Protein AF-0000000086877078 (afdb_homodimer)

Sequence (678 aa):
MAEIESYLRKQTSPRGRSAYQAGQPLEQWSKQLRSRVRTRLGDFPTAAAELNAVLLERTSCDGYMRERVEITTYAGLRMPIYVLIPNGINGKQEPIPAVIACHGHGYGSREITGMEPDGSPRAGEKGLHKDFAVALVQQGYVVAAPELLGFGDRRLEEDRDAPPGTSSCTKIAAHLLMAGQTLAGHRVYETIRVLDYLSSRPEVNAERIGIMGISGGGLVAAFTAALDVRCRATVISGYANTFQGSILDRNHCLDNYIPGILREAELPDILGLIVPRPLFIEAGSEDRVFPQVTAREAYVRLGEIYEQEGAMDVLGADFFAGGHEISGDEAYRWLKKFLMAEIESYLRKQTSPRGRSAYQAGQPLEQWSKQLRSRVRTRLGDFPTAAAELNAVLLERTSCDGYMRERVEITTYAGLRMPIYVLIPNGINGKQEPIPAVIACHGHGYGSREITGMEPDGSPRAGEKGLHKDFAVALVQQGYVVAAPELLGFGDRRLEEDRDAPPGTSSCTKIAAHLLMAGQTLAGHRVYETIRVLDYLSSRPEVNAERIGIMGISGGGLVAAFTAALDVRCRATVISGYANTFQGSILDRNHCLDNYIPGILREAELPDILGLIVPRPLFIEAGSEDRVFPQVTAREAYVRLGEIYEQEGAMDVLGADFFAGGHEISGDEAYRWLKKFL

Solvent-accessible surface area (backbone atoms only — not comparable to full-atom values): 34129 Å² total; per-residue (Å²): 125,58,55,66,59,50,45,52,44,65,62,57,62,56,48,28,82,54,45,82,56,91,88,56,60,60,71,60,52,41,55,52,45,42,52,52,52,41,50,39,27,34,54,75,77,92,67,82,50,73,42,74,73,42,83,74,46,78,44,87,49,98,67,26,36,39,32,33,33,31,30,35,45,49,89,68,36,75,38,51,26,40,36,33,35,34,59,88,72,47,92,87,50,81,47,35,35,31,31,39,34,32,53,34,88,39,40,22,34,42,43,26,59,45,23,33,89,88,65,46,70,58,81,72,82,53,68,47,51,53,21,46,45,47,56,43,21,74,71,61,21,35,23,39,25,45,41,51,80,18,18,42,94,46,35,46,78,90,49,66,85,46,63,58,60,56,63,33,36,54,58,54,19,50,50,30,22,25,44,43,31,30,42,48,31,51,45,23,52,40,49,52,44,47,52,55,52,48,50,68,36,77,59,33,29,57,86,26,23,29,30,32,12,29,37,60,7,9,52,35,34,46,54,31,35,32,71,34,80,61,43,44,33,39,37,28,21,34,45,69,25,33,46,69,59,22,64,64,65,47,87,64,64,58,43,74,62,42,52,25,39,36,50,40,28,40,43,30,50,51,53,43,43,34,56,78,45,35,39,33,40,35,28,13,66,60,12,81,71,36,32,32,71,35,22,51,52,21,49,53,53,33,48,56,55,26,48,73,69,73,29,54,89,37,53,50,71,44,81,41,92,41,41,70,42,60,80,54,65,69,59,54,53,51,47,61,74,72,85,125,58,57,65,59,50,44,51,45,65,61,56,63,56,49,28,83,53,44,81,55,90,86,57,61,60,70,61,52,41,54,53,44,42,53,51,51,40,52,41,26,34,54,74,77,93,66,82,51,74,42,74,74,43,83,74,46,78,44,86,50,97,67,26,37,38,32,33,34,34,30,34,44,52,90,67,38,75,37,51,26,40,36,34,36,35,58,87,71,48,89,86,50,79,46,34,34,28,32,40,34,32,54,35,88,38,40,21,35,42,42,26,58,46,24,35,90,88,65,46,69,59,82,73,81,53,68,46,52,54,21,45,44,46,55,44,21,75,71,61,22,36,24,40,28,46,41,51,80,18,20,43,92,46,34,47,77,89,48,66,83,46,62,58,61,56,62,32,37,52,58,53,18,50,52,29,22,27,45,43,32,28,43,48,28,51,43,22,52,39,50,52,43,47,51,55,50,48,50,68,36,76,58,33,30,56,86,25,24,30,30,32,12,30,39,60,7,9,52,35,34,46,54,31,33,32,69,35,80,62,42,44,34,39,36,28,22,32,44,68,23,32,45,68,59,22,64,65,66,47,85,64,64,58,43,73,62,42,54,25,38,36,49,42,27,39,43,33,49,50,53,43,41,34,56,78,45,34,38,35,39,36,29,13,66,60,12,82,72,34,32,31,71,35,23,51,52,21,48,52,55,32,48,57,55,26,48,75,69,72,28,54,88,38,54,50,70,45,82,40,92,40,43,72,40,60,81,54,66,69,58,54,54,50,46,61,74,73,83

Secondary structure (DSSP, 8-state):
--HHHHHHHHHH-S--TT---TTS-HHHHHHHHHHHHHHHHT---SSPPP---EEEEEEE-SSEEEEEEEEE-STT-EEEEEEEEETT--TTSPPEEEEEEE--SSS-GGGGTTB-TTSPBP-S--TTTTTHHHHHHHTT-EEEEE--TTSGGGS-GGGTTS-TT---HHHHHHHHHHTT--HHHHHHHHHHHHHHHHHH-TTEEEEEEEEEEETHHHHHHHHHHHH-TTEEEEEEES--S-TTTTTTTS---GGG--TTHHHH--HHHHHGGGTTS-EEEEEETT-SSS-HHHHHHHHHHHHHHHHHTT-GGGEEEEEESSSSS---HHHHHHHHHH-/--HHHHHHHHHH-S--TT---TTS-HHHHHHHHHHHHHHHHT---SSPPP---EEEEEEE-SSEEEEEEEEE-STT-EEEEEEEEETT--TTS--EEEEEEE--SSS-GGGGTTB-TTSSBP-S--TTTTTHHHHHHHTT-EEEEE--TTSGGGS-GGGTTS-TT---HHHHHHHHHHTT--HHHHHHHHHHHHHHHHHH-TTEEEEEEEEEEETHHHHHHHHHHHH-TTEEEEEEES--S-TTTTTTTS---GGG--TTHHHH--HHHHHGGGTTS-EEEEEETT-SSS-HHHHHHHHHHHHHHHHHTT-GGGEEEEEESSSSS---HHHHHHHHHH-

Organism: NCBI:txid248903

Nearest PDB structures (foldseek):
  3nuz-assembly3_F  TM=8.189E-01  e=2.093E-22  Bacteroides fragilis NCTC 9343
  3nuz-assembly3_E  TM=8.219E-01  e=4.751E-22  Bacteroides fragilis NCTC 9343
  3nuz-assembly2_D  TM=8.500E-01  e=4.944E-21  Bacteroides fragilis NCTC 9343
  3g8y-assembly1_A-2  TM=7.907E-01  e=3.281E-21  Phocaeicola vulgatus ATCC 8482
  7nn3-assembly4_D  TM=6.327E-01  e=2.514E-13  Caldicellulosiruptor acetigenus I77R1B

Structure (mmCIF, N/CA/C/O backbone):
data_AF-0000000086877078-model_v1
#
loop_
_entity.id
_entity.type
_entity.pdbx_description
1 polymer 'Dienelactone hydrolase'
#
loop_
_atom_site.group_PDB
_atom_site.id
_atom_site.type_symbol
_atom_site.label_atom_id
_atom_site.label_alt_id
_atom_site.label_comp_id
_atom_site.label_asym_id
_atom_site.label_entity_id
_atom_site.label_seq_id
_atom_site.pdbx_PDB_ins_code
_atom_site.Cartn_x
_atom_site.Cartn_y
_atom_site.Cartn_z
_atom_site.occupancy
_atom_site.B_iso_or_equiv
_atom_site.auth_seq_id
_atom_site.auth_comp_id
_atom_site.auth_asym_id
_atom_site.auth_atom_id
_atom_site.pdbx_PDB_model_num
ATOM 1 N N . MET A 1 1 ? -24.156 -5.16 -8.859 1 52.78 1 MET A N 1
ATOM 2 C CA . MET A 1 1 ? -22.734 -5.07 -8.547 1 52.78 1 MET A CA 1
ATOM 3 C C . MET A 1 1 ? -22.016 -6.371 -8.898 1 52.78 1 MET A C 1
ATOM 5 O O . MET A 1 1 ? -22.531 -7.457 -8.633 1 52.78 1 MET A O 1
ATOM 9 N N . ALA A 1 2 ? -20.906 -6.199 -9.609 1 81.12 2 ALA A N 1
ATOM 10 C CA . ALA A 1 2 ? -20.141 -7.367 -10.023 1 81.12 2 ALA A CA 1
ATOM 11 C C . ALA A 1 2 ? -19.547 -8.094 -8.812 1 81.12 2 ALA A C 1
ATOM 13 O O . ALA A 1 2 ? -19.391 -7.504 -7.746 1 81.12 2 ALA A O 1
ATOM 14 N N . GLU A 1 3 ? -19.438 -9.297 -8.773 1 88.88 3 GLU A N 1
ATOM 15 C CA . GLU A 1 3 ? -19.047 -10.219 -7.707 1 88.88 3 GLU A CA 1
ATOM 16 C C . GLU A 1 3 ? -17.844 -9.703 -6.938 1 88.88 3 GLU A C 1
ATOM 18 O O . GLU A 1 3 ? -17.828 -9.695 -5.707 1 88.88 3 GLU A O 1
ATOM 23 N N . ILE A 1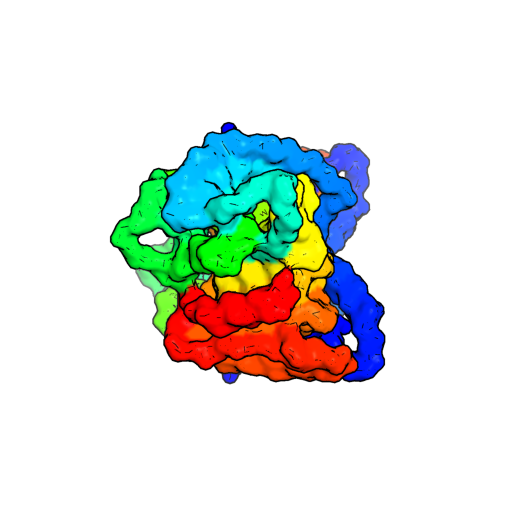 4 ? -16.922 -9.195 -7.574 1 94.5 4 ILE A N 1
ATOM 24 C CA . ILE A 1 4 ? -15.688 -8.766 -6.938 1 94.5 4 ILE A CA 1
ATOM 25 C C . ILE A 1 4 ? -15.945 -7.488 -6.133 1 94.5 4 ILE A C 1
ATOM 27 O O . ILE A 1 4 ? -15.484 -7.367 -4.992 1 94.5 4 ILE A O 1
ATOM 31 N N . GLU A 1 5 ? -16.734 -6.531 -6.711 1 94.56 5 GLU A N 1
ATOM 32 C CA . GLU A 1 5 ? -17.078 -5.301 -6.004 1 94.56 5 GLU A CA 1
ATOM 33 C C . GLU A 1 5 ? -17.859 -5.602 -4.738 1 94.56 5 GLU A C 1
ATOM 35 O O . GLU A 1 5 ? -17.641 -4.98 -3.695 1 94.56 5 GLU A O 1
ATOM 40 N N . SER A 1 6 ? -18.828 -6.523 -4.91 1 94.69 6 SER A N 1
ATOM 41 C CA . SER A 1 6 ? -19.609 -6.922 -3.75 1 94.69 6 SER A CA 1
ATOM 42 C C . SER A 1 6 ? -18.734 -7.527 -2.662 1 94.69 6 SER A C 1
ATOM 44 O O . SER A 1 6 ? -18.922 -7.238 -1.477 1 94.69 6 SER A O 1
ATOM 46 N N . TYR A 1 7 ? -17.828 -8.344 -3.016 1 95.75 7 TYR A N 1
ATOM 47 C CA . TYR A 1 7 ? -16.891 -8.953 -2.078 1 95.75 7 TYR A CA 1
ATOM 48 C C . TYR A 1 7 ? -16.062 -7.898 -1.375 1 95.75 7 TYR A C 1
ATOM 50 O O . TYR A 1 7 ? -15.914 -7.922 -0.15 1 95.75 7 TYR A O 1
ATOM 58 N N . LEU A 1 8 ? -15.5 -6.973 -2.121 1 95.25 8 LEU A N 1
ATOM 59 C CA . LEU A 1 8 ? -14.664 -5.926 -1.554 1 95.25 8 LEU A CA 1
ATOM 60 C C . LEU A 1 8 ? -15.461 -5.055 -0.588 1 95.25 8 LEU A C 1
ATOM 62 O O . LEU A 1 8 ? -14.953 -4.672 0.47 1 95.25 8 LEU A O 1
ATOM 66 N N . ARG A 1 9 ? -16.672 -4.75 -0.978 1 92.81 9 ARG A N 1
ATOM 67 C CA . ARG A 1 9 ? -17.531 -3.943 -0.115 1 92.81 9 ARG A CA 1
ATOM 68 C C . ARG A 1 9 ? -17.766 -4.641 1.22 1 92.81 9 ARG A C 1
ATOM 70 O O . ARG A 1 9 ? -17.812 -3.99 2.268 1 92.81 9 ARG A O 1
ATOM 77 N N . LYS A 1 10 ? -17.969 -5.926 1.183 1 92.75 10 LYS A N 1
ATOM 78 C CA . LYS A 1 10 ? -18.172 -6.691 2.408 1 92.75 10 LYS A CA 1
ATOM 79 C C . LYS A 1 10 ? -16.938 -6.629 3.307 1 92.75 10 LYS A C 1
ATOM 81 O O . LYS A 1 10 ? -17.047 -6.645 4.535 1 92.75 10 LYS A O 1
ATOM 86 N N . GLN A 1 11 ? -15.789 -6.547 2.676 1 91.56 11 GLN A N 1
ATOM 87 C CA . GLN A 1 11 ? -14.547 -6.473 3.434 1 91.56 11 GLN A CA 1
ATOM 88 C C . GLN A 1 11 ? -14.375 -5.102 4.082 1 91.56 11 GLN A C 1
ATOM 90 O O . GLN A 1 11 ? -13.742 -4.98 5.133 1 91.56 11 GLN A O 1
ATOM 95 N N . THR A 1 12 ? -14.992 -4.047 3.498 1 91.5 12 THR A N 1
ATOM 96 C CA . THR A 1 12 ? -14.625 -2.691 3.889 1 91.5 12 THR A CA 1
ATOM 97 C C . THR A 1 12 ? -15.805 -1.967 4.523 1 91.5 12 THR A C 1
ATOM 99 O O . THR A 1 12 ? -15.664 -0.856 5.035 1 91.5 12 THR A O 1
ATOM 102 N N . SER A 1 13 ? -16.969 -2.551 4.574 1 85.81 13 SER A N 1
ATOM 103 C CA . SER A 1 13 ? -18.172 -1.865 5 1 85.81 13 SER A CA 1
ATOM 104 C C . SER A 1 13 ? -18.281 -1.812 6.523 1 85.81 13 SER A C 1
ATOM 106 O O . SER A 1 13 ? -18.875 -0.89 7.078 1 85.81 13 SER A O 1
ATOM 108 N N . PRO A 1 14 ? -17.719 -2.803 7.242 1 83.38 14 PRO A N 1
ATOM 109 C CA . PRO A 1 14 ? -17.797 -2.68 8.703 1 83.38 14 PRO A CA 1
ATOM 110 C C . PRO A 1 14 ? -17.141 -1.409 9.227 1 83.38 14 PRO A C 1
ATOM 112 O O . PRO A 1 14 ? -16.109 -0.985 8.695 1 83.38 14 PRO A O 1
ATOM 115 N N . ARG A 1 15 ? -17.781 -0.775 10.273 1 86.62 15 ARG A N 1
ATOM 116 C CA . ARG A 1 15 ? -17.281 0.468 10.844 1 86.62 15 ARG A CA 1
ATOM 117 C C . ARG A 1 15 ? -16 0.221 11.648 1 86.62 15 ARG A C 1
ATOM 119 O O . ARG A 1 15 ? -15.281 1.161 11.977 1 86.62 15 ARG A O 1
ATOM 126 N N . GLY A 1 16 ? -15.711 -0.974 11.859 1 92.25 16 GLY A N 1
ATOM 127 C CA . GLY A 1 16 ? -14.516 -1.303 12.625 1 92.25 16 GLY A CA 1
ATOM 128 C C . GLY A 1 16 ? -14.812 -1.63 14.078 1 92.25 16 GLY A C 1
ATOM 129 O O . GLY A 1 16 ? -15.875 -1.285 14.594 1 92.25 16 GLY A O 1
ATOM 130 N N . ARG A 1 17 ? -13.938 -2.213 14.773 1 94.62 17 ARG A N 1
ATOM 131 C CA . ARG A 1 17 ? -14.148 -2.723 16.125 1 94.62 17 ARG A CA 1
ATOM 132 C C . ARG A 1 17 ? -14.141 -1.591 17.156 1 94.62 17 ARG A C 1
ATOM 134 O O . ARG A 1 17 ? -14.547 -1.779 18.297 1 94.62 17 ARG A O 1
ATOM 141 N N . SER A 1 18 ? -13.672 -0.387 16.688 1 96.31 18 SER A N 1
ATOM 142 C CA . SER A 1 18 ? -13.578 0.734 17.609 1 96.31 18 SER A CA 1
ATOM 143 C C . SER A 1 18 ? -14.531 1.858 17.219 1 96.31 18 SER A C 1
ATOM 145 O O . SER A 1 18 ? -14.32 3.014 17.609 1 96.31 18 SER A O 1
ATOM 147 N N . ALA A 1 19 ? -15.477 1.555 16.375 1 95.81 19 ALA A N 1
ATOM 148 C CA . ALA A 1 19 ? -16.5 2.559 16.109 1 95.81 19 ALA A CA 1
ATOM 149 C C . ALA A 1 19 ? -17.141 3.047 17.406 1 95.81 19 ALA A C 1
ATOM 151 O O . ALA A 1 19 ? -17.469 2.246 18.297 1 95.81 19 ALA A O 1
ATOM 152 N N . TYR A 1 20 ? -17.312 4.359 17.5 1 95.94 20 TYR A N 1
ATOM 153 C CA . TYR A 1 20 ? -17.891 4.93 18.719 1 95.94 20 TYR A CA 1
ATOM 154 C C . TYR A 1 20 ? -19.328 4.457 18.906 1 95.94 20 TYR A C 1
ATOM 156 O O . TYR A 1 20 ? -20.109 4.398 17.953 1 95.94 20 TYR A O 1
ATOM 164 N N . GLN A 1 21 ? -19.625 4.051 20.125 1 93.62 21 GLN A N 1
ATOM 165 C CA . GLN A 1 21 ? -20.969 3.66 20.516 1 93.62 21 GLN A CA 1
ATOM 166 C C . GLN A 1 21 ? -21.547 4.613 21.562 1 93.62 21 GLN A C 1
ATOM 168 O O . GLN A 1 21 ? -20.844 5.016 22.484 1 93.62 21 GLN A O 1
ATOM 173 N N . ALA A 1 22 ? -22.781 4.879 21.359 1 90.5 22 ALA A N 1
ATOM 174 C CA . ALA A 1 22 ? -23.438 5.77 22.312 1 90.5 22 ALA A CA 1
ATOM 175 C C . ALA A 1 22 ? -23.344 5.223 23.734 1 90.5 22 ALA A C 1
ATOM 177 O O . ALA A 1 22 ? -23.578 4.031 23.969 1 90.5 22 ALA A O 1
ATOM 178 N N . GLY A 1 23 ? -23.016 6.086 24.625 1 90.69 23 GLY A N 1
ATOM 179 C CA . GLY A 1 23 ? -23 5.703 26.031 1 90.69 23 GLY A CA 1
ATOM 180 C C . GLY A 1 23 ? -21.656 5.188 26.516 1 90.69 23 GLY A C 1
ATOM 181 O O . GLY A 1 23 ? -21.438 5.059 27.719 1 90.69 23 GLY A O 1
ATOM 182 N N . GLN A 1 24 ? -20.812 4.961 25.562 1 92.12 24 GLN A N 1
ATOM 183 C CA . GLN A 1 24 ? -19.5 4.488 26 1 92.12 24 GLN A CA 1
ATOM 184 C C . GLN A 1 24 ? -18.672 5.625 26.594 1 92.12 24 GLN A C 1
ATOM 186 O O . GLN A 1 24 ? -18.75 6.766 26.125 1 92.12 24 GLN A O 1
ATOM 191 N N . PRO A 1 25 ? -17.906 5.273 27.625 1 94.31 25 PRO A N 1
ATOM 192 C CA . PRO A 1 25 ? -17.047 6.332 28.188 1 94.31 25 PRO A CA 1
ATOM 193 C C . PRO A 1 25 ? -16.031 6.855 27.172 1 94.31 25 PRO A C 1
ATOM 195 O O . PRO A 1 25 ? -15.219 6.082 26.656 1 94.31 25 PRO A O 1
ATOM 198 N N . LEU A 1 26 ? -16.031 8.102 26.969 1 93.94 26 LEU A N 1
ATOM 199 C CA . LEU A 1 26 ? -15.219 8.742 25.938 1 93.94 26 LEU A CA 1
ATOM 200 C C . LEU A 1 26 ? -13.734 8.508 26.203 1 93.94 26 LEU A C 1
ATOM 202 O O . LEU A 1 26 ? -12.977 8.203 25.281 1 93.94 26 LEU A O 1
ATOM 206 N N . GLU A 1 27 ? -13.32 8.688 27.406 1 94.75 27 GLU A N 1
ATOM 207 C CA . GLU A 1 27 ? -11.906 8.586 27.75 1 94.75 27 GLU A CA 1
ATOM 208 C C . GLU A 1 27 ? -11.359 7.195 27.422 1 94.75 27 GLU A C 1
ATOM 210 O O . GLU A 1 27 ? -10.266 7.062 26.875 1 94.75 27 GLU A O 1
ATOM 215 N N . GLN A 1 28 ? -12.094 6.215 27.781 1 96.06 28 GLN A N 1
ATOM 216 C CA . GLN A 1 28 ? -11.68 4.84 27.516 1 96.06 28 GLN A CA 1
ATOM 217 C C . GLN A 1 28 ? -11.664 4.555 26.016 1 96.06 28 GLN A C 1
ATOM 219 O O . GLN A 1 28 ? -10.719 3.959 25.5 1 96.06 28 GLN A O 1
ATOM 224 N N . TRP A 1 29 ? -12.703 4.953 25.359 1 97.25 29 TRP A N 1
ATOM 225 C CA . TRP A 1 29 ? -12.828 4.766 23.922 1 97.25 29 TRP A CA 1
ATOM 226 C C . TRP A 1 29 ? -11.68 5.449 23.188 1 97.25 29 TRP A C 1
ATOM 228 O O . TRP A 1 29 ? -11.039 4.848 22.312 1 97.25 29 TRP A O 1
ATOM 238 N N . SER A 1 30 ? -11.406 6.66 23.547 1 97.5 30 SER A N 1
ATOM 239 C CA . SER A 1 30 ? -10.375 7.438 22.875 1 97.5 30 SER A CA 1
ATOM 240 C C . SER A 1 30 ? -8.992 6.832 23.094 1 97.5 30 SER A C 1
ATOM 242 O O . SER A 1 30 ? -8.172 6.773 22.172 1 97.5 30 SER A O 1
ATOM 244 N N . LYS A 1 31 ? -8.742 6.441 24.297 1 97.62 31 LYS A N 1
ATOM 245 C CA . LYS A 1 31 ? -7.453 5.828 24.609 1 97.62 31 LYS A CA 1
ATOM 246 C C . LYS A 1 31 ? -7.227 4.57 23.781 1 97.62 31 LYS A C 1
ATOM 248 O O . LYS A 1 31 ? -6.141 4.379 23.219 1 97.62 31 LYS A O 1
ATOM 253 N N . GLN A 1 32 ? -8.234 3.756 23.688 1 97.81 32 GLN A N 1
ATOM 254 C CA . GLN A 1 32 ? -8.141 2.502 22.953 1 97.81 32 GLN A CA 1
ATOM 255 C C . GLN A 1 32 ? -7.953 2.758 21.453 1 97.81 32 GLN A C 1
ATOM 257 O O . GLN A 1 32 ? -7.074 2.172 20.828 1 97.81 32 GLN A O 1
ATOM 262 N N . LEU A 1 33 ? -8.781 3.564 20.875 1 98.44 33 LEU A N 1
ATOM 263 C CA . LEU A 1 33 ? -8.711 3.826 19.438 1 98.44 33 LEU A CA 1
ATOM 264 C C . LEU A 1 33 ? -7.41 4.539 19.078 1 98.44 33 LEU A C 1
ATOM 266 O O . LEU A 1 33 ? -6.809 4.254 18.047 1 98.44 33 LEU A O 1
ATOM 270 N N . ARG A 1 34 ? -6.941 5.477 19.953 1 98.62 34 ARG A N 1
ATOM 271 C CA . ARG A 1 34 ? -5.676 6.156 19.688 1 98.62 34 ARG A CA 1
ATOM 272 C C . ARG A 1 34 ? -4.527 5.156 19.609 1 98.62 34 ARG A C 1
ATOM 274 O O . ARG A 1 34 ? -3.68 5.258 18.719 1 98.62 34 ARG A O 1
ATOM 281 N N . SER A 1 35 ? -4.555 4.262 20.5 1 98.38 35 SER A N 1
ATOM 282 C CA . SER A 1 35 ? -3.512 3.244 20.5 1 98.38 35 SER A CA 1
ATOM 283 C C . SER A 1 35 ? -3.557 2.414 19.219 1 98.38 35 SER A C 1
ATOM 285 O O . SER A 1 35 ? -2.518 2.135 18.609 1 98.38 35 SER A O 1
ATOM 287 N N . ARG A 1 36 ? -4.688 2.023 18.812 1 98.56 36 ARG A N 1
ATOM 288 C CA . ARG A 1 36 ? -4.859 1.188 17.625 1 98.56 36 ARG A CA 1
ATOM 289 C C . ARG A 1 36 ? -4.5 1.956 16.359 1 98.56 36 ARG A C 1
ATOM 291 O O . ARG A 1 36 ? -3.889 1.402 15.445 1 98.56 36 ARG A O 1
ATOM 298 N N . VAL A 1 37 ? -4.914 3.238 16.297 1 98.75 37 VAL A N 1
ATOM 299 C CA . VAL A 1 37 ? -4.59 4.082 15.148 1 98.75 37 VAL A CA 1
ATOM 300 C C . VAL A 1 37 ? -3.078 4.266 15.047 1 98.75 37 VAL A C 1
ATOM 302 O O . VAL A 1 37 ? -2.502 4.176 13.961 1 98.75 37 VAL A O 1
ATOM 305 N N . ARG A 1 38 ? -2.441 4.508 16.203 1 98.56 38 ARG A N 1
ATOM 306 C CA . ARG A 1 38 ? -0.989 4.648 16.234 1 98.56 38 ARG A CA 1
ATOM 307 C C . ARG A 1 38 ? -0.306 3.396 15.688 1 98.56 38 ARG A C 1
ATOM 309 O O . ARG A 1 38 ? 0.637 3.492 14.898 1 98.56 38 ARG A O 1
ATOM 316 N N . THR A 1 39 ? -0.799 2.285 16.078 1 98.19 39 THR A N 1
ATOM 317 C CA . THR A 1 39 ? -0.242 1.016 15.617 1 98.19 39 THR A CA 1
ATOM 318 C C . THR A 1 39 ? -0.425 0.854 14.109 1 98.19 39 THR A C 1
ATOM 320 O O . THR A 1 39 ? 0.497 0.429 13.414 1 98.19 39 THR A O 1
ATOM 323 N N . ARG A 1 40 ? -1.608 1.18 13.602 1 98.5 40 ARG A N 1
ATOM 324 C CA . ARG A 1 40 ? -1.896 1.044 12.172 1 98.5 40 ARG A CA 1
ATOM 325 C C . ARG A 1 40 ? -1.036 1.995 11.352 1 98.5 40 ARG A C 1
ATOM 327 O O . ARG A 1 40 ? -0.693 1.694 10.203 1 98.5 40 ARG A O 1
ATOM 334 N N . LEU A 1 41 ? -0.63 3.092 11.961 1 98.62 41 LEU A N 1
ATOM 335 C CA . LEU A 1 41 ? 0.214 4.07 11.281 1 98.62 41 LEU A CA 1
ATOM 336 C C . LEU A 1 41 ? 1.663 3.596 11.234 1 98.62 41 LEU A C 1
ATOM 338 O O . LEU A 1 41 ? 2.479 4.148 10.492 1 98.62 41 LEU A O 1
ATOM 342 N N . GLY A 1 42 ? 2.016 2.57 11.945 1 97.12 42 GLY A N 1
ATOM 343 C CA . GLY A 1 42 ? 3.361 2.021 11.953 1 97.12 42 GLY A CA 1
ATOM 344 C C . GLY A 1 42 ? 4.121 2.305 13.234 1 97.12 42 GLY A C 1
ATOM 345 O O . GLY A 1 42 ? 5.348 2.199 13.273 1 97.12 42 GLY A O 1
ATOM 346 N N . ASP A 1 43 ? 3.412 2.752 14.273 1 94.94 43 ASP A N 1
ATOM 347 C CA . ASP A 1 43 ? 3.984 3.113 15.562 1 94.94 43 ASP A CA 1
ATOM 348 C C . ASP A 1 43 ? 4.996 4.246 15.422 1 94.94 43 ASP A C 1
ATOM 350 O O . ASP A 1 43 ? 5.32 4.656 14.305 1 94.94 43 ASP A O 1
ATOM 354 N N . PHE A 1 44 ? 5.355 4.805 16.484 1 96.81 44 PHE A N 1
ATOM 355 C CA . PHE A 1 44 ? 6.297 5.914 16.578 1 96.81 44 PHE A CA 1
ATOM 356 C C . PHE A 1 44 ? 7.469 5.551 17.5 1 96.81 44 PHE A C 1
ATOM 358 O O . PHE A 1 44 ? 7.379 4.613 18.281 1 96.81 44 PHE A O 1
ATOM 365 N N . PRO A 1 45 ? 8.57 6.285 17.359 1 95.81 45 PRO A N 1
ATOM 366 C CA . PRO A 1 45 ? 9.695 6.039 18.281 1 95.81 45 PRO A CA 1
ATOM 367 C C . PRO A 1 45 ? 9.305 6.203 19.734 1 95.81 45 PRO A C 1
ATOM 369 O O . PRO A 1 45 ? 8.516 7.094 20.078 1 95.81 45 PRO A O 1
ATOM 372 N N . THR A 1 46 ? 9.844 5.387 20.578 1 93.62 46 THR A N 1
ATOM 373 C CA . THR A 1 46 ? 9.57 5.445 22 1 93.62 46 THR A CA 1
ATOM 374 C C . THR A 1 46 ? 10.234 6.668 22.625 1 93.62 46 THR A C 1
ATOM 376 O O . THR A 1 46 ? 9.703 7.246 23.578 1 93.62 46 THR A O 1
ATOM 379 N N . ALA A 1 47 ? 11.414 6.992 22.078 1 94 47 ALA A N 1
ATOM 380 C CA . ALA A 1 47 ? 12.125 8.188 22.531 1 94 47 ALA A CA 1
ATOM 381 C C . ALA A 1 47 ? 12.336 9.164 21.375 1 94 47 ALA A C 1
ATOM 383 O O . ALA A 1 47 ? 12.828 8.773 20.312 1 94 47 ALA A O 1
ATOM 384 N N . ALA A 1 48 ? 11.977 10.367 21.656 1 94.94 48 ALA A N 1
ATOM 385 C CA . ALA A 1 48 ? 12.125 11.383 20.609 1 94.94 48 ALA A CA 1
ATOM 386 C C . ALA A 1 48 ? 13.586 11.789 20.453 1 94.94 48 ALA A C 1
ATOM 388 O O . ALA A 1 48 ? 14.305 11.945 21.438 1 94.94 48 ALA A O 1
ATOM 389 N N . ALA A 1 49 ? 14.039 11.93 19.234 1 95.19 49 ALA A N 1
ATOM 390 C CA . ALA A 1 49 ? 15.352 12.5 18.969 1 95.19 49 ALA A CA 1
ATOM 391 C C . ALA A 1 49 ? 15.398 13.984 19.344 1 95.19 49 ALA A C 1
ATOM 393 O O . ALA A 1 49 ? 14.367 14.664 19.328 1 95.19 49 ALA A O 1
ATOM 394 N N . GLU A 1 50 ? 16.609 14.438 19.734 1 97.62 50 GLU A N 1
ATOM 395 C CA . GLU A 1 50 ? 16.75 15.875 19.906 1 97.62 50 GLU A CA 1
ATOM 396 C C . GLU A 1 50 ? 16.438 16.625 18.625 1 97.62 50 GLU A C 1
ATOM 398 O O . GLU A 1 50 ? 16.859 16.219 17.531 1 97.62 50 GLU A O 1
ATOM 403 N N . LEU A 1 51 ? 15.742 17.734 18.734 1 98.25 51 LEU A N 1
ATOM 404 C CA . LEU A 1 51 ? 15.273 18.453 17.562 1 98.25 51 LEU A CA 1
ATOM 405 C C . LEU A 1 51 ? 16.453 19 16.75 1 98.25 51 LEU A C 1
ATOM 407 O O . LEU A 1 51 ? 16.391 19.047 15.523 1 98.25 51 LEU A O 1
ATOM 411 N N . ASN A 1 52 ? 17.531 19.516 17.453 1 98.19 52 ASN A N 1
ATOM 412 C CA . ASN A 1 52 ? 18.688 20.109 16.797 1 98.19 52 ASN A CA 1
ATOM 413 C C . ASN A 1 52 ? 18.281 21.141 15.75 1 98.19 52 ASN A C 1
ATOM 415 O O . ASN A 1 52 ? 18.688 21.062 14.586 1 98.19 52 ASN A O 1
ATOM 419 N N . ALA A 1 53 ? 17.516 22.156 16.141 1 98.56 53 ALA A N 1
ATOM 420 C CA . ALA A 1 53 ? 16.984 23.156 15.227 1 98.56 53 ALA A CA 1
ATOM 421 C C . ALA A 1 53 ? 18.078 24.047 14.68 1 98.56 53 ALA A C 1
ATOM 423 O O . ALA A 1 53 ? 18.984 24.453 15.414 1 98.56 53 ALA A O 1
ATOM 424 N N . VAL A 1 54 ? 18.062 24.266 13.344 1 98.38 54 VAL A N 1
ATOM 425 C CA . VAL A 1 54 ? 19.016 25.141 12.672 1 98.38 54 VAL A CA 1
ATOM 426 C C . VAL A 1 54 ? 18.266 26.172 11.828 1 98.38 54 VAL A C 1
ATOM 428 O O . VAL A 1 54 ? 17.406 25.812 11.008 1 98.38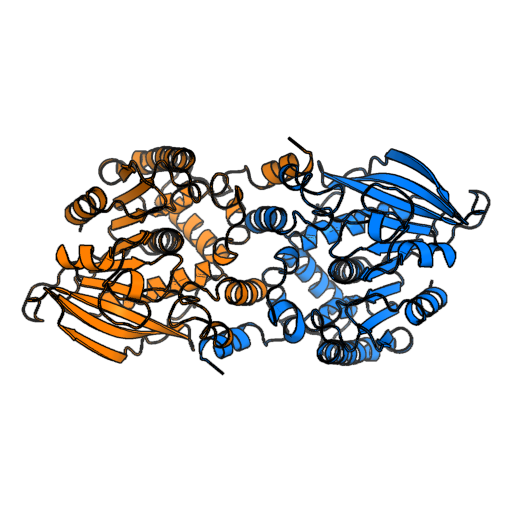 54 VAL A O 1
ATOM 431 N N . LEU A 1 55 ? 18.516 27.469 12.016 1 98.31 55 LEU A N 1
ATOM 432 C CA . LEU A 1 55 ? 17.953 28.516 11.18 1 98.31 55 LEU A CA 1
ATOM 433 C C . LEU A 1 55 ? 18.672 28.594 9.836 1 98.31 55 LEU A C 1
ATOM 435 O O . LEU A 1 55 ? 19.891 28.781 9.789 1 98.31 55 LEU A O 1
ATOM 439 N N . LEU A 1 56 ? 17.953 28.438 8.797 1 97.38 56 LEU A N 1
ATOM 440 C CA . LEU A 1 56 ? 18.547 28.406 7.473 1 97.38 56 LEU A CA 1
ATOM 441 C C . LEU A 1 56 ? 18.469 29.766 6.797 1 97.38 56 LEU A C 1
ATOM 443 O O . LEU A 1 56 ? 19.375 30.172 6.078 1 97.38 56 LEU A O 1
ATOM 447 N N . GLU A 1 57 ? 17.344 30.375 6.949 1 96.62 57 GLU A N 1
ATOM 448 C CA . GLU A 1 57 ? 17.125 31.672 6.309 1 96.62 57 GLU A CA 1
ATOM 449 C C . GLU A 1 57 ? 16.094 32.5 7.078 1 96.62 57 GLU A C 1
ATOM 451 O O . GLU A 1 57 ? 15.281 31.953 7.82 1 96.62 57 GLU A O 1
ATOM 456 N N . ARG A 1 58 ? 16.203 33.812 7.016 1 97.31 58 ARG A N 1
ATOM 457 C CA . ARG A 1 58 ? 15.242 34.781 7.523 1 97.31 58 ARG A CA 1
ATOM 458 C C . ARG A 1 58 ? 14.977 35.875 6.496 1 97.31 58 ARG A C 1
ATOM 460 O O . ARG A 1 58 ? 15.906 36.5 6.004 1 97.31 58 ARG A O 1
ATOM 467 N N . THR A 1 59 ? 13.742 36 6.133 1 97.38 59 THR A N 1
ATOM 468 C CA . THR A 1 59 ? 13.352 36.969 5.094 1 97.38 59 THR A CA 1
ATOM 469 C C . THR A 1 59 ? 12.234 37.875 5.59 1 97.38 59 THR A C 1
ATOM 471 O O . THR A 1 59 ? 11.219 37.375 6.113 1 97.38 59 THR A O 1
ATOM 474 N N . SER A 1 60 ? 12.375 39.219 5.398 1 96.94 60 SER A N 1
ATOM 475 C CA . SER A 1 60 ? 11.297 40.156 5.711 1 96.94 60 SER A CA 1
ATOM 476 C C . SER A 1 60 ? 10.234 40.156 4.621 1 96.94 60 SER A C 1
ATOM 478 O O . SER A 1 60 ? 10.539 40.344 3.441 1 96.94 60 SER A O 1
ATOM 480 N N . CYS A 1 61 ? 9.062 39.875 5.078 1 96.75 61 CYS A N 1
ATOM 481 C CA . CYS A 1 61 ? 7.922 39.906 4.172 1 96.75 61 CYS A CA 1
ATOM 482 C C . CYS A 1 61 ? 6.953 41.031 4.551 1 96.75 61 CYS A C 1
ATOM 484 O O . CYS A 1 61 ? 7.234 41.812 5.453 1 96.75 61 CYS A O 1
ATOM 486 N N . ASP A 1 62 ? 5.926 41.125 3.725 1 94.44 62 ASP A N 1
ATOM 487 C CA . ASP A 1 62 ? 4.93 42.156 3.994 1 94.44 62 ASP A CA 1
ATOM 488 C C . ASP A 1 62 ? 4.09 41.812 5.219 1 94.44 62 ASP A C 1
ATOM 490 O O . ASP A 1 62 ? 3.109 41.062 5.113 1 94.44 62 ASP A O 1
ATOM 494 N N . GLY A 1 63 ? 4.43 42.375 6.406 1 96 63 GLY A N 1
ATOM 495 C CA . GLY A 1 63 ? 3.645 42.219 7.617 1 96 63 GLY A CA 1
ATOM 496 C C . GLY A 1 63 ? 4.129 41.062 8.492 1 96 63 GLY A C 1
ATOM 497 O O . GLY A 1 63 ? 3.598 40.844 9.586 1 96 63 GLY A O 1
ATOM 498 N N . TYR A 1 64 ? 5.105 40.375 8.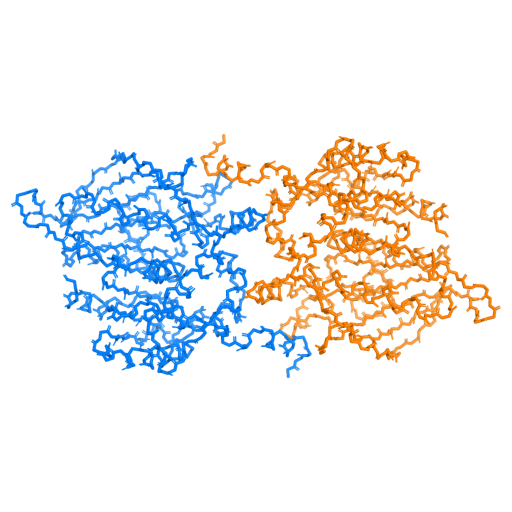008 1 97.25 64 TYR A N 1
ATOM 499 C CA . TYR A 1 64 ? 5.621 39.25 8.797 1 97.25 64 TYR A CA 1
ATOM 500 C C . TYR A 1 64 ? 7.055 38.938 8.406 1 97.25 64 TYR A C 1
ATOM 502 O O . TYR A 1 64 ? 7.531 39.375 7.352 1 97.25 64 TYR A O 1
ATOM 510 N N . MET A 1 65 ? 7.73 38.219 9.312 1 97.19 65 MET A N 1
ATOM 511 C CA . MET A 1 65 ? 9.039 37.625 9.07 1 97.19 65 MET A CA 1
ATOM 512 C C . MET A 1 65 ? 8.906 36.156 8.742 1 97.19 65 MET A C 1
ATOM 514 O O . MET A 1 65 ? 8.133 35.438 9.383 1 97.19 65 MET A O 1
ATOM 518 N N . ARG A 1 66 ? 9.539 35.688 7.68 1 98.38 66 ARG A N 1
ATOM 519 C CA . ARG A 1 66 ? 9.562 34.281 7.324 1 98.38 66 ARG A CA 1
ATOM 520 C C . ARG A 1 66 ? 10.922 33.656 7.613 1 98.38 66 ARG A C 1
ATOM 522 O O . ARG A 1 66 ? 11.938 34.094 7.043 1 98.38 66 ARG A O 1
ATOM 529 N N . GLU A 1 67 ? 10.922 32.75 8.5 1 98.38 67 GLU A N 1
ATOM 530 C CA . GLU A 1 67 ? 12.117 31.953 8.781 1 98.38 67 GLU A CA 1
ATOM 531 C C . GLU A 1 67 ? 12.039 30.578 8.133 1 98.38 67 GLU A C 1
ATOM 533 O O . GLU A 1 67 ? 10.945 30.031 7.953 1 98.38 67 GLU A O 1
ATOM 538 N N . ARG A 1 68 ? 13.172 30.047 7.684 1 98.31 68 ARG A N 1
ATOM 539 C CA . ARG A 1 68 ? 13.305 28.625 7.348 1 98.31 68 ARG A CA 1
ATOM 540 C C . ARG A 1 68 ? 14.18 27.906 8.359 1 98.31 68 ARG A C 1
ATOM 542 O O . ARG A 1 68 ? 15.344 28.25 8.547 1 98.31 68 ARG A O 1
ATOM 549 N N . VAL A 1 69 ? 13.578 27 9.016 1 98.62 69 VAL A N 1
ATOM 550 C CA . VAL A 1 69 ? 14.266 26.234 10.055 1 98.62 69 VAL A CA 1
ATOM 551 C C . VAL A 1 69 ? 14.258 24.75 9.703 1 98.62 69 VAL A C 1
ATOM 553 O O . VAL A 1 69 ? 13.367 24.281 9 1 98.62 69 VAL A O 1
ATOM 556 N N . GLU A 1 70 ? 15.258 24.062 10.062 1 98.5 70 GLU A N 1
ATOM 557 C CA . GLU A 1 70 ? 15.312 22.609 9.898 1 98.5 70 GLU A CA 1
ATOM 558 C C . GLU A 1 70 ? 15.406 21.906 11.25 1 98.5 70 GLU A C 1
ATOM 560 O O . GLU A 1 70 ? 16.172 22.328 12.125 1 98.5 70 GLU A O 1
ATOM 565 N N . ILE A 1 71 ? 14.656 20.875 11.453 1 98.69 71 ILE A N 1
ATOM 566 C CA . ILE A 1 71 ? 14.703 20.125 12.703 1 98.69 71 ILE A CA 1
ATOM 567 C C . ILE A 1 71 ? 14.898 18.641 12.414 1 98.69 71 ILE A C 1
ATOM 569 O O . ILE A 1 71 ? 14.625 18.172 11.305 1 98.69 71 ILE A O 1
ATOM 573 N N . THR A 1 72 ? 15.359 17.906 13.414 1 98.06 72 THR A N 1
ATOM 574 C CA . THR A 1 72 ? 15.352 16.453 13.367 1 98.06 72 THR A CA 1
ATOM 575 C C . THR A 1 72 ? 13.984 15.906 13.766 1 98.06 72 THR A C 1
ATOM 577 O O . THR A 1 72 ? 13.398 16.344 14.758 1 98.06 72 THR A O 1
ATOM 580 N N . THR A 1 73 ? 13.461 15.07 12.969 1 97.69 73 THR A N 1
ATOM 581 C CA . THR A 1 73 ? 12.188 14.438 13.289 1 97.69 73 THR A CA 1
ATOM 582 C C . THR A 1 73 ? 12.398 12.992 13.734 1 97.69 73 THR A C 1
ATOM 584 O O . THR A 1 73 ? 12.32 12.68 14.922 1 97.69 73 THR A O 1
ATOM 587 N N . TYR A 1 74 ? 12.797 12.078 12.828 1 96.31 74 TYR A N 1
ATOM 588 C CA . TYR A 1 74 ? 13.352 10.766 13.133 1 96.31 74 TYR A CA 1
ATOM 589 C C . TYR A 1 74 ? 14.875 10.812 13.195 1 96.31 74 TYR A C 1
ATOM 591 O O . TYR A 1 74 ? 15.5 11.688 12.586 1 96.31 74 TYR A O 1
ATOM 599 N N . ALA A 1 75 ? 15.453 9.859 13.938 1 92.31 75 ALA A N 1
ATOM 600 C CA . ALA A 1 75 ? 16.906 9.742 13.859 1 92.31 75 ALA A CA 1
ATOM 601 C C . ALA A 1 75 ? 17.359 9.547 12.414 1 92.31 75 ALA A C 1
ATOM 603 O O . ALA A 1 75 ? 16.969 8.57 11.758 1 92.31 75 ALA A O 1
ATOM 604 N N . GLY A 1 76 ? 18.031 10.586 11.891 1 91.19 76 GLY A N 1
ATOM 605 C CA . GLY A 1 76 ? 18.562 10.484 10.547 1 91.19 76 GLY A CA 1
ATOM 606 C C . GLY A 1 76 ? 17.703 11.18 9.508 1 91.19 76 GLY A C 1
ATOM 607 O O . GLY A 1 76 ? 18.031 11.203 8.32 1 91.19 76 GLY A O 1
ATOM 608 N N . LEU A 1 77 ? 16.641 11.781 9.945 1 95.94 77 LEU A N 1
ATOM 609 C CA . LEU A 1 77 ? 15.758 12.492 9.031 1 95.94 77 LEU A CA 1
ATOM 610 C C . LEU A 1 77 ? 15.57 13.938 9.477 1 95.94 77 LEU A C 1
ATOM 612 O O . LEU A 1 77 ? 15.242 14.195 10.641 1 95.94 77 LEU A O 1
ATOM 616 N N . ARG A 1 78 ? 15.734 14.852 8.562 1 97 78 ARG A N 1
ATOM 617 C CA . ARG A 1 78 ? 15.562 16.281 8.82 1 97 78 ARG A CA 1
ATOM 618 C C . ARG A 1 78 ? 14.352 16.828 8.07 1 97 78 ARG A C 1
ATOM 620 O O . ARG A 1 78 ? 14.008 16.344 6.992 1 97 78 ARG A O 1
ATOM 627 N N . MET A 1 79 ? 13.75 17.828 8.609 1 98.38 79 MET A N 1
ATOM 628 C CA . MET A 1 79 ? 12.586 18.453 7.996 1 98.38 79 MET A CA 1
ATOM 629 C C . MET A 1 79 ? 12.711 19.969 7.996 1 98.38 79 MET A C 1
ATOM 631 O O . MET A 1 79 ? 12.844 20.578 9.055 1 98.38 79 MET A O 1
ATOM 635 N N . PRO A 1 80 ? 12.758 20.547 6.844 1 98.5 80 PRO A N 1
ATOM 636 C CA . PRO A 1 80 ? 12.633 22 6.785 1 98.5 80 PRO A CA 1
ATOM 637 C C . PRO A 1 80 ? 11.219 22.484 7.09 1 98.5 80 PRO A C 1
ATOM 639 O O . PRO A 1 80 ? 10.242 21.844 6.699 1 98.5 80 PRO A O 1
ATOM 642 N N . ILE A 1 81 ? 11.141 23.594 7.77 1 98.81 81 ILE A N 1
ATOM 643 C CA . ILE A 1 81 ? 9.883 24.234 8.148 1 98.81 81 ILE A CA 1
ATOM 644 C C . ILE A 1 81 ? 9.961 25.734 7.867 1 98.81 81 ILE A C 1
ATOM 646 O O . ILE A 1 81 ? 10.906 26.391 8.289 1 98.81 81 ILE A O 1
ATOM 650 N N . TYR A 1 82 ? 9.039 26.281 7.133 1 98.88 82 TYR A N 1
ATOM 651 C CA . TYR A 1 82 ? 8.883 27.734 7.145 1 98.88 82 TYR A CA 1
ATOM 652 C C . TYR A 1 82 ? 8.086 28.188 8.367 1 98.88 82 TYR A C 1
ATOM 654 O O . TYR A 1 82 ? 7.023 27.641 8.656 1 98.88 82 TYR A O 1
ATOM 662 N N . VAL A 1 83 ? 8.633 29.078 9.07 1 98.81 83 VAL A N 1
ATOM 663 C CA . VAL A 1 83 ? 7.973 29.703 10.211 1 98.81 83 VAL A CA 1
ATOM 664 C C . VAL A 1 83 ? 7.68 31.172 9.914 1 98.81 83 VAL A C 1
ATOM 666 O O . VAL A 1 83 ? 8.602 31.953 9.688 1 98.81 83 VAL A O 1
ATOM 669 N N . LEU A 1 84 ? 6.418 31.484 9.875 1 98.75 84 LEU A N 1
ATOM 670 C CA . LEU A 1 84 ? 5.988 32.844 9.648 1 98.75 84 LEU A CA 1
ATOM 671 C C . LEU A 1 84 ? 5.621 33.531 10.969 1 98.75 84 LEU A C 1
ATOM 673 O O . LEU A 1 84 ? 4.801 33.031 11.727 1 98.75 84 LEU A O 1
ATOM 677 N N . ILE A 1 85 ? 6.188 34.688 11.227 1 97.69 85 ILE A N 1
ATOM 678 C CA . ILE A 1 85 ? 6.008 35.375 12.484 1 97.69 85 ILE A CA 1
ATOM 679 C C . ILE A 1 85 ? 5.496 36.812 12.211 1 97.69 85 ILE A C 1
ATOM 681 O O . ILE A 1 85 ? 6.16 37.594 11.531 1 97.69 85 ILE A O 1
ATOM 685 N N . PRO A 1 86 ? 4.297 37.094 12.766 1 97.06 86 PRO A N 1
ATOM 686 C CA . PRO A 1 86 ? 3.82 38.469 12.547 1 97.06 86 PRO A CA 1
ATOM 687 C C . PRO A 1 86 ? 4.828 39.531 13 1 97.06 86 PRO A C 1
ATOM 689 O O . PRO A 1 86 ? 5.496 39.344 14.016 1 97.06 86 PRO A O 1
ATOM 692 N N . ASN A 1 87 ? 4.863 40.562 12.227 1 93.19 87 ASN A N 1
ATOM 693 C CA . ASN A 1 87 ? 5.723 41.656 12.656 1 93.19 87 ASN A CA 1
ATOM 694 C C . ASN A 1 87 ? 5.27 42.25 14 1 93.19 87 ASN A C 1
ATOM 696 O O . ASN A 1 87 ? 4.09 42.156 14.344 1 93.19 87 ASN A O 1
ATOM 700 N N . GLY A 1 88 ? 6.129 42.781 14.758 1 85.31 88 GLY A N 1
ATOM 701 C CA . GLY A 1 88 ? 5.816 43.406 16.016 1 85.31 88 GLY A CA 1
ATOM 702 C C . GLY A 1 88 ? 5.844 42.469 17.203 1 85.31 88 GLY A C 1
ATOM 703 O O . GLY A 1 88 ? 5.664 42.906 18.344 1 85.31 88 GLY A O 1
ATOM 704 N N . ILE A 1 89 ? 5.84 41.281 16.875 1 75.31 89 ILE A N 1
ATOM 705 C CA . ILE A 1 89 ? 5.984 40.312 17.938 1 75.31 89 ILE A CA 1
ATOM 706 C C . ILE A 1 89 ? 7.449 40.219 18.359 1 75.31 89 ILE A C 1
ATOM 708 O O . ILE A 1 89 ? 8.328 40 17.531 1 75.31 89 ILE A O 1
ATOM 712 N N . ASN A 1 90 ? 7.723 40.812 19.484 1 63.91 90 ASN A N 1
ATOM 713 C CA . ASN A 1 90 ? 9.062 40.75 20.062 1 63.91 90 ASN A CA 1
ATOM 714 C C . ASN A 1 90 ? 9.055 40.094 21.438 1 63.91 90 ASN A C 1
ATOM 716 O O . ASN A 1 90 ? 7.992 39.812 21.984 1 63.91 90 ASN A O 1
ATOM 720 N N . GLY A 1 91 ? 10.102 39.219 21.781 1 59.34 91 GLY A N 1
ATOM 721 C CA . GLY A 1 91 ? 10.273 38.5 23.016 1 59.34 91 GLY A CA 1
ATOM 722 C C . GLY A 1 91 ? 9.727 39.219 24.219 1 59.34 91 GLY A C 1
ATOM 723 O O . GLY A 1 91 ? 9.68 38.688 25.328 1 59.34 91 GLY A O 1
ATOM 724 N N . LYS A 1 92 ? 9.336 40.469 24.188 1 62.16 92 LYS A N 1
ATOM 725 C CA . LYS A 1 92 ? 8.875 41.219 25.344 1 62.16 92 LYS A CA 1
ATOM 726 C C . LYS A 1 92 ? 7.352 41.188 25.453 1 62.16 92 LYS A C 1
ATOM 728 O O . LYS A 1 92 ? 6.785 41.594 26.469 1 62.16 92 LYS A O 1
ATOM 733 N N . GLN A 1 93 ? 6.719 40.625 24.438 1 75.12 93 GLN A N 1
ATOM 734 C CA . GLN A 1 93 ? 5.262 40.562 24.406 1 75.12 93 GLN A CA 1
ATOM 735 C C . GLN A 1 93 ? 4.781 39.156 24.828 1 75.12 93 GLN A C 1
ATOM 737 O O . GLN A 1 93 ? 5.57 38.219 24.891 1 75.12 93 GLN A O 1
ATOM 742 N N . GLU A 1 94 ? 3.582 39.156 25.266 1 87.88 94 GLU A N 1
ATOM 743 C CA . GLU A 1 94 ? 2.904 37.906 25.609 1 87.88 94 GLU A CA 1
ATOM 744 C C . GLU A 1 94 ? 2.91 36.938 24.438 1 87.88 94 GLU A C 1
ATOM 746 O O . GLU A 1 94 ? 2.723 37.312 23.281 1 87.88 94 GLU A O 1
ATOM 751 N N . PRO A 1 95 ? 3.383 35.75 24.688 1 95.06 95 PRO A N 1
ATOM 752 C CA . PRO A 1 95 ? 3.328 34.75 23.625 1 95.06 95 PRO A CA 1
ATOM 753 C C . PRO A 1 95 ? 1.974 34.688 22.922 1 95.06 95 PRO A C 1
ATOM 755 O O . PRO A 1 95 ? 0.946 35 23.531 1 95.06 95 PRO A O 1
ATOM 758 N N . ILE A 1 96 ? 1.991 34.406 21.656 1 96.94 96 ILE A N 1
ATOM 759 C CA . ILE A 1 96 ? 0.768 34.438 20.859 1 96.94 96 ILE A CA 1
ATOM 760 C C . ILE A 1 96 ? 0.457 33.031 20.344 1 96.94 96 ILE A C 1
ATOM 762 O O . ILE A 1 96 ? 1.311 32.156 20.391 1 96.94 96 ILE A O 1
ATOM 766 N N . PRO A 1 97 ? -0.789 32.781 19.891 1 98 97 PRO A N 1
ATOM 767 C CA . PRO A 1 97 ? -1.162 31.469 19.344 1 98 97 PRO A CA 1
ATOM 768 C C . PRO A 1 97 ? -0.41 31.125 18.062 1 98 97 PRO A C 1
ATOM 770 O O . PRO A 1 97 ? 0.089 32.031 17.375 1 98 97 PRO A O 1
ATOM 773 N N . ALA A 1 98 ? -0.34 29.875 17.781 1 98.75 98 ALA A N 1
ATOM 774 C CA . ALA A 1 98 ? 0.319 29.375 16.578 1 98.75 98 ALA A CA 1
ATOM 775 C C . ALA A 1 98 ? -0.571 28.375 15.828 1 98.75 98 ALA A C 1
ATOM 777 O O . ALA A 1 98 ? -1.502 27.812 16.406 1 98.75 98 ALA A O 1
ATOM 778 N N . VAL A 1 99 ? -0.323 28.219 14.555 1 98.94 99 VAL A N 1
ATOM 779 C CA . VAL A 1 99 ? -1.03 27.234 13.734 1 98.94 99 VAL A CA 1
ATOM 780 C C . VAL A 1 99 ? -0.035 26.469 12.867 1 98.94 99 VAL A C 1
ATOM 782 O O . VAL A 1 99 ? 0.831 27.078 12.227 1 98.94 99 VAL A O 1
ATOM 785 N N . ILE A 1 100 ? -0.067 25.172 12.93 1 99 100 ILE A N 1
ATOM 786 C CA . ILE A 1 100 ? 0.661 24.344 11.969 1 99 100 ILE A CA 1
ATOM 787 C C . ILE A 1 100 ? -0.135 24.234 10.672 1 99 100 ILE A C 1
ATOM 789 O O . ILE A 1 100 ? -1.326 23.922 10.688 1 99 100 ILE A O 1
ATOM 793 N N . ALA A 1 101 ? 0.495 24.578 9.562 1 98.94 101 ALA A N 1
ATOM 794 C CA . ALA A 1 101 ? -0.122 24.516 8.242 1 98.94 101 ALA A CA 1
ATOM 795 C C . ALA A 1 101 ? 0.443 23.344 7.43 1 98.94 101 ALA A C 1
ATOM 797 O O . ALA A 1 101 ? 1.622 23.359 7.07 1 98.94 101 ALA A O 1
ATOM 798 N N . CYS A 1 102 ? -0.403 22.391 7.09 1 98.94 102 CYS A N 1
ATOM 799 C CA . CYS A 1 102 ? 0.033 21.203 6.359 1 98.94 102 CYS A CA 1
ATOM 800 C C . CYS A 1 102 ? -0.438 21.25 4.91 1 98.94 102 CYS A C 1
ATOM 802 O O . CYS A 1 102 ? -1.639 21.188 4.641 1 98.94 102 CYS A O 1
ATOM 804 N N . HIS A 1 103 ? 0.514 21.281 4.012 1 98.75 103 HIS A N 1
ATOM 805 C CA . HIS A 1 103 ? 0.207 21.375 2.588 1 98.75 103 HIS A CA 1
ATOM 806 C C . HIS A 1 103 ? -0.247 20.031 2.029 1 98.75 103 HIS A C 1
ATOM 808 O O . HIS A 1 103 ? 0.087 18.984 2.58 1 98.75 103 HIS A O 1
ATOM 814 N N . GLY A 1 104 ? -1.03 20.062 0.934 1 97.75 104 GLY A N 1
ATOM 815 C CA . GLY A 1 104 ? -1.38 18.875 0.169 1 97.75 104 GLY A CA 1
ATOM 816 C C . GLY A 1 104 ? -0.397 18.562 -0.946 1 97.75 104 GLY A C 1
ATOM 817 O O . GLY A 1 104 ? 0.749 19.016 -0.91 1 97.75 104 GLY A O 1
ATOM 818 N N . HIS A 1 105 ? -0.828 17.75 -1.9 1 96.31 105 HIS A N 1
ATOM 819 C CA . HIS A 1 105 ? -0.003 17.484 -3.076 1 96.31 105 HIS A CA 1
ATOM 820 C C . HIS A 1 105 ? 0.258 18.766 -3.857 1 96.31 105 HIS A C 1
ATOM 822 O O . HIS A 1 105 ? -0.639 19.609 -4.012 1 96.31 105 HIS A O 1
ATOM 828 N N . GLY A 1 106 ? 1.328 18.938 -4.336 1 95.94 106 GLY A N 1
ATOM 829 C CA . GLY A 1 106 ? 1.865 20.125 -4.98 1 95.94 106 GLY A CA 1
ATOM 830 C C . GLY A 1 106 ? 3.373 20.234 -4.867 1 95.94 106 GLY A C 1
ATOM 831 O O . GLY A 1 106 ? 4.078 19.219 -4.883 1 95.94 106 GLY A O 1
ATOM 832 N N . TYR A 1 107 ? 3.779 21.5 -4.801 1 96.38 107 TYR A N 1
ATOM 833 C CA . TYR A 1 107 ? 5.234 21.625 -4.789 1 96.38 107 TYR A CA 1
ATOM 834 C C . TYR A 1 107 ? 5.742 21.953 -3.395 1 96.38 107 TYR A C 1
ATOM 836 O O . TYR A 1 107 ? 6.816 22.547 -3.244 1 96.38 107 TYR A O 1
ATOM 844 N N . GLY A 1 108 ? 4.906 21.625 -2.301 1 97 108 GLY A N 1
ATOM 845 C CA . GLY A 1 108 ? 5.414 21.625 -0.938 1 97 108 GLY A CA 1
ATOM 846 C C . GLY A 1 108 ? 5.086 22.891 -0.174 1 97 108 GLY A C 1
ATOM 847 O O . GLY A 1 108 ? 4.125 23.594 -0.504 1 97 108 GLY A O 1
ATOM 848 N N . SER A 1 109 ? 5.883 23.172 0.893 1 98.19 109 SER A N 1
ATOM 849 C CA . SER A 1 109 ? 5.598 24.25 1.839 1 98.19 109 SER A CA 1
ATOM 850 C C . SER A 1 109 ? 5.719 25.609 1.174 1 98.19 109 SER A C 1
ATOM 852 O O . SER A 1 109 ? 5.023 26.562 1.552 1 98.19 109 SER A O 1
ATOM 854 N N . ARG A 1 110 ? 6.52 25.75 0.159 1 97.81 110 ARG A N 1
ATOM 855 C CA . ARG A 1 110 ? 6.621 27.016 -0.569 1 97.81 110 ARG A CA 1
ATOM 856 C C . ARG A 1 110 ? 5.273 27.422 -1.153 1 97.81 110 ARG A C 1
ATOM 858 O O . ARG A 1 110 ? 4.941 28.609 -1.19 1 97.81 110 ARG A O 1
ATOM 865 N N . GLU A 1 111 ? 4.543 26.406 -1.522 1 97.56 111 GLU A N 1
ATOM 866 C CA . GLU A 1 111 ? 3.277 26.656 -2.211 1 97.56 111 GLU A CA 1
ATOM 867 C C . GLU A 1 111 ? 2.264 27.328 -1.279 1 97.56 111 GLU A C 1
ATOM 869 O O . GLU A 1 111 ? 1.377 28.047 -1.733 1 97.56 111 GLU A O 1
ATOM 874 N N . ILE A 1 112 ? 2.406 27.125 0.009 1 98.5 112 ILE A N 1
ATOM 875 C CA . ILE A 1 112 ? 1.406 27.656 0.931 1 98.5 112 ILE A CA 1
ATOM 876 C C . ILE A 1 112 ? 1.951 28.891 1.63 1 98.5 112 ILE A C 1
ATOM 878 O O . ILE A 1 112 ? 1.241 29.547 2.406 1 98.5 112 ILE A O 1
ATOM 882 N N . THR A 1 113 ? 3.211 29.25 1.417 1 98.31 113 THR A N 1
ATOM 883 C CA . THR A 1 113 ? 3.855 30.359 2.096 1 98.31 113 THR A CA 1
ATOM 884 C C . THR A 1 113 ? 4.102 31.516 1.125 1 98.31 113 THR A C 1
ATOM 886 O O . THR A 1 113 ? 5.02 32.312 1.322 1 98.31 113 THR A O 1
ATOM 889 N N . GLY A 1 114 ? 3.412 31.531 0.031 1 96.5 114 GLY A N 1
ATOM 890 C CA . GLY A 1 114 ? 3.412 32.656 -0.869 1 96.5 114 GLY A CA 1
ATOM 891 C C . GLY A 1 114 ? 4.602 32.688 -1.812 1 96.5 114 GLY A C 1
ATOM 892 O O . GLY A 1 114 ? 5.062 33.75 -2.217 1 96.5 114 GLY A O 1
ATOM 893 N N . MET A 1 115 ? 5.105 31.531 -2.125 1 97.56 115 MET A N 1
ATOM 894 C CA . MET A 1 115 ? 6.301 31.5 -2.961 1 97.56 115 MET A CA 1
ATOM 895 C C . MET A 1 115 ? 6.078 30.625 -4.191 1 97.56 115 MET A C 1
ATOM 897 O O . MET A 1 115 ? 5.219 29.734 -4.184 1 97.56 115 MET A O 1
ATOM 901 N N . GLU A 1 116 ? 6.84 30.906 -5.234 1 96.56 116 GLU A N 1
ATOM 902 C CA . GLU A 1 116 ? 6.953 30.031 -6.395 1 96.56 116 GLU A CA 1
ATOM 903 C C . GLU A 1 116 ? 7.863 28.828 -6.098 1 96.56 116 GLU A C 1
ATOM 905 O O . GLU A 1 116 ? 8.57 28.828 -5.09 1 96.56 116 GLU A O 1
ATOM 910 N N . PRO A 1 117 ? 7.84 27.828 -6.953 1 94.56 117 PRO A N 1
ATOM 911 C CA . PRO A 1 117 ? 8.672 26.656 -6.695 1 94.56 117 PRO A CA 1
ATOM 912 C C . PRO A 1 117 ? 10.141 27 -6.5 1 94.56 117 PRO A C 1
ATOM 914 O O . PRO A 1 117 ? 10.852 26.312 -5.75 1 94.56 117 PRO A O 1
ATOM 917 N N . ASP A 1 118 ? 10.641 28.125 -7.094 1 94.19 118 ASP A N 1
ATOM 918 C CA . ASP A 1 118 ? 12.055 28.469 -7.02 1 94.19 118 ASP A CA 1
ATOM 919 C C . ASP A 1 118 ? 12.352 29.328 -5.793 1 94.19 118 ASP A C 1
ATOM 921 O O . ASP A 1 118 ? 13.492 29.734 -5.57 1 94.19 118 ASP A O 1
ATOM 925 N N . GLY A 1 119 ? 11.336 29.656 -5.035 1 95.12 119 GLY A N 1
ATOM 926 C CA . GLY A 1 119 ? 11.531 30.422 -3.811 1 95.12 119 GLY A CA 1
ATOM 927 C C . GLY A 1 119 ? 11.242 31.906 -3.979 1 95.12 119 GLY A C 1
ATOM 928 O O . GLY A 1 119 ? 11.211 32.656 -2.998 1 95.12 119 GLY A O 1
ATOM 929 N N . SER A 1 120 ? 11.023 32.312 -5.219 1 96.06 120 SER A N 1
ATOM 930 C CA . SER A 1 120 ? 10.656 33.688 -5.441 1 96.06 120 SER A CA 1
ATOM 931 C C . SER A 1 120 ? 9.219 33.969 -4.992 1 96.06 120 SER A C 1
ATOM 933 O O . SER A 1 120 ? 8.43 33.031 -4.836 1 96.06 120 SER A O 1
ATOM 935 N N . PRO A 1 121 ? 8.914 35.188 -4.688 1 94.94 121 PRO A N 1
ATOM 936 C CA . PRO A 1 121 ? 7.551 35.531 -4.262 1 94.94 121 PRO A CA 1
ATOM 937 C C . PRO A 1 121 ? 6.496 35.125 -5.289 1 94.94 121 PRO A C 1
ATOM 939 O O . PRO A 1 121 ? 6.75 35.188 -6.496 1 94.94 121 PRO A O 1
ATOM 942 N N . ARG A 1 122 ? 5.344 34.844 -4.875 1 93.88 122 ARG A N 1
ATOM 943 C CA . ARG A 1 122 ? 4.215 34.438 -5.703 1 93.88 122 ARG A CA 1
ATOM 944 C C . ARG A 1 122 ? 3.898 35.5 -6.758 1 93.88 122 ARG A C 1
ATOM 946 O O . ARG A 1 122 ? 3.67 36.656 -6.43 1 93.88 122 ARG A O 1
ATOM 953 N N . ALA A 1 123 ? 3.896 35.062 -7.988 1 90.81 123 ALA A N 1
ATOM 954 C CA . ALA A 1 123 ? 3.525 35.938 -9.109 1 90.81 123 ALA A CA 1
ATOM 955 C C . ALA A 1 123 ? 2.305 35.375 -9.844 1 90.81 123 ALA A C 1
ATOM 957 O O . ALA A 1 123 ? 1.519 36.156 -10.406 1 90.81 123 ALA A O 1
ATOM 958 N N . GLY A 1 124 ? 2.154 34.094 -9.75 1 89 124 GLY A N 1
ATOM 959 C CA . GLY A 1 124 ? 1.092 33.438 -10.484 1 89 124 GLY A CA 1
ATOM 960 C C . GLY A 1 124 ? -0.113 33.094 -9.625 1 89 124 GLY A C 1
ATOM 961 O O . GLY A 1 124 ? -0.378 33.781 -8.633 1 89 124 GLY A O 1
ATOM 962 N N . GLU A 1 125 ? -0.9 32.188 -9.992 1 91.56 125 GLU A N 1
ATOM 963 C CA . GLU A 1 125 ? -2.113 31.766 -9.305 1 91.56 125 GLU A CA 1
ATOM 964 C C . GLU A 1 125 ? -1.779 31.062 -7.988 1 91.56 125 GLU A C 1
ATOM 966 O O . GLU A 1 125 ? -0.776 30.359 -7.891 1 91.56 125 GLU A O 1
ATOM 971 N N . LYS A 1 126 ? -2.6 31.203 -6.992 1 92.62 126 LYS A N 1
ATOM 972 C CA . LYS A 1 126 ? -2.381 30.641 -5.66 1 92.62 126 LYS A CA 1
ATOM 973 C C . LYS A 1 126 ? -2.68 29.156 -5.637 1 92.62 126 LYS A C 1
ATOM 975 O O . LYS A 1 126 ? -2.262 28.438 -4.719 1 92.62 126 LYS A O 1
ATOM 980 N N . GLY A 1 127 ? -3.451 28.656 -6.668 1 92.69 127 GLY A N 1
ATOM 981 C CA . GLY A 1 127 ? -3.771 27.234 -6.73 1 92.69 127 GLY A CA 1
ATOM 982 C C . GLY A 1 127 ? -4.789 26.812 -5.691 1 92.69 127 GLY A C 1
ATOM 983 O O . GLY A 1 127 ? -5.543 27.641 -5.172 1 92.69 127 GLY A O 1
ATOM 984 N N . LEU A 1 128 ? -4.793 25.516 -5.367 1 94.94 128 LEU A N 1
ATOM 985 C CA . LEU A 1 128 ? -5.793 24.953 -4.461 1 94.94 128 LEU A CA 1
ATOM 986 C C . LEU A 1 128 ? -5.488 25.328 -3.016 1 94.94 128 LEU A C 1
ATOM 988 O O . LEU A 1 128 ? -6.391 25.359 -2.174 1 94.94 128 LEU A O 1
ATOM 992 N N . HIS A 1 129 ? -4.242 25.734 -2.721 1 97.38 129 HIS A N 1
ATOM 993 C CA . HIS A 1 129 ? -3.807 25.969 -1.351 1 97.38 129 HIS A CA 1
ATOM 994 C C . HIS A 1 129 ? -4.133 27.406 -0.919 1 97.38 129 HIS A C 1
ATOM 996 O O . HIS A 1 129 ? -4.227 27.688 0.277 1 97.38 129 HIS A O 1
ATOM 1002 N N . LYS A 1 130 ? -4.203 28.344 -1.844 1 97.19 130 LYS A N 1
ATOM 1003 C CA . LYS A 1 130 ? -4.605 29.719 -1.633 1 97.19 130 LYS A CA 1
ATOM 1004 C C . LYS A 1 130 ? -3.695 30.406 -0.619 1 97.19 130 LYS A C 1
ATOM 1006 O O . LYS A 1 130 ? -4.164 31.188 0.216 1 97.19 130 LYS A O 1
ATOM 1011 N N . ASP A 1 131 ? -2.434 30.062 -0.574 1 97.94 131 ASP A N 1
ATOM 1012 C CA . ASP A 1 131 ? -1.456 30.656 0.332 1 97.94 131 ASP A CA 1
ATOM 1013 C C . ASP A 1 131 ? -1.991 30.703 1.761 1 97.94 131 ASP A C 1
ATOM 1015 O O . ASP A 1 131 ? -1.896 31.734 2.428 1 97.94 131 ASP A O 1
ATOM 1019 N N . PHE A 1 132 ? -2.547 29.609 2.221 1 98.69 132 PHE A N 1
ATOM 1020 C CA . PHE A 1 132 ? -3.299 29.688 3.467 1 98.69 132 PHE A CA 1
ATOM 1021 C C . PHE A 1 132 ? -2.365 29.891 4.652 1 98.69 132 PHE A C 1
ATOM 1023 O O . PHE A 1 132 ? -2.785 30.375 5.707 1 98.69 132 PHE A O 1
ATOM 1030 N N . ALA A 1 133 ? -1.057 29.562 4.574 1 98.81 133 ALA A N 1
ATOM 1031 C CA . ALA A 1 133 ? -0.12 29.891 5.645 1 98.81 133 ALA A CA 1
ATOM 1032 C C . ALA A 1 133 ? 0.055 31.406 5.77 1 98.81 133 ALA A C 1
ATOM 1034 O O . ALA A 1 133 ? 0.151 31.922 6.879 1 98.81 133 ALA A O 1
ATOM 1035 N N . VAL A 1 134 ? 0.108 32.062 4.656 1 98.62 134 VAL A N 1
ATOM 1036 C CA . VAL A 1 134 ? 0.217 33.531 4.645 1 98.62 134 VAL A CA 1
ATOM 1037 C C . VAL A 1 134 ? -1.057 34.156 5.215 1 98.62 134 VAL A C 1
ATOM 1039 O O . VAL A 1 134 ? -0.994 35.094 6.008 1 98.62 134 VAL A O 1
ATOM 1042 N N . ALA A 1 135 ? -2.197 33.625 4.812 1 98.44 135 ALA A N 1
ATOM 1043 C CA . ALA A 1 135 ? -3.465 34.125 5.344 1 98.44 135 ALA A CA 1
ATOM 1044 C C . ALA A 1 135 ? -3.508 34 6.867 1 98.44 135 ALA A C 1
ATOM 1046 O O . ALA A 1 135 ? -3.99 34.906 7.555 1 98.44 135 ALA A O 1
ATOM 1047 N N . LEU A 1 136 ? -2.98 32.938 7.387 1 98.75 136 LEU A N 1
ATOM 1048 C CA . LEU A 1 136 ? -3 32.656 8.82 1 98.75 136 LEU A CA 1
ATOM 1049 C C . LEU A 1 136 ? -2.084 33.625 9.562 1 98.75 136 LEU A C 1
ATOM 1051 O O . LEU A 1 136 ? -2.449 34.156 10.617 1 98.75 136 LEU A O 1
ATOM 1055 N N . VAL A 1 137 ? -0.899 33.844 9.031 1 98.5 137 VAL A N 1
ATOM 1056 C CA . VAL A 1 137 ? 0.002 34.781 9.727 1 98.5 137 VAL A CA 1
ATOM 1057 C C . VAL A 1 137 ? -0.57 36.188 9.695 1 98.5 137 VAL A C 1
ATOM 1059 O O . VAL A 1 137 ? -0.404 36.938 10.648 1 98.5 137 VAL A O 1
ATOM 1062 N N . GLN A 1 138 ? -1.257 36.531 8.688 1 97.19 138 GLN A N 1
ATOM 1063 C CA . GLN A 1 138 ? -1.882 37.844 8.562 1 97.19 138 GLN A CA 1
ATOM 1064 C C . GLN A 1 138 ? -3.027 38 9.562 1 97.19 138 GLN A C 1
ATOM 1066 O O . GLN A 1 138 ? -3.432 39.094 9.883 1 97.19 138 GLN A O 1
ATOM 1071 N N . GLN A 1 139 ? -3.51 36.875 10.047 1 96.62 139 GLN A N 1
ATOM 1072 C CA . GLN A 1 139 ? -4.531 36.906 11.086 1 96.62 139 GLN A CA 1
ATOM 1073 C C . GLN A 1 139 ? -3.904 37.031 12.469 1 96.62 139 GLN A C 1
ATOM 1075 O O . GLN A 1 139 ? -4.613 37.125 13.469 1 96.62 139 GLN A O 1
ATOM 1080 N N . GLY A 1 140 ? -2.557 36.969 12.594 1 95.88 140 GLY A N 1
ATOM 1081 C CA . GLY A 1 140 ? -1.886 37.25 13.852 1 95.88 140 GLY A CA 1
ATOM 1082 C C . GLY A 1 140 ? -1.321 36 14.516 1 95.88 140 GLY A C 1
ATOM 1083 O O . GLY A 1 140 ? -0.945 36.031 15.688 1 95.88 140 GLY A O 1
ATOM 1084 N N . TYR A 1 141 ? -1.222 34.906 13.797 1 98.12 141 TYR A N 1
ATOM 1085 C CA . TYR A 1 141 ? -0.661 33.688 14.344 1 98.12 141 TYR A CA 1
ATOM 1086 C C . TYR A 1 141 ? 0.805 33.531 13.953 1 98.12 141 TYR A C 1
ATOM 1088 O O . TYR A 1 141 ? 1.216 33.969 12.883 1 98.12 141 TYR A O 1
ATOM 1096 N N . VAL A 1 142 ? 1.598 32.906 14.828 1 98.31 142 VAL A N 1
ATOM 1097 C CA . VAL A 1 142 ? 2.791 32.25 14.312 1 98.31 142 VAL A CA 1
ATOM 1098 C C . VAL A 1 142 ? 2.389 31 13.508 1 98.31 142 VAL A C 1
ATOM 1100 O O . VAL A 1 142 ? 1.53 30.234 13.93 1 98.31 142 VAL A O 1
ATOM 1103 N N . VAL A 1 143 ? 2.957 30.859 12.305 1 98.88 143 VAL A N 1
ATOM 1104 C CA . VAL A 1 143 ? 2.561 29.734 11.461 1 98.88 143 VAL A CA 1
ATOM 1105 C C . VAL A 1 143 ? 3.779 28.875 11.133 1 98.88 143 VAL A C 1
ATOM 1107 O O . VAL A 1 143 ? 4.82 29.391 10.719 1 98.88 143 VAL A O 1
ATOM 1110 N N . ALA A 1 144 ? 3.707 27.609 11.438 1 98.94 144 ALA A N 1
ATOM 1111 C CA . ALA A 1 144 ? 4.711 26.641 10.992 1 98.94 144 ALA A CA 1
ATOM 1112 C C . ALA A 1 144 ? 4.207 25.844 9.797 1 98.94 144 ALA A C 1
ATOM 1114 O O . ALA A 1 144 ? 3.148 25.219 9.867 1 98.94 144 ALA A O 1
ATOM 1115 N N . ALA A 1 145 ? 4.941 25.891 8.703 1 98.94 145 ALA A N 1
ATOM 1116 C CA . ALA A 1 145 ? 4.637 25.156 7.48 1 98.94 145 ALA A CA 1
ATOM 1117 C C . ALA A 1 145 ? 5.727 24.125 7.172 1 98.94 145 ALA A C 1
ATOM 1119 O O . ALA A 1 145 ? 6.652 24.422 6.406 1 98.94 145 ALA A O 1
ATOM 1120 N N . PRO A 1 146 ? 5.559 22.922 7.668 1 98.88 146 PRO A N 1
ATOM 1121 C CA . PRO A 1 146 ? 6.586 21.906 7.43 1 98.88 146 PRO A CA 1
ATOM 1122 C C . PRO A 1 146 ? 6.551 21.359 6.004 1 98.88 146 PRO A C 1
ATOM 1124 O O . PRO A 1 146 ? 5.488 21.297 5.383 1 98.88 146 PRO A O 1
ATOM 1127 N N . GLU A 1 147 ? 7.68 21.031 5.496 1 98.5 147 GLU A N 1
ATOM 1128 C CA . GLU A 1 147 ? 7.758 20.281 4.242 1 98.5 147 GLU A CA 1
ATOM 1129 C C . GLU A 1 147 ? 7.465 18.812 4.461 1 98.5 147 GLU A C 1
ATOM 1131 O O . GLU A 1 147 ? 8.328 18.062 4.906 1 98.5 147 GLU A O 1
ATOM 1136 N N . LEU A 1 148 ? 6.348 18.391 4 1 98.69 148 LEU A N 1
ATOM 1137 C CA . LEU A 1 148 ? 5.965 17 4.215 1 98.69 148 LEU A CA 1
ATOM 1138 C C . LEU A 1 148 ? 6.859 16.062 3.41 1 98.69 148 LEU A C 1
ATOM 1140 O O . LEU A 1 148 ? 7.25 16.375 2.287 1 98.69 148 LEU A O 1
ATOM 1144 N N . LEU A 1 149 ? 7.16 14.914 3.992 1 98.5 149 LEU A N 1
ATOM 1145 C CA . LEU A 1 149 ? 8.047 13.922 3.391 1 98.5 149 LEU A CA 1
ATOM 1146 C C . LEU A 1 149 ? 7.551 13.516 2.008 1 98.5 149 LEU A C 1
ATOM 1148 O O . LEU A 1 149 ? 6.383 13.156 1.847 1 98.5 149 LEU A O 1
ATOM 1152 N N . GLY A 1 150 ? 8.445 13.633 1.002 1 97.94 150 GLY A N 1
ATOM 1153 C CA . GLY A 1 150 ? 8.109 13.219 -0.352 1 97.94 150 GLY A CA 1
ATOM 1154 C C . GLY A 1 150 ? 7.777 14.383 -1.265 1 97.94 150 GLY A C 1
ATOM 1155 O O . GLY A 1 150 ? 7.562 14.195 -2.465 1 97.94 150 GLY A O 1
ATOM 1156 N N . PHE A 1 151 ? 7.766 15.641 -0.743 1 97.62 151 PHE A N 1
ATOM 1157 C CA . PHE A 1 151 ? 7.406 16.812 -1.523 1 97.62 151 PHE A CA 1
ATOM 1158 C C . PHE A 1 151 ? 8.523 17.859 -1.487 1 97.62 151 PHE A C 1
ATOM 1160 O O . PHE A 1 151 ? 9.383 17.812 -0.605 1 97.62 151 PHE A O 1
ATOM 1167 N N . GLY A 1 152 ? 8.469 18.719 -2.488 1 95.81 152 GLY A N 1
ATOM 1168 C CA . GLY A 1 152 ? 9.359 19.859 -2.484 1 95.81 152 GLY A CA 1
ATOM 1169 C C . GLY A 1 152 ? 10.812 19.484 -2.289 1 95.81 152 GLY A C 1
ATOM 1170 O O . GLY A 1 152 ? 11.344 18.641 -3.012 1 95.81 152 GLY A O 1
ATOM 1171 N N . ASP A 1 153 ? 11.375 19.984 -1.214 1 94.94 153 ASP A N 1
ATOM 1172 C CA . ASP A 1 153 ? 12.797 19.781 -0.958 1 94.94 153 ASP A CA 1
ATOM 1173 C C . ASP A 1 153 ? 13.047 18.406 -0.341 1 94.94 153 ASP A C 1
ATOM 1175 O O . ASP A 1 153 ? 14.195 17.984 -0.183 1 94.94 153 ASP A O 1
ATOM 1179 N N . ARG A 1 154 ? 12.023 17.703 -0.098 1 97 154 ARG A N 1
ATOM 1180 C CA . ARG A 1 154 ? 12.164 16.391 0.516 1 97 154 ARG A CA 1
ATOM 1181 C C . ARG A 1 154 ? 11.766 15.281 -0.459 1 97 154 ARG A C 1
ATOM 1183 O O . ARG A 1 154 ? 11.305 14.219 -0.046 1 97 154 ARG A O 1
ATOM 1190 N N . ARG A 1 155 ? 11.898 15.555 -1.703 1 96.69 155 ARG A N 1
ATOM 1191 C CA . ARG A 1 155 ? 11.812 14.531 -2.744 1 96.69 155 ARG A CA 1
ATOM 1192 C C . ARG A 1 155 ? 13.102 13.719 -2.818 1 96.69 155 ARG A C 1
ATOM 1194 O O . ARG A 1 155 ? 14.148 14.164 -2.344 1 96.69 155 ARG A O 1
ATOM 1201 N N . LEU A 1 156 ? 12.969 12.586 -3.373 1 96.69 156 LEU A N 1
ATOM 1202 C CA . LEU A 1 156 ? 14.156 11.773 -3.617 1 96.69 156 LEU A CA 1
ATOM 1203 C C . LEU A 1 156 ? 15.031 12.398 -4.695 1 96.69 156 LEU A C 1
ATOM 1205 O O . LEU A 1 156 ? 14.555 13.195 -5.508 1 96.69 156 LEU A O 1
ATOM 1209 N N . GLU A 1 157 ? 16.281 12.031 -4.695 1 95.19 157 GLU A N 1
ATOM 1210 C CA . GLU A 1 157 ? 17.25 12.57 -5.648 1 95.19 157 GLU A CA 1
ATOM 1211 C C . GLU A 1 157 ? 16.781 12.367 -7.086 1 95.19 157 GLU A C 1
ATOM 1213 O O . GLU A 1 157 ? 16.922 13.266 -7.922 1 95.19 157 GLU A O 1
ATOM 1218 N N . GLU A 1 158 ? 16.188 11.258 -7.383 1 93.81 158 GLU A N 1
ATOM 1219 C CA . GLU A 1 158 ? 15.797 10.906 -8.742 1 93.81 158 GLU A CA 1
ATOM 1220 C C . GLU A 1 158 ? 14.664 11.805 -9.234 1 93.81 158 GLU A C 1
ATOM 1222 O O . GLU A 1 158 ? 14.422 11.914 -10.438 1 93.81 158 GLU A O 1
ATOM 1227 N N . ASP A 1 159 ? 13.992 12.477 -8.266 1 94.69 159 ASP A N 1
ATOM 1228 C CA . ASP A 1 159 ? 12.844 13.297 -8.641 1 94.69 159 ASP A CA 1
ATOM 1229 C C . ASP A 1 159 ? 13.195 14.781 -8.602 1 94.69 159 ASP A C 1
ATOM 1231 O O . ASP A 1 159 ? 12.344 15.641 -8.859 1 94.69 159 ASP A O 1
ATOM 1235 N N . ARG A 1 160 ? 14.383 15.164 -8.312 1 90.75 160 ARG A N 1
ATOM 1236 C CA . ARG A 1 160 ? 14.773 16.547 -8.086 1 90.75 160 ARG A CA 1
ATOM 1237 C C . ARG A 1 160 ? 14.695 17.359 -9.375 1 90.75 160 ARG A C 1
ATOM 1239 O O . ARG A 1 160 ? 14.406 18.562 -9.344 1 90.75 160 ARG A O 1
ATOM 1246 N N . ASP A 1 161 ? 14.906 16.672 -10.508 1 92.81 161 ASP A N 1
ATOM 1247 C CA . ASP A 1 161 ? 14.914 17.406 -11.781 1 92.81 161 ASP A CA 1
ATOM 1248 C C . ASP A 1 161 ? 13.539 17.328 -12.445 1 92.81 161 ASP A C 1
ATOM 1250 O O . ASP A 1 161 ? 13.328 17.938 -13.508 1 92.81 161 ASP A O 1
ATOM 1254 N N . ALA A 1 162 ? 12.625 16.609 -11.828 1 94.44 162 ALA A N 1
ATOM 1255 C CA . ALA A 1 162 ? 11.258 16.562 -12.352 1 94.44 162 ALA A CA 1
ATOM 1256 C C . ALA A 1 162 ? 10.516 17.859 -12.078 1 94.44 162 ALA A C 1
ATOM 1258 O O . ALA A 1 162 ? 10.961 18.688 -11.273 1 94.44 162 ALA A O 1
ATOM 1259 N N . PRO A 1 163 ? 9.461 18.078 -12.789 1 94.5 163 PRO A N 1
ATOM 1260 C CA . PRO A 1 163 ? 8.672 19.281 -12.516 1 94.5 163 PRO A CA 1
ATOM 1261 C C . PRO A 1 163 ? 8.281 19.422 -11.047 1 94.5 163 PRO A C 1
ATOM 1263 O O . PRO A 1 163 ? 8.109 18.406 -10.359 1 94.5 163 PRO A O 1
ATOM 1266 N N . PRO A 1 164 ? 8.117 20.578 -10.508 1 89.06 164 PRO A N 1
ATOM 1267 C CA . PRO A 1 164 ? 7.941 20.844 -9.078 1 89.06 164 PRO A CA 1
ATOM 1268 C C . PRO A 1 164 ? 6.73 20.125 -8.492 1 89.06 164 PRO A C 1
ATOM 1270 O O . PRO A 1 164 ? 6.719 19.812 -7.297 1 89.06 164 PRO A O 1
ATOM 1273 N N . GLY A 1 165 ? 5.789 19.859 -9.211 1 90.75 165 GLY A N 1
ATOM 1274 C CA . GLY A 1 165 ? 4.598 19.188 -8.703 1 90.75 165 GLY A CA 1
ATOM 1275 C C . GLY A 1 165 ? 4.746 17.688 -8.609 1 90.75 165 GLY A C 1
ATOM 1276 O O . GLY A 1 165 ? 3.908 17.016 -8.008 1 90.75 165 GLY A O 1
ATOM 1277 N N . THR A 1 166 ? 5.875 17.156 -9.062 1 94.75 166 THR A N 1
ATOM 1278 C CA . THR A 1 166 ? 6.145 15.727 -8.969 1 94.75 166 THR A CA 1
ATOM 1279 C C . THR A 1 166 ? 6.527 15.344 -7.543 1 94.75 166 THR A C 1
ATOM 1281 O O . THR A 1 166 ? 7.363 16 -6.918 1 94.75 166 THR A O 1
ATOM 1284 N N . SER A 1 167 ? 5.906 14.312 -6.992 1 96.5 167 SER A N 1
ATOM 1285 C CA . SER A 1 167 ? 6.199 13.859 -5.641 1 96.5 167 SER A CA 1
ATOM 1286 C C . SER A 1 167 ? 6.961 12.539 -5.652 1 96.5 167 SER A C 1
ATOM 1288 O O . SER A 1 167 ? 6.961 11.828 -6.66 1 96.5 167 SER A O 1
ATOM 1290 N N . SER A 1 168 ? 7.668 12.211 -4.57 1 97.25 168 SER A N 1
ATOM 1291 C CA . SER A 1 168 ? 8.328 10.93 -4.359 1 97.25 168 SER A CA 1
ATOM 1292 C C . SER A 1 168 ? 7.508 10.023 -3.447 1 97.25 168 SER A C 1
ATOM 1294 O O . SER A 1 168 ? 8.039 9.078 -2.861 1 97.25 168 SER A O 1
ATOM 1296 N N . CYS A 1 169 ? 6.258 10.258 -3.307 1 97.12 169 CYS A N 1
ATOM 1297 C CA . CYS A 1 169 ? 5.398 9.641 -2.305 1 97.12 169 CYS A CA 1
ATOM 1298 C C . CYS A 1 169 ? 5.312 8.133 -2.514 1 97.12 169 CYS A C 1
ATOM 1300 O O . CYS A 1 169 ? 5.422 7.363 -1.557 1 97.12 169 CYS A O 1
ATOM 1302 N N . THR A 1 170 ? 5.156 7.754 -3.754 1 95.88 170 THR A N 1
ATOM 1303 C CA . THR A 1 170 ? 4.906 6.344 -4.027 1 95.88 170 THR A CA 1
ATOM 1304 C C . THR A 1 170 ? 6.09 5.488 -3.59 1 95.88 170 THR A C 1
ATOM 1306 O O . THR A 1 170 ? 5.926 4.527 -2.836 1 95.88 170 THR A O 1
ATOM 1309 N N . LYS A 1 171 ? 7.254 5.855 -4.023 1 96.31 171 LYS A N 1
ATOM 1310 C CA . LYS A 1 171 ? 8.445 5.07 -3.701 1 96.31 171 LYS A CA 1
ATOM 1311 C C . LYS A 1 171 ? 8.727 5.086 -2.201 1 96.31 171 LYS A C 1
ATOM 1313 O O . LYS A 1 171 ? 9.031 4.047 -1.612 1 96.31 171 LYS A O 1
ATOM 1318 N N . ILE A 1 172 ? 8.602 6.223 -1.584 1 97.81 172 ILE A N 1
ATOM 1319 C CA . ILE A 1 172 ? 8.836 6.328 -0.148 1 97.81 172 ILE A CA 1
ATOM 1320 C C . ILE A 1 172 ? 7.809 5.484 0.606 1 97.81 172 ILE A C 1
ATOM 1322 O O . ILE A 1 172 ? 8.164 4.734 1.518 1 97.81 172 ILE A O 1
ATOM 1326 N N . ALA A 1 173 ? 6.543 5.609 0.19 1 98 173 ALA A N 1
ATOM 1327 C CA . ALA A 1 173 ? 5.477 4.848 0.834 1 98 173 ALA A CA 1
ATOM 1328 C C . ALA A 1 173 ? 5.707 3.348 0.688 1 98 173 ALA A C 1
ATOM 1330 O O . ALA A 1 173 ? 5.465 2.58 1.624 1 98 173 ALA A O 1
ATOM 1331 N N . ALA A 1 174 ? 6.145 2.943 -0.486 1 97.19 174 ALA A N 1
ATOM 1332 C CA . ALA A 1 174 ? 6.414 1.526 -0.721 1 97.19 174 ALA A CA 1
ATOM 1333 C C . ALA A 1 174 ? 7.492 1.01 0.224 1 97.19 174 ALA A C 1
ATOM 1335 O O . ALA A 1 174 ? 7.336 -0.049 0.837 1 97.19 174 ALA A O 1
ATOM 1336 N N . HIS A 1 175 ? 8.602 1.746 0.365 1 97.5 175 HIS A N 1
ATOM 1337 C CA . HIS A 1 175 ? 9.68 1.365 1.264 1 97.5 175 HIS A CA 1
ATOM 1338 C C . HIS A 1 175 ? 9.188 1.23 2.699 1 97.5 175 HIS A C 1
ATOM 1340 O O . HIS A 1 175 ? 9.453 0.225 3.361 1 97.5 175 HIS A O 1
ATOM 1346 N N . LEU A 1 176 ? 8.469 2.225 3.092 1 97.88 176 LEU A N 1
ATOM 1347 C CA . LEU A 1 176 ? 7.988 2.234 4.469 1 97.88 176 LEU A CA 1
ATOM 1348 C C . LEU A 1 176 ? 6.977 1.119 4.699 1 97.88 176 LEU A C 1
ATOM 1350 O O . LEU A 1 176 ? 7.004 0.454 5.738 1 97.88 176 LEU A O 1
ATOM 1354 N N . LEU A 1 177 ? 6.117 0.888 3.734 1 98 177 LEU A N 1
ATOM 1355 C CA . LEU A 1 177 ? 5.105 -0.16 3.834 1 98 177 LEU A CA 1
ATOM 1356 C C . LEU A 1 177 ? 5.758 -1.529 3.998 1 98 177 LEU A C 1
ATOM 1358 O O . LEU A 1 177 ? 5.363 -2.307 4.871 1 98 177 LEU A O 1
ATOM 1362 N N . MET A 1 178 ? 6.766 -1.769 3.201 1 97.69 178 MET A N 1
ATOM 1363 C CA . MET A 1 178 ? 7.445 -3.059 3.242 1 97.69 178 MET A CA 1
ATOM 1364 C C . MET A 1 178 ? 8.195 -3.234 4.559 1 97.69 178 MET A C 1
ATOM 1366 O O . MET A 1 178 ? 8.453 -4.363 4.988 1 97.69 178 MET A O 1
ATOM 1370 N N . ALA A 1 179 ? 8.531 -2.115 5.227 1 97.25 179 ALA A N 1
ATOM 1371 C CA . ALA A 1 179 ? 9.227 -2.141 6.512 1 97.25 179 ALA A CA 1
ATOM 1372 C C . ALA A 1 179 ? 8.242 -2.146 7.672 1 97.25 179 ALA A C 1
ATOM 1374 O O . ALA A 1 179 ? 8.641 -2.105 8.836 1 97.25 179 ALA A O 1
ATOM 1375 N N . GLY A 1 180 ? 6.922 -2.166 7.406 1 96.88 180 GLY A N 1
ATOM 1376 C CA . GLY A 1 180 ? 5.906 -2.221 8.445 1 96.88 180 GLY A CA 1
ATOM 1377 C C . GLY A 1 180 ? 5.523 -0.852 8.977 1 96.88 180 GLY A C 1
ATOM 1378 O O . GLY A 1 180 ? 5 -0.735 10.086 1 96.88 180 GLY A O 1
ATOM 1379 N N . GLN A 1 181 ? 5.848 0.129 8.234 1 97.69 181 GLN A N 1
ATOM 1380 C CA . GLN A 1 181 ? 5.512 1.513 8.547 1 97.69 181 GLN A CA 1
ATOM 1381 C C . GLN A 1 181 ? 4.641 2.131 7.457 1 97.69 181 GLN A C 1
ATOM 1383 O O . GLN A 1 181 ? 4.156 1.427 6.57 1 97.69 181 GLN A O 1
ATOM 1388 N N . THR A 1 182 ? 4.227 3.379 7.562 1 98.56 182 THR A N 1
ATOM 1389 C CA . THR A 1 182 ? 3.453 4.078 6.543 1 98.56 182 THR A CA 1
ATOM 1390 C C . THR A 1 182 ? 3.967 5.504 6.363 1 98.56 182 THR A C 1
ATOM 1392 O O . THR A 1 182 ? 4.508 6.098 7.293 1 98.56 182 THR A O 1
ATOM 1395 N N . LEU A 1 183 ? 3.84 5.996 5.168 1 98.62 183 LEU A N 1
ATOM 1396 C CA . LEU A 1 183 ? 4.184 7.391 4.93 1 98.62 183 LEU A CA 1
ATOM 1397 C C . LEU A 1 183 ? 3.27 8.32 5.719 1 98.62 183 LEU A C 1
ATOM 1399 O O . LEU A 1 183 ? 3.719 9.344 6.246 1 98.62 183 LEU A O 1
ATOM 1403 N N . ALA A 1 184 ? 1.985 7.957 5.84 1 98.69 184 ALA A N 1
ATOM 1404 C CA . ALA A 1 184 ? 1.053 8.711 6.676 1 98.69 184 ALA A CA 1
ATOM 1405 C C . ALA A 1 184 ? 1.555 8.797 8.109 1 98.69 184 ALA A C 1
ATOM 1407 O O . ALA A 1 184 ? 1.583 9.883 8.703 1 98.69 184 ALA A O 1
ATOM 1408 N N . GLY A 1 185 ? 1.981 7.688 8.625 1 98.81 185 GLY A N 1
ATOM 1409 C CA . GLY A 1 185 ? 2.508 7.664 9.977 1 98.81 185 GLY A CA 1
ATOM 1410 C C . GLY A 1 185 ? 3.738 8.539 10.148 1 98.81 185 GLY A C 1
ATOM 1411 O O . GLY A 1 185 ? 3.871 9.234 11.156 1 98.81 185 GLY A O 1
ATOM 1412 N N . HIS A 1 186 ? 4.617 8.477 9.227 1 98.75 186 HIS A N 1
ATOM 1413 C CA . HIS A 1 186 ? 5.82 9.297 9.273 1 98.75 186 HIS A CA 1
ATOM 1414 C C . HIS A 1 186 ? 5.473 10.781 9.281 1 98.75 186 HIS A C 1
ATOM 1416 O O . HIS A 1 186 ? 6.012 11.547 10.086 1 98.75 186 HIS A O 1
ATOM 1422 N N . ARG A 1 187 ? 4.562 11.164 8.445 1 98.88 187 ARG A N 1
ATOM 1423 C CA . ARG A 1 187 ? 4.18 12.57 8.352 1 98.88 187 ARG A CA 1
ATOM 1424 C C . ARG A 1 187 ? 3.48 13.031 9.625 1 98.88 187 ARG A C 1
ATOM 1426 O O . ARG A 1 187 ? 3.691 14.156 10.086 1 98.88 187 ARG A O 1
ATOM 1433 N N . VAL A 1 188 ? 2.672 12.18 10.203 1 98.88 188 VAL A N 1
ATOM 1434 C CA . VAL A 1 188 ? 1.964 12.492 11.438 1 98.88 188 VAL A CA 1
ATOM 1435 C C . VAL A 1 188 ? 2.967 12.672 12.578 1 98.88 188 VAL A C 1
ATOM 1437 O O . VAL A 1 188 ? 2.934 13.672 13.297 1 98.88 188 VAL A O 1
ATOM 1440 N N . TYR A 1 189 ? 3.875 11.758 12.688 1 98.88 189 TYR A N 1
ATOM 1441 C CA . TYR A 1 189 ? 4.871 11.859 13.75 1 98.88 189 TYR A CA 1
ATOM 1442 C C . TYR A 1 189 ? 5.742 13.094 13.562 1 98.88 189 TYR A C 1
ATOM 1444 O O . TYR A 1 189 ? 6.047 13.797 14.531 1 98.88 189 TYR A O 1
ATOM 1452 N N . GLU A 1 190 ? 6.145 13.289 12.367 1 98.81 190 GLU A N 1
ATOM 1453 C CA . GLU A 1 190 ? 6.953 14.469 12.094 1 98.81 190 GLU A CA 1
ATOM 1454 C C . GLU A 1 190 ? 6.211 15.75 12.477 1 98.81 190 GLU A C 1
ATOM 1456 O O . GLU A 1 190 ? 6.82 16.703 12.945 1 98.81 190 GLU A O 1
ATOM 1461 N N . THR A 1 191 ? 4.938 15.766 12.25 1 98.88 191 THR A N 1
ATOM 1462 C CA . THR A 1 191 ? 4.141 16.938 12.602 1 98.88 191 THR A CA 1
ATOM 1463 C C . THR A 1 191 ? 4.02 17.062 14.117 1 98.88 191 THR A C 1
ATOM 1465 O O . THR A 1 191 ? 3.992 18.172 14.648 1 98.88 191 THR A O 1
ATOM 1468 N N . ILE A 1 192 ? 3.988 15.961 14.852 1 98.88 192 ILE A N 1
ATOM 1469 C CA . ILE A 1 192 ? 4.051 15.984 16.312 1 98.88 192 ILE A CA 1
ATOM 1470 C C . ILE A 1 192 ? 5.359 16.625 16.766 1 98.88 192 ILE A C 1
ATOM 1472 O O . ILE A 1 192 ? 5.379 17.391 17.719 1 98.88 192 ILE A O 1
ATOM 1476 N N . ARG A 1 193 ? 6.441 16.359 16.016 1 98.88 193 ARG A N 1
ATOM 1477 C CA . ARG A 1 193 ? 7.727 16.984 16.312 1 98.88 193 ARG A CA 1
ATOM 1478 C C . ARG A 1 193 ? 7.688 18.484 16.047 1 98.88 193 ARG A C 1
ATOM 1480 O O . ARG A 1 193 ? 8.367 19.25 16.734 1 98.88 193 ARG A O 1
ATOM 1487 N N . VAL A 1 194 ? 6.906 18.891 15.086 1 98.94 194 VAL A N 1
ATOM 1488 C CA . VAL A 1 194 ? 6.711 20.312 14.844 1 98.94 194 VAL A CA 1
ATOM 1489 C C . VAL A 1 194 ? 6.027 20.953 16.047 1 98.94 194 VAL A C 1
ATOM 1491 O O . VAL A 1 194 ? 6.359 22.078 16.438 1 98.94 194 VAL A O 1
ATOM 1494 N N . LEU A 1 195 ? 5.031 20.281 16.641 1 98.81 195 LEU A N 1
ATOM 1495 C CA . LEU A 1 195 ? 4.402 20.75 17.875 1 98.81 195 LEU A CA 1
ATOM 1496 C C . LEU A 1 195 ? 5.445 20.938 18.969 1 98.81 195 LEU A C 1
ATOM 1498 O O . LEU A 1 195 ? 5.414 21.938 19.688 1 98.81 195 LEU A O 1
ATOM 1502 N N . ASP A 1 196 ? 6.379 19.969 19.094 1 98.75 196 ASP A N 1
ATOM 1503 C CA . ASP A 1 196 ? 7.465 20.078 20.062 1 98.75 196 ASP A CA 1
ATOM 1504 C C . ASP A 1 196 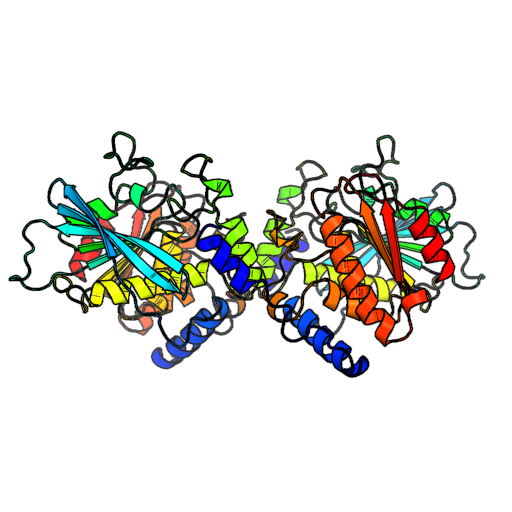? 8.273 21.359 19.828 1 98.75 196 ASP A C 1
ATOM 1506 O O . ASP A 1 196 ? 8.555 22.109 20.766 1 98.75 196 ASP A O 1
ATOM 1510 N N . TYR A 1 197 ? 8.57 21.594 18.625 1 98.81 197 TYR A N 1
ATOM 1511 C CA . TYR A 1 197 ? 9.398 22.734 18.266 1 98.81 197 TYR A CA 1
ATOM 1512 C C . TYR A 1 197 ? 8.68 24.047 18.562 1 98.81 197 TYR A C 1
ATOM 1514 O O . TYR A 1 197 ? 9.242 24.938 19.188 1 98.81 197 TYR A O 1
ATOM 1522 N N . LEU A 1 198 ? 7.426 24.141 18.094 1 98.69 198 LEU A N 1
ATOM 1523 C CA . LEU A 1 198 ? 6.648 25.344 18.328 1 98.69 198 LEU A CA 1
ATOM 1524 C C . LEU A 1 198 ? 6.516 25.625 19.828 1 98.69 198 LEU A C 1
ATOM 1526 O O . LEU A 1 198 ? 6.574 26.781 20.266 1 98.69 198 LEU A O 1
ATOM 1530 N N . SER A 1 199 ? 6.336 24.594 20.594 1 98 199 SER A N 1
ATOM 1531 C CA . SER A 1 199 ? 6.152 24.719 22.031 1 98 199 SER A CA 1
ATOM 1532 C C . SER A 1 199 ? 7.422 25.234 22.703 1 98 199 SER A C 1
ATOM 1534 O O . SER A 1 199 ? 7.371 25.734 23.828 1 98 199 SER A O 1
ATOM 1536 N N . SER A 1 200 ? 8.562 25.109 22 1 96.94 200 SER A N 1
ATOM 1537 C CA . SER A 1 200 ? 9.836 25.547 22.562 1 96.94 200 SER A CA 1
ATOM 1538 C C . SER A 1 200 ? 10.125 27.016 22.203 1 96.94 200 SER A C 1
ATOM 1540 O O . SER A 1 200 ? 11.023 27.625 22.781 1 96.94 200 SER A O 1
ATOM 1542 N N . ARG A 1 201 ? 9.367 27.578 21.297 1 96.06 201 ARG A N 1
ATOM 1543 C CA . ARG A 1 201 ? 9.594 28.953 20.859 1 96.06 201 ARG A CA 1
ATOM 1544 C C . ARG A 1 201 ? 9.008 29.938 21.859 1 96.06 201 ARG A C 1
ATOM 1546 O O . ARG A 1 201 ? 7.855 29.812 22.281 1 96.06 201 ARG A O 1
ATOM 1553 N N . PRO A 1 202 ? 9.766 30.938 22.188 1 94.5 202 PRO A N 1
ATOM 1554 C CA . PRO A 1 202 ? 9.305 31.859 23.234 1 94.5 202 PRO A CA 1
ATOM 1555 C C . PRO A 1 202 ? 8.117 32.719 22.781 1 94.5 202 PRO A C 1
ATOM 1557 O O . PRO A 1 202 ? 7.316 33.125 23.609 1 94.5 202 PRO A O 1
ATOM 1560 N N . GLU A 1 203 ? 7.965 32.938 21.5 1 95.62 203 GLU A N 1
ATOM 1561 C CA . GLU A 1 203 ? 6.887 33.812 21.031 1 95.62 203 GLU A CA 1
ATOM 1562 C C . GLU A 1 203 ? 5.582 33.031 20.891 1 95.62 203 GLU A C 1
ATOM 1564 O O . GLU A 1 203 ? 4.527 33.625 20.625 1 95.62 203 GLU A O 1
ATOM 1569 N N . VAL A 1 204 ? 5.617 31.703 21.094 1 97.56 204 VAL A N 1
ATOM 1570 C CA . VAL A 1 204 ? 4.438 30.875 20.891 1 97.56 204 VAL A CA 1
ATOM 1571 C C . VAL A 1 204 ? 3.812 30.516 22.25 1 97.56 204 VAL A C 1
ATOM 1573 O O . VAL A 1 204 ? 4.516 30.109 23.172 1 97.56 204 VAL A O 1
ATOM 1576 N N . ASN A 1 205 ? 2.541 30.766 22.422 1 97.69 205 ASN A N 1
ATOM 1577 C CA . ASN A 1 205 ? 1.781 30.203 23.547 1 97.69 205 ASN A CA 1
ATOM 1578 C C . ASN A 1 205 ? 1.486 28.734 23.344 1 97.69 205 ASN A C 1
ATOM 1580 O O . ASN A 1 205 ? 0.599 28.375 22.562 1 97.69 205 ASN A O 1
ATOM 1584 N N . ALA A 1 206 ? 2.143 27.859 24.016 1 97.62 206 ALA A N 1
ATOM 1585 C CA . ALA A 1 206 ? 2.094 26.422 23.812 1 97.62 206 ALA A CA 1
ATOM 1586 C C . ALA A 1 206 ? 0.706 25.859 24.125 1 97.62 206 ALA A C 1
ATOM 1588 O O . ALA A 1 206 ? 0.371 24.75 23.734 1 97.62 206 ALA A O 1
ATOM 1589 N N . GLU A 1 207 ? -0.108 26.578 24.812 1 97.75 207 GLU A N 1
ATOM 1590 C CA . GLU A 1 207 ? -1.452 26.141 25.156 1 97.75 207 GLU A CA 1
ATOM 1591 C C . GLU A 1 207 ? -2.469 26.562 24.109 1 97.75 207 GLU A C 1
ATOM 1593 O O . GLU A 1 207 ? -3.65 26.219 24.203 1 97.75 207 GLU A O 1
ATOM 1598 N N . ARG A 1 208 ? -2.006 27.281 23.062 1 98.38 208 ARG A N 1
ATOM 1599 C CA . ARG A 1 208 ? -2.883 27.797 22.016 1 98.38 208 ARG A CA 1
ATOM 1600 C C . ARG A 1 208 ? -2.311 27.5 20.641 1 98.38 208 ARG A C 1
ATOM 1602 O O . ARG A 1 208 ? -2.178 28.406 19.812 1 98.38 208 ARG A O 1
ATOM 1609 N N . ILE A 1 209 ? -2.07 26.234 20.344 1 98.88 209 ILE A N 1
ATOM 1610 C CA . ILE A 1 209 ? -1.581 25.812 19.047 1 98.88 209 ILE A CA 1
ATOM 1611 C C . ILE A 1 209 ? -2.695 25.094 18.281 1 98.88 209 ILE A C 1
ATOM 1613 O O . ILE A 1 209 ? -3.34 24.188 18.812 1 98.88 209 ILE A O 1
ATOM 1617 N N . GLY A 1 210 ? -3.029 25.562 17.094 1 98.88 210 GLY A N 1
ATOM 1618 C CA . GLY A 1 210 ? -3.951 24.906 16.188 1 98.88 210 GLY A CA 1
ATOM 1619 C C . GLY A 1 210 ? -3.258 24.219 15.031 1 98.88 210 GLY A C 1
ATOM 1620 O O . GLY A 1 210 ? -2.029 24.234 14.93 1 98.88 210 GLY A O 1
ATOM 1621 N N . ILE A 1 211 ? -4.016 23.562 14.219 1 98.94 211 ILE A N 1
ATOM 1622 C CA . ILE A 1 211 ? -3.498 22.906 13.023 1 98.94 211 ILE A CA 1
ATOM 1623 C C . ILE A 1 211 ? -4.523 23 11.898 1 98.94 211 ILE A C 1
ATOM 1625 O O . ILE A 1 211 ? -5.73 22.922 12.141 1 98.94 211 ILE A O 1
ATOM 1629 N N . MET A 1 212 ? -4.059 23.266 10.719 1 98.94 212 MET A N 1
ATOM 1630 C CA . MET A 1 212 ? -4.875 23.312 9.508 1 98.94 212 MET A CA 1
ATOM 1631 C C . MET A 1 212 ? -4.18 22.594 8.352 1 98.94 212 MET A C 1
ATOM 1633 O O . MET A 1 212 ? -2.965 22.719 8.188 1 98.94 212 MET A O 1
ATOM 1637 N N . GLY A 1 213 ? -4.902 21.812 7.633 1 98.88 213 GLY A N 1
ATOM 1638 C CA . GLY A 1 213 ? -4.344 21.125 6.477 1 98.88 213 GLY A CA 1
ATOM 1639 C C . GLY A 1 213 ? -5.344 20.938 5.352 1 98.88 213 GLY A C 1
ATOM 1640 O O . GLY A 1 213 ? -6.555 21 5.578 1 98.88 213 GLY A O 1
ATOM 1641 N N . ILE A 1 214 ? -4.84 20.75 4.172 1 98.69 214 ILE A N 1
ATOM 1642 C CA . ILE A 1 214 ? -5.684 20.547 2.998 1 98.69 214 ILE A CA 1
ATOM 1643 C C . ILE A 1 214 ? -5.262 19.266 2.279 1 98.69 214 ILE A C 1
ATOM 1645 O O . ILE A 1 214 ? -4.07 18.938 2.215 1 98.69 214 ILE A O 1
ATOM 1649 N N . SER A 1 215 ? -6.25 18.484 1.684 1 97.94 215 SER A N 1
ATOM 1650 C CA . SER A 1 215 ? -5.969 17.297 0.904 1 97.94 215 SER A CA 1
ATOM 1651 C C . SER A 1 215 ? -5.098 16.312 1.688 1 97.94 215 SER A C 1
ATOM 1653 O O . SER A 1 215 ? -5.422 15.961 2.824 1 97.94 215 SER A O 1
ATOM 1655 N N . GLY A 1 216 ? -3.949 15.977 1.206 1 97.62 216 GLY A N 1
ATOM 1656 C CA . GLY A 1 216 ? -3.023 15.156 1.962 1 97.62 216 GLY A CA 1
ATOM 1657 C C . GLY A 1 216 ? -2.58 15.797 3.264 1 97.62 216 GLY A C 1
ATOM 1658 O O . GLY A 1 216 ? -2.324 15.094 4.25 1 97.62 216 GLY A O 1
ATOM 1659 N N . GLY A 1 217 ? -2.471 17.062 3.271 1 98.62 217 GLY A N 1
ATOM 1660 C CA . GLY A 1 217 ? -2.211 17.781 4.508 1 98.62 217 GLY A CA 1
ATOM 1661 C C . GLY A 1 217 ? -3.365 17.703 5.492 1 98.62 217 GLY A C 1
ATOM 1662 O O . GLY A 1 217 ? -3.168 17.859 6.699 1 98.62 217 GLY A O 1
ATOM 1663 N N . GLY A 1 218 ? -4.559 17.531 4.914 1 98.69 218 GLY A N 1
ATOM 1664 C CA . GLY A 1 218 ? -5.711 17.281 5.762 1 98.69 218 GLY A CA 1
ATOM 1665 C C . GLY A 1 218 ? -5.617 15.977 6.523 1 98.69 218 GLY A C 1
ATOM 1666 O O . GLY A 1 218 ? -6 15.898 7.691 1 98.69 218 GLY A O 1
ATOM 1667 N N . LEU A 1 219 ? -5.121 14.945 5.844 1 98.69 219 LEU A N 1
ATOM 1668 C CA . LEU A 1 219 ? -4.836 13.688 6.527 1 98.69 219 LEU A CA 1
ATOM 1669 C C . LEU A 1 219 ? -3.867 13.906 7.688 1 98.69 219 LEU A C 1
ATOM 1671 O O . LEU A 1 219 ? -4.133 13.477 8.812 1 98.69 219 LEU A O 1
ATOM 1675 N N . VAL A 1 220 ? -2.824 14.625 7.445 1 98.88 220 VAL A N 1
ATOM 1676 C CA . VAL A 1 220 ? -1.771 14.836 8.43 1 98.88 220 VAL A CA 1
ATOM 1677 C C . VAL A 1 220 ? -2.322 15.641 9.609 1 98.88 220 VAL A C 1
ATOM 1679 O O . VAL A 1 220 ? -2.125 15.266 10.766 1 98.88 220 VAL A O 1
ATOM 1682 N N . ALA A 1 221 ? -3.047 16.672 9.297 1 98.94 221 ALA A N 1
ATOM 1683 C CA . ALA A 1 221 ? -3.639 17.5 10.344 1 98.94 221 ALA A CA 1
ATOM 1684 C C . ALA A 1 221 ? -4.633 16.703 11.18 1 98.94 221 ALA A C 1
ATOM 1686 O O . ALA A 1 221 ? -4.598 16.766 12.414 1 98.94 221 ALA A O 1
ATOM 1687 N N . ALA A 1 222 ? -5.48 15.945 10.523 1 98.81 222 ALA A N 1
ATOM 1688 C CA . ALA A 1 222 ? -6.531 15.172 11.18 1 98.81 222 ALA A CA 1
ATOM 1689 C C . ALA A 1 222 ? -5.93 14.141 12.133 1 98.81 222 ALA A C 1
ATOM 1691 O O . ALA A 1 222 ? -6.305 14.078 13.312 1 98.81 222 ALA A O 1
ATOM 1692 N N . PHE A 1 223 ? -5.004 13.398 11.609 1 98.94 223 PHE A N 1
ATOM 1693 C CA . PHE A 1 223 ? -4.445 12.312 12.398 1 98.94 223 PHE A CA 1
ATOM 1694 C C . PHE A 1 223 ? -3.533 12.852 13.492 1 98.94 223 PHE A C 1
ATOM 1696 O O . PHE A 1 223 ? -3.471 12.281 14.594 1 98.94 223 PHE A O 1
ATOM 1703 N N . THR A 1 224 ? -2.834 13.938 13.25 1 98.94 224 THR A N 1
ATOM 1704 C CA . THR A 1 224 ? -2.033 14.57 14.297 1 98.94 224 THR A CA 1
ATOM 1705 C C . THR A 1 224 ? -2.92 15.055 15.438 1 98.94 224 THR A C 1
ATOM 1707 O O . THR A 1 224 ? -2.646 14.773 16.609 1 98.94 224 THR A O 1
ATOM 1710 N N . ALA A 1 225 ? -3.994 15.734 15.078 1 98.94 225 ALA A N 1
ATOM 1711 C CA . ALA A 1 225 ? -4.91 16.25 16.094 1 98.94 225 ALA A CA 1
ATOM 1712 C C . ALA A 1 225 ? -5.59 15.117 16.844 1 98.94 225 ALA A C 1
ATOM 1714 O O . ALA A 1 225 ? -5.867 15.25 18.047 1 98.94 225 ALA A O 1
ATOM 1715 N N . ALA A 1 226 ? -5.891 14.031 16.156 1 98.75 226 ALA A N 1
ATOM 1716 C CA . ALA A 1 226 ? -6.5 12.867 16.797 1 98.75 226 ALA A CA 1
ATOM 1717 C C . ALA A 1 226 ? -5.562 12.25 17.828 1 98.75 226 ALA A C 1
ATOM 1719 O O . ALA A 1 226 ? -6.008 11.766 18.859 1 98.75 226 ALA A O 1
ATOM 1720 N N . LEU A 1 227 ? -4.246 12.352 17.594 1 98.62 227 LEU A N 1
ATOM 1721 C CA . LEU A 1 227 ? -3.303 11.586 18.406 1 98.62 227 LEU A CA 1
ATOM 1722 C C . LEU A 1 227 ? -2.631 12.484 19.438 1 98.62 227 LEU A C 1
ATOM 1724 O O . LEU A 1 227 ? -2.053 11.992 20.422 1 98.62 227 LEU A O 1
ATOM 1728 N N . ASP A 1 228 ? -2.648 13.797 19.234 1 98.5 228 ASP A N 1
ATOM 1729 C CA . ASP A 1 228 ? -1.943 14.711 20.125 1 98.5 228 ASP A CA 1
ATOM 1730 C C . ASP A 1 228 ? -2.863 15.836 20.594 1 98.5 228 ASP A C 1
ATOM 1732 O O . ASP A 1 228 ? -3.221 16.719 19.812 1 98.5 228 ASP A O 1
ATOM 1736 N N . VAL A 1 229 ? -3.145 15.93 21.828 1 97.25 229 VAL A N 1
ATOM 1737 C CA . VAL A 1 229 ? -4.168 16.797 22.406 1 97.25 229 VAL A CA 1
ATOM 1738 C C . VAL A 1 229 ? -3.643 18.234 22.484 1 97.25 229 VAL A C 1
ATOM 1740 O O . VAL A 1 229 ? -4.406 19.172 22.75 1 97.25 229 VAL A O 1
ATOM 1743 N N . ARG A 1 230 ? -2.406 18.484 22.156 1 98.06 230 ARG A N 1
ATOM 1744 C CA . ARG A 1 230 ? -1.862 19.844 22.141 1 98.06 230 ARG A CA 1
ATOM 1745 C C . ARG A 1 230 ? -2.467 20.656 21 1 98.06 230 ARG A C 1
ATOM 1747 O O . ARG A 1 230 ? -2.398 21.891 21.016 1 98.06 230 ARG A O 1
ATOM 1754 N N . CYS A 1 231 ? -3.012 19.922 20 1 98.62 231 CYS A N 1
ATOM 1755 C CA . CYS A 1 231 ? -3.75 20.625 18.953 1 98.62 231 CYS A CA 1
ATOM 1756 C C . CYS A 1 231 ? -5.086 21.125 19.484 1 98.62 231 CYS A C 1
ATOM 1758 O O . CYS A 1 231 ? -6.062 20.375 19.547 1 98.62 231 CYS A O 1
ATOM 1760 N N . ARG A 1 232 ? -5.184 22.391 19.719 1 98.5 232 ARG A N 1
ATOM 1761 C CA . ARG A 1 232 ? -6.312 22.953 20.453 1 98.5 232 ARG A CA 1
ATOM 1762 C C . ARG A 1 232 ? -7.496 23.219 19.516 1 98.5 232 ARG A C 1
ATOM 1764 O O . ARG A 1 232 ? -8.648 23.172 19.953 1 98.5 232 ARG A O 1
ATOM 1771 N N . ALA A 1 233 ? -7.234 23.5 18.297 1 98.81 233 ALA A N 1
ATOM 1772 C CA . ALA A 1 233 ? -8.234 23.719 17.266 1 98.81 233 ALA A CA 1
ATOM 1773 C C . ALA A 1 233 ? -7.762 23.188 15.922 1 98.81 233 ALA A C 1
ATOM 1775 O O . ALA A 1 233 ? -6.598 23.359 15.555 1 98.81 233 ALA A O 1
ATOM 1776 N N . THR A 1 234 ? -8.664 22.484 15.219 1 98.94 234 THR A N 1
ATOM 1777 C CA . THR A 1 234 ? -8.273 21.781 14 1 98.94 234 THR A CA 1
ATOM 1778 C C . THR A 1 234 ? -9.172 22.188 12.836 1 98.94 234 THR A C 1
ATOM 1780 O O . THR A 1 234 ? -10.398 22.234 12.969 1 98.94 234 THR A O 1
ATOM 1783 N N . VAL A 1 235 ? -8.555 22.531 11.703 1 98.94 235 VAL A N 1
ATOM 1784 C CA . VAL A 1 235 ? -9.273 22.75 10.453 1 98.94 235 VAL A CA 1
ATOM 1785 C C . VAL A 1 235 ? -8.812 21.734 9.414 1 98.94 235 VAL A C 1
ATOM 1787 O O . VAL A 1 235 ? -7.617 21.594 9.148 1 98.94 235 VAL A O 1
ATOM 1790 N N . ILE A 1 236 ? -9.742 21.016 8.859 1 98.88 236 ILE A N 1
ATOM 1791 C CA . ILE A 1 236 ? -9.469 20.031 7.816 1 98.88 236 ILE A CA 1
ATOM 1792 C C . ILE A 1 236 ? -10.18 20.438 6.527 1 98.88 236 ILE A C 1
ATOM 1794 O O . ILE A 1 236 ? -11.406 20.422 6.461 1 98.88 236 ILE A O 1
ATOM 1798 N N . SER A 1 237 ? -9.383 20.75 5.52 1 98.75 237 SER A N 1
ATOM 1799 C CA . SER A 1 237 ? -9.953 21.141 4.23 1 98.75 237 SER A CA 1
ATOM 1800 C C . SER A 1 237 ? -9.742 20.062 3.18 1 98.75 237 SER A C 1
ATOM 1802 O O . SER A 1 237 ? -8.617 19.594 2.975 1 98.75 237 SER A O 1
ATOM 1804 N N . GLY A 1 238 ? -10.828 19.672 2.537 1 98.12 238 GLY A N 1
ATOM 1805 C CA . GLY A 1 238 ? -10.75 18.766 1.398 1 98.12 238 GLY A CA 1
ATOM 1806 C C . GLY A 1 238 ? -10.25 17.375 1.77 1 98.12 238 GLY A C 1
ATOM 1807 O O . GLY A 1 238 ? -9.484 16.766 1.019 1 98.12 238 GLY A O 1
ATOM 1808 N N . TYR A 1 239 ? -10.578 16.891 2.934 1 98.44 239 TYR A N 1
ATOM 1809 C CA . TYR A 1 239 ? -10.133 15.547 3.303 1 98.44 239 TYR A CA 1
ATOM 1810 C C . TYR A 1 239 ? -11.18 14.836 4.152 1 98.44 239 TYR A C 1
ATOM 1812 O O . TYR A 1 239 ? -11.445 13.648 3.951 1 98.44 239 TYR A O 1
ATOM 1820 N N . ALA A 1 240 ? -11.766 15.484 5.152 1 98.44 240 ALA A N 1
ATOM 1821 C CA . ALA A 1 240 ? -12.742 14.836 6.023 1 98.44 240 ALA A CA 1
ATOM 1822 C C . ALA A 1 240 ? -13.867 14.203 5.207 1 98.44 240 ALA A C 1
ATOM 1824 O O . ALA A 1 240 ? -14.539 14.883 4.426 1 98.44 240 ALA A O 1
ATOM 1825 N N . ASN A 1 241 ? -14.047 12.961 5.426 1 98.12 241 ASN A N 1
ATOM 1826 C CA . ASN A 1 241 ? -14.938 12.125 4.625 1 98.12 241 ASN A CA 1
ATOM 1827 C C . ASN A 1 241 ? -15.125 10.75 5.254 1 98.12 241 ASN A C 1
ATOM 1829 O O . ASN A 1 241 ? -14.773 10.539 6.414 1 98.12 241 ASN A O 1
ATOM 1833 N N . THR A 1 242 ? -15.75 9.836 4.59 1 96.81 242 THR A N 1
ATOM 1834 C CA . THR A 1 242 ? -15.562 8.414 4.836 1 96.81 242 THR A CA 1
ATOM 1835 C C . THR A 1 242 ? -14.453 7.852 3.947 1 96.81 242 THR A C 1
ATOM 1837 O O . THR A 1 242 ? -14.234 8.336 2.836 1 96.81 242 THR A O 1
ATOM 1840 N N . PHE A 1 243 ? -13.758 6.824 4.469 1 97.44 243 PHE A N 1
ATOM 1841 C CA . PHE A 1 243 ? -12.812 6.148 3.59 1 97.44 243 PHE A CA 1
ATOM 1842 C C . PHE A 1 243 ? -13.523 5.578 2.365 1 97.44 243 PHE A C 1
ATOM 1844 O O . PHE A 1 243 ? -13.047 5.73 1.239 1 97.44 243 PHE A O 1
ATOM 1851 N N . GLN A 1 244 ? -14.68 5 2.547 1 94.25 244 GLN A N 1
ATOM 1852 C CA . GLN A 1 244 ? -15.438 4.336 1.494 1 94.25 244 GLN A CA 1
ATOM 1853 C C . GLN A 1 244 ? -15.805 5.312 0.381 1 94.25 244 GLN A C 1
ATOM 1855 O O . GLN A 1 244 ? -15.719 4.977 -0.802 1 94.25 244 GLN A O 1
ATOM 1860 N N . GLY A 1 245 ? -16.156 6.441 0.786 1 94.38 245 GLY A N 1
ATOM 1861 C CA . GLY A 1 245 ? -16.688 7.398 -0.178 1 94.38 245 GLY A CA 1
ATOM 1862 C C . GLY A 1 245 ? -15.609 8.305 -0.753 1 94.38 245 GLY A C 1
ATOM 1863 O O . GLY A 1 245 ? -15.906 9.18 -1.568 1 94.38 245 GLY A O 1
ATOM 1864 N N . SER A 1 246 ? -14.352 8.133 -0.358 1 94.94 246 SER A N 1
ATOM 1865 C CA . SER A 1 246 ? -13.281 9.008 -0.819 1 94.94 246 SER A CA 1
ATOM 1866 C C . SER A 1 246 ? -12.047 8.203 -1.218 1 94.94 246 SER A C 1
ATOM 1868 O O . SER A 1 246 ? -11.906 7.809 -2.377 1 94.94 246 SER A O 1
ATOM 1870 N N . ILE A 1 247 ? -11.305 7.707 -0.227 1 93.06 247 ILE A N 1
ATOM 1871 C CA . ILE A 1 247 ? -10.023 7.043 -0.413 1 93.06 247 ILE A CA 1
ATOM 1872 C C . ILE A 1 247 ? -10.211 5.777 -1.246 1 93.06 247 ILE A C 1
ATOM 1874 O O . ILE A 1 247 ? -9.352 5.426 -2.059 1 93.06 247 ILE A O 1
ATOM 1878 N N . LEU A 1 248 ? -11.352 5.141 -1.099 1 94.06 248 LEU A N 1
ATOM 1879 C CA . LEU A 1 248 ? -11.555 3.844 -1.737 1 94.06 248 LEU A CA 1
ATOM 1880 C C . LEU A 1 248 ? -12.383 3.984 -3.008 1 94.06 248 LEU A C 1
ATOM 1882 O O . LEU A 1 248 ? -12.555 3.018 -3.754 1 94.06 248 LEU A O 1
ATOM 1886 N N . ASP A 1 249 ? -12.852 5.148 -3.273 1 91.44 249 ASP A N 1
ATOM 1887 C CA . ASP A 1 249 ? -13.758 5.328 -4.402 1 91.44 249 ASP A CA 1
ATOM 1888 C C . ASP A 1 249 ? -12.977 5.527 -5.703 1 91.44 249 ASP A C 1
ATOM 1890 O O . ASP A 1 249 ? -13.539 5.41 -6.793 1 91.44 249 ASP A O 1
ATOM 1894 N N . ARG A 1 250 ? -11.703 5.785 -5.543 1 89.44 250 ARG A N 1
ATOM 1895 C CA . ARG A 1 250 ? -10.82 5.996 -6.691 1 89.44 250 ARG A CA 1
ATOM 1896 C C . ARG A 1 250 ? -9.367 5.695 -6.328 1 89.44 250 ARG A C 1
ATOM 1898 O O . ARG A 1 250 ? -9.047 5.477 -5.156 1 89.44 250 ARG A O 1
ATOM 1905 N N . ASN A 1 251 ? -8.633 5.652 -7.371 1 89 251 ASN A N 1
ATOM 1906 C CA . ASN A 1 251 ? -7.211 5.438 -7.113 1 89 251 ASN A CA 1
ATOM 1907 C C . ASN A 1 251 ? -6.551 6.68 -6.52 1 89 251 ASN A C 1
ATOM 1909 O O . ASN A 1 251 ? -6.629 7.762 -7.098 1 89 251 ASN A O 1
ATOM 1913 N N . HIS A 1 252 ? -5.98 6.52 -5.344 1 92.56 252 HIS A N 1
ATOM 1914 C CA . HIS A 1 252 ? -5.207 7.578 -4.699 1 92.56 252 HIS A CA 1
ATOM 1915 C C . HIS A 1 252 ? -3.732 7.199 -4.598 1 92.56 252 HIS A C 1
ATOM 1917 O O . HIS A 1 252 ? -3.354 6.07 -4.91 1 92.56 252 HIS A O 1
ATOM 1923 N N . CYS A 1 253 ? -2.986 8.188 -4.285 1 93.19 253 CYS A N 1
ATOM 1924 C CA . CYS A 1 253 ? -1.575 7.949 -4.004 1 93.19 253 CYS A CA 1
ATOM 1925 C C . CYS A 1 253 ? -1.407 6.98 -2.84 1 93.19 253 CYS A C 1
ATOM 1927 O O . CYS A 1 253 ? -2.186 7.008 -1.885 1 93.19 253 CYS A O 1
ATOM 1929 N N . LEU A 1 254 ? -0.374 6.199 -2.889 1 94.5 254 LEU A N 1
ATOM 1930 C CA . LEU A 1 254 ? -0.095 5.156 -1.91 1 94.5 254 LEU A CA 1
ATOM 1931 C C . LEU A 1 254 ? 0.029 5.742 -0.508 1 94.5 254 LEU A C 1
ATOM 1933 O O . LEU A 1 254 ? -0.224 5.051 0.483 1 94.5 254 LEU A O 1
ATOM 1937 N N . ASP A 1 255 ? 0.282 6.988 -0.386 1 94.12 255 ASP A N 1
ATOM 1938 C CA . ASP A 1 255 ? 0.508 7.641 0.898 1 94.12 255 ASP A CA 1
ATOM 1939 C C . ASP A 1 255 ? -0.793 7.77 1.687 1 94.12 255 ASP A C 1
ATOM 1941 O O . ASP A 1 255 ? -0.774 8.062 2.885 1 94.12 255 ASP A O 1
ATOM 1945 N N . ASN A 1 256 ? -1.909 7.426 1.058 1 94.12 256 ASN A N 1
ATOM 1946 C CA . ASN A 1 256 ? -3.205 7.559 1.718 1 94.12 256 ASN A CA 1
ATOM 1947 C C . ASN A 1 256 ? -3.654 6.234 2.336 1 94.12 256 ASN A C 1
ATOM 1949 O O . ASN A 1 256 ? -4.633 6.195 3.084 1 94.12 256 ASN A O 1
ATOM 1953 N N . TYR A 1 257 ? -3.023 5.227 1.962 1 96.94 257 TYR A N 1
ATOM 1954 C CA . TYR A 1 257 ? -3.494 3.916 2.393 1 96.94 257 TYR A CA 1
ATOM 1955 C C . TYR A 1 257 ? -2.807 3.484 3.682 1 96.94 257 TYR A C 1
ATOM 1957 O O . TYR A 1 257 ? -1.577 3.42 3.746 1 96.94 257 TYR A O 1
ATOM 1965 N N . ILE A 1 258 ? -3.586 3.225 4.699 1 98.44 258 ILE A N 1
ATOM 1966 C CA . ILE A 1 258 ? -3.129 2.773 6.008 1 98.44 258 ILE A CA 1
ATOM 1967 C C . ILE A 1 258 ? -3.58 1.335 6.246 1 98.44 258 ILE A C 1
ATOM 1969 O O . ILE A 1 258 ? -4.762 1.08 6.488 1 98.44 258 ILE A O 1
ATOM 1973 N N . PRO A 1 259 ? -2.676 0.427 6.242 1 98.25 259 PRO A N 1
ATOM 1974 C CA . PRO A 1 259 ? -3.039 -0.99 6.305 1 98.25 259 PRO A CA 1
ATOM 1975 C C . PRO A 1 259 ? -3.883 -1.329 7.535 1 98.25 259 PRO A C 1
ATOM 1977 O O . PRO A 1 259 ? -3.453 -1.093 8.664 1 98.25 259 PRO A O 1
ATOM 1980 N N . GLY A 1 260 ? -5.082 -1.851 7.293 1 97.94 260 GLY A N 1
ATOM 1981 C CA . GLY A 1 260 ? -5.914 -2.408 8.344 1 97.94 260 GLY A CA 1
ATOM 1982 C C . GLY A 1 260 ? -6.684 -1.354 9.117 1 97.94 260 GLY A C 1
ATOM 1983 O O . GLY A 1 260 ? -7.332 -1.66 10.117 1 97.94 260 GLY A O 1
ATOM 1984 N N . ILE A 1 261 ? -6.637 -0.164 8.672 1 98.5 261 ILE A N 1
ATOM 1985 C CA . ILE A 1 261 ? -7.234 0.923 9.445 1 98.5 261 ILE A CA 1
ATOM 1986 C C . ILE A 1 261 ? -8.742 0.715 9.547 1 98.5 261 ILE A C 1
ATOM 1988 O O . ILE A 1 261 ? -9.359 1.062 10.555 1 98.5 261 ILE A O 1
ATOM 1992 N N . LEU A 1 262 ? -9.352 0.08 8.539 1 98 262 LEU A N 1
ATOM 1993 C CA . LEU A 1 262 ? -10.805 -0.095 8.516 1 98 262 LEU A CA 1
ATOM 1994 C C . LEU A 1 262 ? -11.234 -1.183 9.492 1 98 262 LEU A C 1
ATOM 1996 O O . LEU A 1 262 ? -12.414 -1.289 9.828 1 98 262 LEU A O 1
ATOM 2000 N N . ARG A 1 263 ? -10.297 -2.004 9.953 1 96.88 263 ARG A N 1
ATOM 2001 C CA . ARG A 1 263 ? -10.602 -2.939 11.031 1 96.88 263 ARG A CA 1
ATOM 2002 C C . ARG A 1 263 ? -10.836 -2.201 12.344 1 96.88 263 ARG A C 1
ATOM 2004 O O . ARG A 1 263 ? -11.547 -2.697 13.219 1 96.88 263 ARG A O 1
ATOM 2011 N N . GLU A 1 264 ? -10.242 -1.025 12.438 1 98.19 264 GLU A N 1
ATOM 2012 C CA . GLU A 1 264 ? -10.344 -0.252 13.672 1 98.19 264 GLU A CA 1
ATOM 2013 C C . GLU A 1 264 ? -11.539 0.697 13.633 1 98.19 264 GLU A C 1
ATOM 2015 O O . GLU A 1 264 ? -12.383 0.683 14.531 1 98.19 264 GLU A O 1
ATOM 2020 N N . ALA A 1 265 ? -11.602 1.489 12.57 1 98.06 265 ALA A N 1
ATOM 2021 C CA . ALA A 1 265 ? -12.68 2.471 12.492 1 98.06 265 ALA A CA 1
ATOM 2022 C C . ALA A 1 265 ? -12.719 3.137 11.125 1 98.06 265 ALA A C 1
ATOM 2024 O O . ALA A 1 265 ? -11.703 3.17 10.414 1 98.06 265 ALA A O 1
ATOM 2025 N N . GLU A 1 266 ? -13.914 3.611 10.766 1 97.75 266 GLU A N 1
ATOM 2026 C CA . GLU A 1 266 ? -14.047 4.539 9.648 1 97.75 266 GLU A CA 1
ATOM 2027 C C . GLU A 1 266 ? -13.539 5.93 10.016 1 97.75 266 GLU A C 1
ATOM 2029 O O . GLU A 1 266 ? -13.375 6.238 11.203 1 97.75 266 GLU A O 1
ATOM 2034 N N . LEU A 1 267 ? -13.297 6.762 9.031 1 98.25 267 LEU A N 1
ATOM 2035 C CA . LEU A 1 267 ? -12.586 8.023 9.188 1 98.25 267 LEU A CA 1
ATOM 2036 C C . LEU A 1 267 ? -13.32 8.945 10.156 1 98.25 267 LEU A C 1
ATOM 2038 O O . LEU A 1 267 ? -12.703 9.562 11.023 1 98.25 267 LEU A O 1
ATOM 2042 N N . PRO A 1 268 ? -14.648 9.055 10.117 1 98.12 268 PRO A N 1
ATOM 2043 C CA . PRO A 1 268 ? -15.305 9.977 11.047 1 98.12 268 PRO A CA 1
ATOM 2044 C C . PRO A 1 268 ? -15.094 9.586 12.516 1 98.12 268 PRO A C 1
ATOM 2046 O O . PRO A 1 268 ? -15.023 10.461 13.383 1 98.12 268 PRO A O 1
ATOM 2049 N N . ASP A 1 269 ? -15.008 8.32 12.789 1 98.25 269 ASP A N 1
ATOM 2050 C CA . ASP A 1 269 ? -14.734 7.891 14.156 1 98.25 269 ASP A CA 1
ATOM 2051 C C . ASP A 1 269 ? -13.297 8.227 14.555 1 98.25 269 ASP A C 1
ATOM 2053 O O . ASP A 1 269 ? -13.039 8.586 15.703 1 98.25 269 ASP A O 1
ATOM 2057 N N . ILE A 1 270 ? -12.391 8.133 13.648 1 98.62 270 ILE A N 1
ATOM 2058 C CA . ILE A 1 270 ? -11.008 8.508 13.922 1 98.62 270 ILE A CA 1
ATOM 2059 C C . ILE A 1 270 ? -10.93 10.008 14.18 1 98.62 270 ILE A C 1
ATOM 2061 O O . ILE A 1 270 ? -10.289 10.445 15.141 1 98.62 270 ILE A O 1
ATOM 2065 N N . LEU A 1 271 ? -11.602 10.797 13.344 1 98.62 271 LEU A N 1
ATOM 2066 C CA . LEU A 1 271 ? -11.664 12.234 13.562 1 98.62 271 LEU A CA 1
ATOM 2067 C C . LEU A 1 271 ? -12.336 12.555 14.898 1 98.62 271 LEU A C 1
ATOM 2069 O O . LEU A 1 271 ? -12.016 13.555 15.539 1 98.62 271 LEU A O 1
ATOM 2073 N N . GLY A 1 272 ? -13.242 11.672 15.25 1 98.25 272 GLY A N 1
ATOM 2074 C CA . GLY A 1 272 ? -13.953 11.82 16.516 1 98.25 272 GLY A CA 1
ATOM 2075 C C . GLY A 1 272 ? -13.039 11.82 17.719 1 98.25 272 GLY A C 1
ATOM 2076 O O . GLY A 1 272 ? -13.422 12.273 18.797 1 98.25 272 GLY A O 1
ATOM 2077 N N . LEU A 1 273 ? -11.828 11.375 17.594 1 98.5 273 LEU A N 1
ATOM 2078 C CA . LEU A 1 273 ? -10.844 11.383 18.656 1 98.5 273 LEU A CA 1
ATOM 2079 C C . LEU A 1 273 ? -10.5 12.805 19.078 1 98.5 273 LEU A C 1
ATOM 2081 O O . LEU A 1 273 ? -9.914 13.031 20.141 1 98.5 273 LEU A O 1
ATOM 2085 N N . ILE A 1 274 ? -10.867 13.758 18.281 1 98.69 274 ILE A N 1
ATOM 2086 C CA . ILE A 1 274 ? -10.562 15.164 18.547 1 98.69 274 ILE A CA 1
ATOM 2087 C C . ILE A 1 274 ? -11.539 15.719 19.578 1 98.69 274 ILE A C 1
ATOM 2089 O O . ILE A 1 274 ? -11.211 16.641 20.312 1 98.69 274 ILE A O 1
ATOM 2093 N N . VAL A 1 275 ? -12.688 15.117 19.734 1 97.12 275 VAL A N 1
ATOM 2094 C CA . VAL A 1 275 ? -13.688 15.57 20.703 1 97.12 275 VAL A CA 1
ATOM 2095 C C . VAL A 1 275 ? -13.094 15.562 22.109 1 97.12 275 VAL A C 1
ATOM 2097 O O . VAL A 1 275 ? -12.344 14.664 22.469 1 97.12 275 VAL A O 1
ATOM 2100 N N . PRO A 1 276 ? -13.328 16.578 22.984 1 97.31 276 PRO A N 1
ATOM 2101 C CA . PRO A 1 276 ? -14.266 17.688 22.812 1 97.31 276 PRO A CA 1
ATOM 2102 C C . PRO A 1 276 ? -13.602 18.953 22.281 1 97.31 276 PRO A C 1
ATOM 2104 O O . PRO A 1 276 ? -14.141 20.062 22.438 1 97.31 276 PRO A O 1
ATOM 2107 N N . ARG A 1 277 ? -12.422 18.859 21.656 1 98.44 277 ARG A N 1
ATOM 2108 C CA . ARG A 1 277 ? -11.711 20.016 21.125 1 98.44 277 ARG A CA 1
ATOM 2109 C C . ARG A 1 277 ? -12.344 20.5 19.812 1 98.44 277 ARG A C 1
ATOM 2111 O O . ARG A 1 277 ? -13.023 19.734 19.125 1 98.44 277 ARG A O 1
ATOM 2118 N N . PRO A 1 278 ? -12.156 21.766 19.453 1 98.81 278 PRO A N 1
ATOM 2119 C CA . PRO A 1 278 ? -12.766 22.359 18.25 1 98.81 278 PRO A CA 1
ATOM 2120 C C . PRO A 1 278 ? -12.273 21.703 16.969 1 98.81 278 PRO A C 1
ATOM 2122 O O . PRO A 1 278 ? -11.07 21.484 16.797 1 98.81 278 PRO A O 1
ATOM 2125 N N . LEU A 1 279 ? -13.211 21.391 16.047 1 98.88 279 LEU A N 1
ATOM 2126 C CA . LEU A 1 279 ? -12.961 20.812 14.727 1 98.88 279 LEU A CA 1
ATOM 2127 C C . LEU A 1 279 ? -13.812 21.5 13.664 1 98.88 279 LEU A C 1
ATOM 2129 O O . LEU A 1 279 ? -15.031 21.641 13.828 1 98.88 279 LEU A O 1
ATOM 2133 N N . PHE A 1 280 ? -13.172 22 12.625 1 98.94 280 PHE A N 1
ATOM 2134 C CA . PHE A 1 280 ? -13.852 22.656 11.516 1 98.94 280 PHE A CA 1
ATOM 2135 C C . PHE A 1 280 ? -13.523 21.969 10.195 1 98.94 280 PHE A C 1
ATOM 2137 O O . PHE A 1 280 ? -12.359 21.703 9.898 1 98.94 280 PHE A O 1
ATOM 2144 N N . ILE A 1 281 ? -14.57 21.703 9.359 1 98.81 281 ILE A N 1
ATOM 2145 C CA . ILE A 1 281 ? -14.406 20.969 8.102 1 98.81 281 ILE A CA 1
ATOM 2146 C C . ILE A 1 281 ? -14.766 21.875 6.93 1 98.81 281 ILE A C 1
ATOM 2148 O O . ILE A 1 281 ? -15.773 22.594 6.969 1 98.81 281 ILE A O 1
ATOM 2152 N N . GLU A 1 282 ? -13.867 21.922 5.926 1 98.81 282 GLU A N 1
ATOM 2153 C CA . GLU A 1 282 ? -14.172 22.562 4.652 1 98.81 282 GLU A CA 1
ATOM 2154 C C . GLU A 1 282 ? -14.289 21.531 3.529 1 98.81 282 GLU A C 1
ATOM 2156 O O . GLU A 1 282 ? -13.422 20.656 3.387 1 98.81 282 GLU A O 1
ATOM 2161 N N . ALA A 1 283 ? -15.344 21.625 2.725 1 98.69 283 ALA A N 1
ATOM 2162 C CA . ALA A 1 283 ? -15.531 20.719 1.589 1 98.69 283 ALA A CA 1
ATOM 2163 C C . ALA A 1 283 ? -16.25 21.438 0.444 1 98.69 283 ALA A C 1
ATOM 2165 O O . ALA A 1 283 ? -17.344 21.984 0.632 1 98.69 283 ALA A O 1
ATOM 2166 N N . GLY A 1 284 ? -15.641 21.391 -0.721 1 98.69 284 GLY A N 1
ATOM 2167 C CA . GLY A 1 284 ? -16.203 22.047 -1.89 1 98.69 284 GLY A CA 1
ATOM 2168 C C . GLY A 1 284 ? -17.203 21.188 -2.633 1 98.69 284 GLY A C 1
ATOM 2169 O O . GLY A 1 284 ? -17.031 19.969 -2.734 1 98.69 284 GLY A O 1
ATOM 2170 N N . SER A 1 285 ? -18.172 21.797 -3.217 1 98.44 285 SER A N 1
ATOM 2171 C CA . SER A 1 285 ? -19.266 21.094 -3.885 1 98.44 285 SER A CA 1
ATOM 2172 C C . SER A 1 285 ? -18.781 20.422 -5.16 1 98.44 285 SER A C 1
ATOM 2174 O O . SER A 1 285 ? -19.375 19.422 -5.602 1 98.44 285 SER A O 1
ATOM 2176 N N . GLU A 1 286 ? -17.703 20.891 -5.691 1 98 286 GLU A N 1
ATOM 2177 C CA . GLU A 1 286 ? -17.203 20.359 -6.957 1 98 286 GLU A CA 1
ATOM 2178 C C . GLU A 1 286 ? -15.938 19.547 -6.754 1 98 286 GLU A C 1
ATOM 2180 O O . GLU A 1 286 ? -15.234 19.219 -7.715 1 98 286 GLU A O 1
ATOM 2185 N N . ASP A 1 287 ? -15.68 19.297 -5.52 1 97.62 287 ASP A N 1
ATOM 2186 C CA . ASP A 1 287 ? -14.523 18.453 -5.215 1 97.62 287 ASP A CA 1
ATOM 2187 C C . ASP A 1 287 ? -14.766 17.016 -5.633 1 97.62 287 ASP A C 1
ATOM 2189 O O . ASP A 1 287 ? -15.617 16.328 -5.051 1 97.62 287 ASP A O 1
ATOM 2193 N N . ARG A 1 288 ? -13.984 16.469 -6.559 1 92.75 288 ARG A N 1
ATOM 2194 C CA . ARG A 1 288 ? -14.156 15.102 -7.051 1 92.75 288 ARG A CA 1
ATOM 2195 C C . ARG A 1 288 ? -13.203 14.141 -6.34 1 92.75 288 ARG A C 1
ATOM 2197 O O . ARG A 1 288 ? -13.375 12.922 -6.414 1 92.75 288 ARG A O 1
ATOM 2204 N N . VAL A 1 289 ? -12.227 14.688 -5.648 1 94.5 289 VAL A N 1
ATOM 2205 C CA . VAL A 1 289 ? -11.25 13.867 -4.938 1 94.5 289 VAL A CA 1
ATOM 2206 C C . VAL A 1 289 ? -11.812 13.445 -3.582 1 94.5 289 VAL A C 1
ATOM 2208 O O . VAL A 1 289 ? -11.711 12.281 -3.193 1 94.5 289 VAL A O 1
ATOM 2211 N N . PHE A 1 290 ? -12.391 14.375 -2.906 1 97.38 290 PHE A N 1
ATOM 2212 C CA . PHE A 1 290 ? -13.109 14.18 -1.656 1 97.38 290 PHE A CA 1
ATOM 2213 C C . PHE A 1 290 ? -14.516 14.773 -1.742 1 97.38 290 PHE A C 1
ATOM 2215 O O . PHE A 1 290 ? -14.734 15.922 -1.35 1 97.38 290 PHE A O 1
ATOM 2222 N N . PRO A 1 291 ? -15.414 13.984 -2.104 1 97.62 291 PRO A N 1
ATOM 2223 C CA . PRO A 1 291 ? -16.75 14.484 -2.455 1 97.62 291 PRO A CA 1
ATOM 2224 C C . PRO A 1 291 ? -17.5 15.062 -1.255 1 97.62 291 PRO A C 1
ATOM 2226 O O . PRO A 1 291 ? -17.422 14.508 -0.154 1 97.62 291 PRO A O 1
ATOM 2229 N N . GLN A 1 292 ? -18.203 16.125 -1.532 1 98.19 292 GLN A N 1
ATOM 2230 C CA . GLN A 1 292 ? -18.906 16.828 -0.462 1 98.19 292 GLN A CA 1
ATOM 2231 C C . GLN A 1 292 ? -20 15.953 0.141 1 98.19 292 GLN A C 1
ATOM 2233 O O . GLN A 1 292 ? -20.266 16.031 1.342 1 98.19 292 GLN A O 1
ATOM 2238 N N . VAL A 1 293 ? -20.625 15.102 -0.66 1 98 293 VAL A N 1
ATOM 2239 C CA . VAL A 1 293 ? -21.734 14.266 -0.198 1 98 293 VAL A CA 1
ATOM 2240 C C . VAL A 1 293 ? -21.266 13.375 0.948 1 98 293 VAL A C 1
ATOM 2242 O O . VAL A 1 293 ? -21.922 13.289 1.989 1 98 293 VAL A O 1
ATOM 2245 N N . THR A 1 294 ? -20.125 12.758 0.762 1 97.69 294 THR A N 1
ATOM 2246 C CA . THR A 1 294 ? -19.625 11.852 1.795 1 97.69 294 THR A CA 1
ATOM 2247 C C . THR A 1 294 ? -18.922 12.641 2.904 1 97.69 294 THR A C 1
ATOM 2249 O O . THR A 1 294 ? -18.781 12.148 4.027 1 97.69 294 THR A O 1
ATOM 2252 N N . ALA A 1 295 ? -18.469 13.852 2.648 1 98.62 295 ALA A N 1
ATOM 2253 C CA . ALA A 1 295 ? -18.031 14.742 3.721 1 98.62 295 ALA A CA 1
ATOM 2254 C C . ALA A 1 295 ? -19.172 15.086 4.664 1 98.62 295 ALA A C 1
ATOM 2256 O O . ALA A 1 295 ? -19 15.125 5.883 1 98.62 295 ALA A O 1
ATOM 2257 N N . ARG A 1 296 ? -20.328 15.344 4.117 1 98.69 296 ARG A N 1
ATOM 2258 C CA . ARG A 1 296 ? -21.516 15.625 4.922 1 98.69 296 ARG A CA 1
ATOM 2259 C C . ARG A 1 296 ? -21.922 14.414 5.758 1 98.69 296 ARG A C 1
ATOM 2261 O O . ARG A 1 296 ? -22.328 14.555 6.91 1 98.69 296 ARG A O 1
ATOM 2268 N N . GLU A 1 297 ? -21.766 13.234 5.152 1 98 297 GLU A N 1
ATOM 2269 C CA . GLU A 1 297 ? -22 12.016 5.918 1 98 297 GLU A CA 1
ATOM 2270 C C . GLU A 1 297 ? -21.062 11.93 7.121 1 98 297 GLU A C 1
ATOM 2272 O O . GLU A 1 297 ? -21.5 11.57 8.219 1 98 297 GLU A O 1
ATOM 2277 N N . ALA A 1 298 ? -19.844 12.203 6.883 1 98.25 298 ALA A N 1
ATOM 2278 C CA . ALA A 1 298 ? -18.859 12.195 7.957 1 98.25 298 ALA A CA 1
ATOM 2279 C C . ALA A 1 298 ? -19.203 13.227 9.031 1 98.25 298 ALA A C 1
ATOM 2281 O O . ALA A 1 298 ? -19.062 12.953 10.227 1 98.25 298 ALA A O 1
ATOM 2282 N N . TYR A 1 299 ? -19.641 14.398 8.609 1 98.75 299 TYR A N 1
ATOM 2283 C CA . TYR A 1 299 ? -20 15.461 9.539 1 98.75 299 TYR A CA 1
ATOM 2284 C C . TYR A 1 299 ? -21.172 15.047 10.422 1 98.75 299 TYR A C 1
ATOM 2286 O O . TYR A 1 299 ? -21.203 15.359 11.617 1 98.75 299 TYR A O 1
ATOM 2294 N N . VAL A 1 300 ? -22.125 14.398 9.852 1 98.38 300 VAL A N 1
ATOM 2295 C CA . VAL A 1 300 ? -23.266 13.906 10.609 1 98.38 300 VAL A CA 1
ATOM 2296 C C . VAL A 1 300 ? -22.797 12.93 11.68 1 98.38 300 VAL A C 1
ATOM 2298 O O . VAL A 1 300 ? -23.188 13.031 12.844 1 98.38 300 VAL A O 1
ATOM 2301 N N . ARG A 1 301 ? -21.938 12.039 11.32 1 97.38 301 ARG A N 1
ATOM 2302 C CA . ARG A 1 301 ? -21.391 11.07 12.266 1 97.38 301 ARG A CA 1
ATOM 2303 C C . ARG A 1 301 ? -20.594 11.773 13.359 1 97.38 301 ARG A C 1
ATOM 2305 O O . ARG A 1 301 ? -20.719 11.43 14.539 1 97.38 301 ARG A O 1
ATOM 2312 N N . LEU A 1 302 ? -19.812 12.719 13.016 1 98.25 302 LEU A N 1
ATOM 2313 C CA . LEU A 1 302 ? -19.062 13.508 13.984 1 98.25 302 LEU A CA 1
ATOM 2314 C C . LEU A 1 302 ? -20 14.227 14.945 1 98.25 302 LEU A C 1
ATOM 2316 O O . LEU A 1 302 ? -19.734 14.289 16.156 1 98.25 302 LEU A O 1
ATOM 2320 N N . GLY A 1 303 ? -21.078 14.75 14.383 1 98.12 303 GLY A N 1
ATOM 2321 C CA . GLY A 1 303 ? -22.078 15.391 15.219 1 98.12 303 GLY A CA 1
ATOM 2322 C C . GLY A 1 303 ? -22.625 14.484 16.312 1 98.12 303 GLY A C 1
ATOM 2323 O O . GLY A 1 303 ? -22.812 14.922 17.453 1 98.12 303 GLY A O 1
ATOM 2324 N N . GLU A 1 304 ? -22.812 13.25 15.984 1 96.81 304 GLU A N 1
ATOM 2325 C CA . GLU A 1 304 ? -23.281 12.281 16.969 1 96.81 304 GLU A CA 1
ATOM 2326 C C . GLU A 1 304 ? -22.266 12.109 18.094 1 96.81 304 GLU A C 1
ATOM 2328 O O . GLU A 1 304 ? -22.641 12.023 19.266 1 96.81 304 GLU A O 1
ATOM 2333 N N . ILE A 1 305 ? -21.016 12.102 17.766 1 96.88 305 ILE A N 1
ATOM 2334 C CA . ILE A 1 305 ? -19.969 11.906 18.75 1 96.88 305 ILE A CA 1
ATOM 2335 C C . ILE A 1 305 ? -19.812 13.156 19.609 1 96.88 305 ILE A C 1
ATOM 2337 O O . ILE A 1 305 ? -19.766 13.07 20.844 1 96.88 305 ILE A O 1
ATOM 2341 N N . TYR A 1 306 ? -19.797 14.297 19 1 97.69 306 TYR A N 1
ATOM 2342 C CA . TYR A 1 306 ? -19.656 15.562 19.734 1 97.69 306 TYR A CA 1
ATOM 2343 C C . TYR A 1 306 ? -20.859 15.812 20.625 1 97.69 306 TYR A C 1
ATOM 2345 O O . TYR A 1 306 ? -20.719 16.344 21.734 1 97.69 306 TYR A O 1
ATOM 2353 N N . GLU A 1 307 ? -22 15.422 20.141 1 96.69 307 GLU A N 1
ATOM 2354 C CA . GLU A 1 307 ? -23.219 15.594 20.922 1 96.69 307 GLU A CA 1
ATOM 2355 C C . GLU A 1 307 ? -23.156 14.789 22.234 1 96.69 307 GLU A C 1
ATOM 2357 O O . GLU A 1 307 ? -23.609 15.266 23.281 1 96.69 307 GLU A O 1
ATOM 2362 N N . GLN A 1 308 ? -22.656 13.695 22.141 1 93.44 308 GLN A N 1
ATOM 2363 C CA . GLN A 1 308 ? -22.562 12.836 23.312 1 93.44 308 GLN A CA 1
ATOM 2364 C C . GLN A 1 308 ? -21.719 13.484 24.406 1 93.44 308 GLN A C 1
ATOM 2366 O O . GLN A 1 308 ? -21.953 13.242 25.594 1 93.44 308 GLN A O 1
ATOM 2371 N N . GLU A 1 309 ? -20.828 14.32 24.031 1 92.56 309 GLU A N 1
ATOM 2372 C CA . GLU A 1 309 ? -19.938 14.977 25 1 92.56 309 GLU A CA 1
ATOM 2373 C C . GLU A 1 309 ? -20.391 16.406 25.281 1 92.56 309 GLU A C 1
ATOM 2375 O O . GLU A 1 309 ? -19.672 17.188 25.906 1 92.56 309 GLU A O 1
ATOM 2380 N N . GLY A 1 310 ? -21.5 16.797 24.719 1 95.44 310 GLY A N 1
ATOM 2381 C CA . GLY A 1 310 ? -22.016 18.141 24.906 1 95.44 310 GLY A CA 1
ATOM 2382 C C . GLY A 1 310 ? -21.125 19.203 24.281 1 95.44 310 GLY A C 1
ATOM 2383 O O . GLY A 1 310 ? -21 20.297 24.828 1 95.44 310 GLY A O 1
ATOM 2384 N N . ALA A 1 311 ? -20.469 18.891 23.203 1 96.88 311 ALA A N 1
ATOM 2385 C CA . ALA A 1 311 ? -19.469 19.766 22.625 1 96.88 311 ALA A CA 1
ATOM 2386 C C . ALA A 1 311 ? -19.859 20.172 21.203 1 96.88 311 ALA A C 1
ATOM 2388 O O . ALA A 1 311 ? -19 20.359 20.344 1 96.88 311 ALA A O 1
ATOM 2389 N N . MET A 1 312 ? -21.109 20.266 20.875 1 97.06 312 MET A N 1
ATOM 2390 C CA . MET A 1 312 ? -21.578 20.594 19.531 1 97.06 312 MET A CA 1
ATOM 2391 C C . MET A 1 312 ? -21.188 22.016 19.141 1 97.06 312 MET A C 1
ATOM 2393 O O . MET A 1 312 ? -21.016 22.328 17.969 1 97.06 312 MET A O 1
ATOM 2397 N N . ASP A 1 313 ? -20.969 22.828 20.125 1 97.44 313 ASP A N 1
ATOM 2398 C CA . ASP A 1 313 ? -20.688 24.25 19.891 1 97.44 313 ASP A CA 1
ATOM 2399 C C . ASP A 1 313 ? -19.297 24.438 19.281 1 97.44 313 ASP A C 1
ATOM 2401 O O . ASP A 1 313 ? -18.984 25.5 18.75 1 97.44 313 ASP A O 1
ATOM 2405 N N . VAL A 1 314 ? -18.469 23.391 19.344 1 98.25 314 VAL A N 1
ATOM 2406 C CA . VAL A 1 314 ? -17.109 23.562 18.875 1 98.25 314 VAL A CA 1
ATOM 2407 C C . VAL A 1 314 ? -16.891 22.766 17.594 1 98.25 314 VAL A C 1
ATOM 2409 O O . VAL A 1 314 ? -15.789 22.703 17.062 1 98.25 314 VAL A O 1
ATOM 2412 N N . LEU A 1 315 ? -17.938 22.141 17.031 1 98.62 315 LEU A N 1
ATOM 2413 C CA . LEU A 1 315 ? -17.922 21.484 15.734 1 98.62 315 LEU A CA 1
ATOM 2414 C C . LEU A 1 315 ? -18.547 22.391 14.664 1 98.62 315 LEU A C 1
ATOM 2416 O O . LEU A 1 315 ? -19.656 22.891 14.844 1 98.62 315 LEU A O 1
ATOM 2420 N N . GLY A 1 316 ? -17.781 22.641 13.617 1 98.56 316 GLY A N 1
ATOM 2421 C CA . GLY A 1 316 ? -18.281 23.484 12.547 1 98.56 316 GLY A CA 1
ATOM 2422 C C . GLY A 1 316 ? -17.891 23 11.164 1 98.56 316 GLY A C 1
ATOM 2423 O O . GLY A 1 316 ? -17.094 22.062 11.039 1 98.56 316 GLY A O 1
ATOM 2424 N N . ALA A 1 317 ? -18.5 23.578 10.125 1 98.75 317 ALA A N 1
ATOM 2425 C CA . ALA A 1 317 ? -18.172 23.203 8.75 1 98.75 317 ALA A CA 1
ATOM 2426 C C . ALA A 1 317 ? -18.516 24.344 7.789 1 98.75 317 ALA A C 1
ATOM 2428 O O . ALA A 1 317 ? -19.328 25.203 8.102 1 98.75 317 ALA A O 1
ATOM 2429 N N . ASP A 1 318 ? -17.812 24.359 6.746 1 98.81 318 ASP A N 1
ATOM 2430 C CA . ASP A 1 318 ? -18.109 25.156 5.559 1 98.81 318 ASP A CA 1
ATOM 2431 C C . ASP A 1 318 ? -18.219 24.266 4.32 1 98.81 318 ASP A C 1
ATOM 2433 O O . ASP A 1 318 ? -17.219 23.938 3.695 1 98.81 318 ASP A O 1
ATOM 2437 N N . PHE A 1 319 ? -19.422 23.875 3.982 1 98.69 319 PHE A N 1
ATOM 2438 C CA . PHE A 1 319 ? -19.688 23.219 2.703 1 98.69 319 PHE A CA 1
ATOM 2439 C C . PHE A 1 319 ? -19.922 24.25 1.607 1 98.69 319 PHE A C 1
ATOM 2441 O O . PHE A 1 319 ? -21.047 24.641 1.333 1 98.69 319 PHE A O 1
ATOM 2448 N N . PHE A 1 320 ? -18.891 24.625 0.923 1 98.62 320 PHE A N 1
ATOM 2449 C CA . PHE A 1 320 ? -18.875 25.812 0.084 1 98.62 320 PHE A CA 1
ATOM 2450 C C . PHE A 1 320 ? -18.984 25.453 -1.39 1 98.62 320 PHE A C 1
ATOM 2452 O O . PHE A 1 320 ? -18.812 24.281 -1.755 1 98.62 320 PHE A O 1
ATOM 2459 N N . ALA A 1 321 ? -19.344 26.453 -2.205 1 98.12 321 ALA A N 1
ATOM 2460 C CA . ALA A 1 321 ? -19.328 26.297 -3.656 1 98.12 321 ALA A CA 1
ATOM 2461 C C . ALA A 1 321 ? -17.922 26.438 -4.223 1 98.12 321 ALA A C 1
ATOM 2463 O O . ALA A 1 321 ? -17.359 27.531 -4.219 1 98.12 321 ALA A O 1
ATOM 2464 N N . GLY A 1 322 ? -17.375 25.375 -4.633 1 97.81 322 GLY A N 1
ATOM 2465 C CA . GLY A 1 322 ? -16 25.359 -5.145 1 97.81 322 GLY A CA 1
ATOM 2466 C C . GLY A 1 322 ? -15.445 23.969 -5.328 1 97.81 322 GLY A C 1
ATOM 2467 O O . GLY A 1 322 ? -16.156 22.984 -5.16 1 97.81 322 GLY A O 1
ATOM 2468 N N . GLY A 1 323 ? -14.188 23.891 -5.766 1 97.69 323 GLY A N 1
ATOM 2469 C CA . GLY A 1 323 ? -13.539 22.625 -6.043 1 97.69 323 GLY A CA 1
ATOM 2470 C C . GLY A 1 323 ? -12.703 22.109 -4.883 1 97.69 323 GLY A C 1
ATOM 2471 O O . GLY A 1 323 ? -13.055 22.312 -3.721 1 97.69 323 GLY A O 1
ATOM 2472 N N . HIS A 1 324 ? -11.727 21.266 -5.168 1 97.69 324 HIS A N 1
ATOM 2473 C CA . HIS A 1 324 ? -10.734 20.781 -4.211 1 97.69 324 HIS A CA 1
ATOM 2474 C C . HIS A 1 324 ? -9.742 21.875 -3.852 1 97.69 324 HIS A C 1
ATOM 2476 O O . HIS A 1 324 ? -8.633 21.922 -4.398 1 97.69 324 HIS A O 1
ATOM 2482 N N . GLU A 1 325 ? -10.148 22.75 -2.871 1 98.25 325 GLU A N 1
ATOM 2483 C CA . GLU A 1 325 ? -9.375 23.953 -2.557 1 98.25 325 GLU A CA 1
ATOM 2484 C C . GLU A 1 325 ? -9.742 24.5 -1.184 1 98.25 325 GLU A C 1
ATOM 2486 O O . GLU A 1 325 ? -10.789 24.156 -0.625 1 98.25 325 GLU A O 1
ATOM 2491 N N . ILE A 1 326 ? -8.914 25.391 -0.695 1 98.25 326 ILE A N 1
ATOM 2492 C CA . ILE A 1 326 ? -9.18 26.109 0.548 1 98.25 326 ILE A CA 1
ATOM 2493 C C . ILE A 1 326 ? -10.266 27.156 0.323 1 98.25 326 ILE A C 1
ATOM 2495 O O . ILE A 1 326 ? -10.195 27.953 -0.618 1 98.25 326 ILE A O 1
ATOM 2499 N N . SER A 1 327 ? -11.289 27.109 1.168 1 97.81 327 SER A N 1
ATOM 2500 C CA . SER A 1 327 ? -12.25 28.203 1.219 1 97.81 327 SER A CA 1
ATOM 2501 C C . SER A 1 327 ? -11.75 29.344 2.107 1 97.81 327 SER A C 1
ATOM 2503 O O . SER A 1 327 ? -11.742 30.5 1.696 1 97.81 327 SER A O 1
ATOM 2505 N N . GLY A 1 328 ? -11.367 29.062 3.262 1 97.38 328 GLY A N 1
ATOM 2506 C CA . GLY A 1 328 ? -10.539 29.922 4.102 1 97.38 328 GLY A CA 1
ATOM 2507 C C . GLY A 1 328 ? -11.359 30.812 5.023 1 97.38 328 GLY A C 1
ATOM 2508 O O . GLY A 1 328 ? -11.344 30.625 6.242 1 97.38 328 GLY A O 1
ATOM 2509 N N . ASP A 1 329 ? -12.219 31.656 4.637 1 96.19 329 ASP A N 1
ATOM 2510 C CA . ASP A 1 329 ? -12.82 32.75 5.391 1 96.19 329 ASP A CA 1
ATOM 2511 C C . ASP A 1 329 ? -13.508 32.25 6.648 1 96.19 329 ASP A C 1
ATOM 2513 O O . ASP A 1 329 ? -13.203 32.688 7.758 1 96.19 329 ASP A O 1
ATOM 2517 N N . GLU A 1 330 ? -14.375 31.328 6.512 1 98 330 GLU A N 1
ATOM 2518 C CA . GLU A 1 330 ? -15.094 30.812 7.668 1 98 330 GLU A CA 1
ATOM 2519 C C . GLU A 1 330 ? -14.156 30.047 8.602 1 98 330 GLU A C 1
ATOM 2521 O O . GLU A 1 330 ? -14.305 30.109 9.828 1 98 330 GLU A O 1
ATOM 2526 N N . ALA A 1 331 ? -13.242 29.359 8.055 1 98.5 331 ALA A N 1
ATOM 2527 C CA . ALA A 1 331 ? -12.273 28.594 8.852 1 98.5 331 ALA A CA 1
ATOM 2528 C C . ALA A 1 331 ? -11.398 29.531 9.68 1 98.5 331 ALA A C 1
ATOM 2530 O O . ALA A 1 331 ? -11.094 29.234 10.836 1 98.5 331 ALA A O 1
ATOM 2531 N N . TYR A 1 332 ? -10.969 30.656 9.102 1 98.44 332 TYR A N 1
ATOM 2532 C CA . TYR A 1 332 ? -10.133 31.609 9.812 1 98.44 332 TYR A CA 1
ATOM 2533 C C . TYR A 1 332 ? -10.891 32.25 10.969 1 98.44 332 TYR A C 1
ATOM 2535 O O . TYR A 1 332 ? -10.344 32.438 12.055 1 98.44 332 TYR A O 1
ATOM 2543 N N . ARG A 1 333 ? -12.125 32.562 10.75 1 97.69 333 ARG A N 1
ATOM 2544 C CA . ARG A 1 333 ? -12.953 33.125 11.82 1 97.69 333 ARG A CA 1
ATOM 2545 C C . ARG A 1 333 ? -13.141 32.094 12.938 1 97.69 333 ARG A C 1
ATOM 2547 O O . ARG A 1 333 ? -13.133 32.469 14.117 1 97.69 333 ARG A O 1
ATOM 2554 N N . TRP A 1 334 ? -13.344 30.906 12.492 1 97.94 334 TRP A N 1
ATOM 2555 C CA . TRP A 1 334 ? -13.508 29.828 13.453 1 97.94 334 TRP A CA 1
ATOM 2556 C C . TRP A 1 334 ? -12.258 29.656 14.312 1 97.94 334 TRP A C 1
ATOM 2558 O O . TRP A 1 334 ? -12.359 29.516 15.531 1 97.94 334 TRP A O 1
ATOM 2568 N N . LEU A 1 335 ? -11.078 29.672 13.719 1 98.44 335 LEU A N 1
ATOM 2569 C CA . LEU A 1 335 ? -9.828 29.562 14.453 1 98.44 335 LEU A CA 1
ATOM 2570 C C . LEU A 1 335 ? -9.664 30.703 15.438 1 98.44 335 LEU A C 1
ATOM 2572 O O . LEU A 1 335 ? -9.203 30.516 16.562 1 98.44 335 LEU A O 1
ATOM 2576 N N . LYS A 1 336 ? -10.047 31.844 15.039 1 97.56 336 LYS A N 1
ATOM 2577 C CA . LYS A 1 336 ? -9.945 33.031 15.898 1 97.56 336 LYS A CA 1
ATOM 2578 C C . LYS A 1 336 ? -10.797 32.875 17.156 1 97.56 336 LYS A C 1
ATOM 2580 O O . LYS A 1 336 ? -10.406 33.312 18.234 1 97.56 336 LYS A O 1
ATOM 2585 N N . LYS A 1 337 ? -11.914 32.281 16.984 1 97.69 337 LYS A N 1
ATOM 2586 C CA . LYS A 1 337 ? -12.836 32.094 18.094 1 97.69 337 LYS A CA 1
ATOM 2587 C C . LYS A 1 337 ? -12.25 31.156 19.141 1 97.69 337 LYS A C 1
ATOM 2589 O O . LYS A 1 337 ? -12.5 31.312 20.328 1 97.69 337 LYS A O 1
ATOM 2594 N N . PHE A 1 338 ? -11.438 30.234 18.734 1 97.88 338 PHE A N 1
ATOM 2595 C CA . PHE A 1 338 ? -11.125 29.141 19.656 1 97.88 338 PHE A CA 1
ATOM 2596 C C . PHE A 1 338 ? -9.648 29.172 20.031 1 97.88 338 PHE A C 1
ATOM 2598 O O . PHE A 1 338 ? -9.227 28.453 20.938 1 97.88 338 PHE A O 1
ATOM 2605 N N . LEU A 1 339 ? -8.898 29.938 19.25 1 97.12 339 LEU A N 1
ATOM 2606 C CA . LEU A 1 339 ? -7.484 30.062 19.609 1 97.12 339 LEU A CA 1
ATOM 2607 C C . LEU A 1 339 ? -7.188 31.438 20.203 1 97.12 339 LEU A C 1
ATOM 2609 O O . LEU A 1 339 ? -6.359 31.547 21.109 1 97.12 339 LEU A O 1
ATOM 2613 N N . MET B 1 1 ? 24.578 9.664 -1.038 1 53.75 1 MET B N 1
ATOM 2614 C CA . MET B 1 1 ? 23.141 9.391 -0.963 1 53.75 1 MET B CA 1
ATOM 2615 C C . MET B 1 1 ? 22.422 10.477 -0.167 1 53.75 1 MET B C 1
ATOM 2617 O O . MET B 1 1 ? 22.922 10.93 0.866 1 53.75 1 MET B O 1
ATOM 2621 N N . ALA B 1 2 ? 21.344 10.945 -0.757 1 81.38 2 ALA B N 1
ATOM 2622 C CA . ALA B 1 2 ? 20.578 12 -0.106 1 81.38 2 ALA B CA 1
ATOM 2623 C C . ALA B 1 2 ? 19.953 11.5 1.196 1 81.38 2 ALA B C 1
ATOM 2625 O O . ALA B 1 2 ? 19.781 10.289 1.386 1 81.38 2 ALA B O 1
ATOM 2626 N N . GLU B 1 3 ? 19.812 12.195 2.168 1 88.88 3 GLU B N 1
ATOM 2627 C CA . GLU B 1 3 ? 19.406 11.93 3.543 1 88.88 3 GLU B CA 1
ATOM 2628 C C . GLU B 1 3 ? 18.188 11.016 3.588 1 88.88 3 GLU B C 1
ATOM 2630 O O . GLU B 1 3 ? 18.156 10.039 4.34 1 88.88 3 GLU B O 1
ATOM 2635 N N . ILE B 1 4 ? 17.281 11.219 2.779 1 94.56 4 ILE B N 1
ATOM 2636 C CA . ILE B 1 4 ? 16.047 10.461 2.809 1 94.56 4 ILE B CA 1
ATOM 2637 C C . ILE B 1 4 ? 16.297 9.039 2.305 1 94.56 4 ILE B C 1
ATOM 2639 O O . ILE B 1 4 ? 15.82 8.07 2.9 1 94.56 4 ILE B O 1
ATOM 2643 N N . GLU B 1 5 ? 17.094 8.906 1.208 1 94.69 5 GLU B N 1
ATOM 2644 C CA . GLU B 1 5 ? 17.438 7.594 0.678 1 94.69 5 GLU B CA 1
ATOM 2645 C C . GLU B 1 5 ? 18.203 6.766 1.705 1 94.69 5 GLU B C 1
ATOM 2647 O O . GLU B 1 5 ? 17.953 5.566 1.851 1 94.69 5 GLU B O 1
ATOM 2652 N N . SER B 1 6 ? 19.156 7.457 2.348 1 94.75 6 SER B N 1
ATOM 2653 C CA . SER B 1 6 ? 19.922 6.781 3.389 1 94.75 6 SER B CA 1
ATOM 2654 C C . SER B 1 6 ? 19.016 6.305 4.52 1 94.75 6 SER B C 1
ATOM 2656 O O . SER B 1 6 ? 19.172 5.188 5.02 1 94.75 6 SER B O 1
ATOM 2658 N N . TYR B 1 7 ? 18.109 7.082 4.93 1 95.75 7 TYR B N 1
ATOM 2659 C CA . TYR B 1 7 ? 17.141 6.73 5.969 1 95.75 7 TYR B CA 1
ATOM 2660 C C . TYR B 1 7 ? 16.297 5.531 5.551 1 95.75 7 TYR B C 1
ATOM 2662 O O . TYR B 1 7 ? 16.141 4.578 6.316 1 95.75 7 TYR B O 1
ATOM 2670 N N . LEU B 1 8 ? 15.773 5.551 4.348 1 95.31 8 LEU B N 1
ATOM 2671 C CA . LEU B 1 8 ? 14.93 4.469 3.852 1 95.31 8 LEU B CA 1
ATOM 2672 C C . LEU B 1 8 ? 15.719 3.164 3.771 1 95.31 8 LEU B C 1
ATOM 2674 O O . LEU B 1 8 ? 15.195 2.098 4.109 1 95.31 8 LEU B O 1
ATOM 2678 N N . ARG B 1 9 ? 16.953 3.279 3.316 1 93 9 ARG B N 1
ATOM 2679 C CA . ARG B 1 9 ? 17.797 2.096 3.227 1 93 9 ARG B CA 1
ATOM 2680 C C . ARG B 1 9 ? 18.016 1.469 4.602 1 93 9 ARG B C 1
ATOM 2682 O O . ARG B 1 9 ? 18.031 0.243 4.73 1 93 9 ARG B O 1
ATOM 2689 N N . LYS B 1 10 ? 18.188 2.293 5.602 1 92.94 10 LYS B N 1
ATOM 2690 C CA . LYS B 1 10 ? 18.359 1.796 6.965 1 92.94 10 LYS B CA 1
ATOM 2691 C C . LYS B 1 10 ? 17.109 1.06 7.441 1 92.94 10 LYS B C 1
ATOM 2693 O O . LYS B 1 10 ? 17.203 0.102 8.211 1 92.94 10 LYS B O 1
ATOM 2698 N N . GLN B 1 11 ? 15.961 1.515 6.965 1 91.81 11 GLN B N 1
ATOM 2699 C CA . GLN B 1 11 ? 14.703 0.885 7.348 1 91.81 11 GLN B CA 1
ATOM 2700 C C . GLN B 1 11 ? 14.531 -0.471 6.668 1 91.81 11 GLN B C 1
ATOM 2702 O O . GLN B 1 11 ? 13.891 -1.371 7.215 1 91.81 11 GLN B O 1
ATOM 2707 N N . THR B 1 12 ? 15.18 -0.673 5.48 1 92.06 12 THR B N 1
ATOM 2708 C CA . THR B 1 12 ? 14.805 -1.815 4.652 1 92.06 12 THR B CA 1
ATOM 2709 C C . THR B 1 12 ? 15.992 -2.766 4.484 1 92.06 12 THR B C 1
ATOM 2711 O O . THR B 1 12 ? 15.844 -3.852 3.92 1 92.06 12 THR B O 1
ATOM 2714 N N . SER B 1 13 ? 17.141 -2.463 4.988 1 86.19 13 SER B N 1
ATOM 2715 C CA . SER B 1 13 ? 18.359 -3.23 4.727 1 86.19 13 SER B CA 1
ATOM 2716 C C . SER B 1 13 ? 18.422 -4.465 5.621 1 86.19 13 SER B C 1
ATOM 2718 O O . SER B 1 13 ? 19.031 -5.477 5.242 1 86.19 13 SER B O 1
ATOM 2720 N N . PRO B 1 14 ? 17.859 -4.41 6.84 1 83.44 14 PRO B N 1
ATOM 2721 C CA . PRO B 1 14 ? 17.922 -5.637 7.641 1 83.44 14 PRO B CA 1
ATOM 2722 C C . PRO B 1 14 ? 17.25 -6.824 6.945 1 83.44 14 PRO B C 1
ATOM 2724 O O . PRO B 1 14 ? 16.234 -6.656 6.27 1 83.44 14 PRO B O 1
ATOM 2727 N N . ARG B 1 15 ? 17.891 -8.055 7.105 1 86.88 15 ARG B N 1
ATOM 2728 C CA . ARG B 1 15 ? 17.375 -9.258 6.465 1 86.88 15 ARG B CA 1
ATOM 2729 C C . ARG B 1 15 ? 16.094 -9.734 7.137 1 86.88 15 ARG B C 1
ATOM 2731 O O . ARG B 1 15 ? 15.367 -10.562 6.586 1 86.88 15 ARG B O 1
ATOM 2738 N N . GLY B 1 16 ? 15.789 -9.164 8.203 1 92.38 16 GLY B N 1
ATOM 2739 C CA . GLY B 1 16 ? 14.578 -9.555 8.914 1 92.38 16 GLY B CA 1
ATOM 2740 C C . GLY B 1 16 ? 14.844 -10.5 10.062 1 92.38 16 GLY B C 1
ATOM 2741 O O . GLY B 1 16 ? 15.898 -11.133 10.125 1 92.38 16 GLY B O 1
ATOM 2742 N N . ARG B 1 17 ? 13.945 -10.688 10.938 1 94.75 17 ARG B N 1
ATOM 2743 C CA . ARG B 1 17 ? 14.125 -11.438 12.172 1 94.75 17 ARG B CA 1
ATOM 2744 C C . ARG B 1 17 ? 14.109 -12.938 11.906 1 94.75 17 ARG B C 1
ATOM 2746 O O . ARG B 1 17 ? 14.492 -13.734 12.766 1 94.75 17 ARG B O 1
ATOM 2753 N N . SER B 1 18 ? 13.68 -13.305 10.656 1 96.38 18 SER B N 1
ATOM 2754 C CA . SER B 1 18 ? 13.578 -14.727 10.344 1 96.38 18 SER B CA 1
ATOM 2755 C C . SER B 1 18 ? 14.547 -15.109 9.227 1 96.38 18 SER B C 1
ATOM 2757 O O . SER B 1 18 ? 14.336 -16.109 8.539 1 96.38 18 SER B O 1
ATOM 2759 N N . ALA B 1 19 ? 15.5 -14.273 8.961 1 95.94 19 ALA B N 1
ATOM 2760 C CA . ALA B 1 19 ? 16.531 -14.688 8.023 1 95.94 19 ALA B CA 1
ATOM 2761 C C . ALA B 1 19 ? 17.156 -16.016 8.445 1 95.94 19 ALA B C 1
ATOM 2763 O O . ALA B 1 19 ? 17.453 -16.219 9.625 1 95.94 19 ALA B O 1
ATOM 2764 N N . TYR B 1 20 ? 17.359 -16.891 7.48 1 96.06 20 TYR B N 1
ATOM 2765 C CA . TYR B 1 20 ? 17.922 -18.203 7.785 1 96.06 20 TYR B CA 1
ATOM 2766 C C . TYR B 1 20 ? 19.344 -18.078 8.312 1 96.06 20 TYR B C 1
ATOM 2768 O O . TYR B 1 20 ? 20.141 -17.297 7.777 1 96.06 20 TYR B O 1
ATOM 2776 N N . GLN B 1 21 ? 19.594 -18.781 9.383 1 93.75 21 GLN B N 1
ATOM 2777 C CA . GLN B 1 21 ? 20.938 -18.859 9.953 1 93.75 21 GLN B CA 1
ATOM 2778 C C . GLN B 1 21 ? 21.5 -20.266 9.852 1 93.75 21 GLN B C 1
ATOM 2780 O O . GLN B 1 21 ? 20.797 -21.25 10.094 1 93.75 21 GLN B O 1
ATOM 2785 N N . ALA B 1 22 ? 22.75 -20.297 9.555 1 90.69 22 ALA B N 1
ATOM 2786 C CA . ALA B 1 22 ? 23.406 -21.594 9.445 1 90.69 22 ALA B CA 1
ATOM 2787 C C . ALA B 1 22 ? 23.281 -22.375 10.75 1 90.69 22 ALA B C 1
ATOM 2789 O O . ALA B 1 22 ? 23.5 -21.828 11.836 1 90.69 22 ALA B O 1
ATOM 2790 N N . GLY B 1 23 ? 22.938 -23.609 10.617 1 90.81 23 GLY B N 1
ATOM 2791 C CA . GLY B 1 23 ? 22.906 -24.5 11.773 1 90.81 23 GLY B CA 1
ATOM 2792 C C . GLY B 1 23 ? 21.547 -24.547 12.445 1 90.81 23 GLY B C 1
ATOM 2793 O O . GLY B 1 23 ? 21.297 -25.422 13.281 1 90.81 23 GLY B O 1
ATOM 2794 N N . GLN B 1 24 ? 20.703 -23.656 12.031 1 92.19 24 GLN B N 1
ATOM 2795 C CA . GLN B 1 24 ? 19.391 -23.703 12.648 1 92.19 24 GLN B CA 1
ATOM 2796 C C . GLN B 1 24 ? 18.562 -24.859 12.078 1 92.19 24 GLN B C 1
ATOM 2798 O O . GLN B 1 24 ? 18.672 -25.188 10.898 1 92.19 24 GLN B O 1
ATOM 2803 N N . PRO B 1 25 ? 17.766 -25.469 12.977 1 94.31 25 PRO B N 1
ATOM 2804 C CA . PRO B 1 25 ? 16.922 -26.547 12.453 1 94.31 25 PRO B CA 1
ATOM 2805 C C . PRO B 1 25 ? 15.922 -26.062 11.406 1 94.31 25 PRO B C 1
ATOM 2807 O O . PRO B 1 25 ? 15.117 -25.172 11.688 1 94.31 25 PRO B O 1
ATOM 2810 N N . LEU B 1 26 ? 15.945 -26.656 10.281 1 93.94 26 LEU B N 1
ATOM 2811 C CA . LEU B 1 26 ? 15.156 -26.219 9.133 1 93.94 26 LEU B CA 1
ATOM 2812 C C . LEU B 1 26 ? 13.664 -26.281 9.453 1 93.94 26 LEU B C 1
ATOM 2814 O O . LEU B 1 26 ? 12.914 -25.359 9.109 1 93.94 26 LEU B O 1
ATOM 2818 N N . GLU B 1 27 ? 13.234 -27.328 10.039 1 94.69 27 GLU B N 1
ATOM 2819 C CA . GLU B 1 27 ? 11.812 -27.531 10.312 1 94.69 27 GLU B CA 1
ATOM 2820 C C . GLU B 1 27 ? 11.258 -26.422 11.203 1 94.69 27 GLU B C 1
ATOM 2822 O O . GLU B 1 27 ? 10.172 -25.906 10.953 1 94.69 27 GLU B O 1
ATOM 2827 N N . GLN B 1 28 ? 11.969 -26.125 12.211 1 96.06 28 GLN B N 1
ATOM 2828 C CA . GLN B 1 28 ? 11.547 -25.078 13.125 1 96.06 28 GLN B CA 1
ATOM 2829 C C . GLN B 1 28 ? 11.555 -23.719 12.438 1 96.06 28 GLN B C 1
ATOM 2831 O O . GLN B 1 28 ? 10.609 -22.938 12.57 1 96.06 28 GLN B O 1
ATOM 2836 N N . TRP B 1 29 ? 12.617 -23.438 11.742 1 97.31 29 TRP B N 1
ATOM 2837 C CA . TRP B 1 29 ? 12.758 -22.188 11.016 1 97.31 29 TRP B CA 1
ATOM 2838 C C . TRP B 1 29 ? 11.633 -22 10 1 97.31 29 TRP B C 1
ATOM 2840 O O . TRP B 1 29 ? 11 -20.953 9.938 1 97.31 29 TRP B O 1
ATOM 2850 N N . SER B 1 30 ? 11.359 -23.047 9.273 1 97.5 30 SER B N 1
ATOM 2851 C CA . SER B 1 30 ? 10.344 -22.984 8.227 1 97.5 30 SER B CA 1
ATOM 2852 C C . SER B 1 30 ? 8.953 -22.766 8.82 1 97.5 30 SER B C 1
ATOM 2854 O O . SER B 1 30 ? 8.156 -22 8.289 1 97.5 30 SER B O 1
ATOM 2856 N N . LYS B 1 31 ? 8.68 -23.484 9.852 1 97.62 31 LYS B N 1
ATOM 2857 C CA . LYS B 1 31 ? 7.379 -23.344 10.508 1 97.62 31 LYS B CA 1
ATOM 2858 C C . LYS B 1 31 ? 7.156 -21.906 10.984 1 97.62 31 LYS B C 1
ATOM 2860 O O . LYS B 1 31 ? 6.082 -21.344 10.773 1 97.62 31 LYS B O 1
ATOM 2865 N N . GLN B 1 32 ? 8.156 -21.344 11.594 1 97.81 32 GLN B N 1
ATOM 2866 C CA . GLN B 1 32 ? 8.062 -19.984 12.133 1 97.81 32 GLN B CA 1
ATOM 2867 C C . GLN B 1 32 ? 7.906 -18.953 11.008 1 97.81 32 GLN B C 1
ATOM 2869 O O . GLN B 1 32 ? 7.027 -18.094 11.07 1 97.81 32 GLN B O 1
ATOM 2874 N N . LEU B 1 33 ? 8.75 -19 10.023 1 98.44 33 LEU B N 1
ATOM 2875 C CA . LEU B 1 33 ? 8.703 -18.031 8.938 1 98.44 33 LEU B CA 1
ATOM 2876 C C . LEU B 1 33 ? 7.418 -18.188 8.133 1 98.44 33 LEU B C 1
ATOM 2878 O O . LEU B 1 33 ? 6.828 -17.188 7.711 1 98.44 33 LEU B O 1
ATOM 2882 N N . ARG B 1 34 ? 6.941 -19.438 7.926 1 98.56 34 ARG B N 1
ATOM 2883 C CA . ARG B 1 34 ? 5.688 -19.641 7.207 1 98.56 34 ARG B CA 1
ATOM 2884 C C . ARG B 1 34 ? 4.531 -18.938 7.926 1 98.56 34 ARG B C 1
ATOM 2886 O O . ARG B 1 34 ? 3.699 -18.297 7.285 1 98.56 34 ARG B O 1
ATOM 2893 N N . SER B 1 35 ? 4.535 -19.109 9.188 1 98.38 35 SER B N 1
ATOM 2894 C CA . SER B 1 35 ? 3.484 -18.469 9.969 1 98.38 35 SER B CA 1
ATOM 2895 C C . SER B 1 35 ? 3.545 -16.953 9.836 1 98.38 35 SER B C 1
ATOM 2897 O O . SER B 1 35 ? 2.514 -16.297 9.672 1 98.38 35 SER B O 1
ATOM 2899 N N . ARG B 1 36 ? 4.688 -16.391 9.906 1 98.56 36 ARG B N 1
ATOM 2900 C CA . ARG B 1 36 ? 4.871 -14.945 9.836 1 98.56 36 ARG B CA 1
ATOM 2901 C C . ARG B 1 36 ? 4.539 -14.414 8.453 1 98.56 36 ARG B C 1
ATOM 2903 O O . ARG B 1 36 ? 3.941 -13.344 8.312 1 98.56 36 ARG B O 1
ATOM 2910 N N . VAL B 1 37 ? 4.961 -15.156 7.41 1 98.75 37 VAL B N 1
ATOM 2911 C CA . VAL B 1 37 ? 4.66 -14.773 6.035 1 98.75 37 VAL B CA 1
ATOM 2912 C C . VAL B 1 37 ? 3.152 -14.789 5.809 1 98.75 37 VAL B C 1
ATOM 2914 O O . VAL B 1 37 ? 2.596 -13.875 5.207 1 98.75 37 VAL B O 1
ATOM 2917 N N . ARG B 1 38 ? 2.498 -15.836 6.316 1 98.56 38 ARG B N 1
ATOM 2918 C CA . ARG B 1 38 ? 1.045 -15.938 6.203 1 98.56 38 ARG B CA 1
ATOM 2919 C C . ARG B 1 38 ? 0.364 -14.734 6.844 1 98.56 38 ARG B C 1
ATOM 2921 O O . ARG B 1 38 ? -0.562 -14.156 6.27 1 98.56 38 ARG B O 1
ATOM 2928 N N . THR B 1 39 ? 0.839 -14.359 7.965 1 98.19 39 THR B N 1
ATOM 2929 C CA . THR B 1 39 ? 0.281 -13.219 8.68 1 98.19 39 THR B CA 1
ATOM 2930 C C . THR B 1 39 ? 0.492 -11.93 7.887 1 98.19 39 THR B C 1
ATOM 2932 O O . THR B 1 39 ? -0.419 -11.109 7.773 1 98.19 39 THR B O 1
ATOM 2935 N N . ARG B 1 40 ? 1.686 -11.734 7.328 1 98.5 40 ARG B N 1
ATOM 2936 C CA . ARG B 1 40 ? 1.999 -10.531 6.566 1 98.5 40 ARG B CA 1
ATOM 2937 C C . ARG B 1 40 ? 1.162 -10.453 5.297 1 98.5 40 ARG B C 1
ATOM 2939 O O . ARG B 1 40 ? 0.84 -9.367 4.824 1 98.5 40 ARG B O 1
ATOM 2946 N N . LEU B 1 41 ? 0.749 -11.609 4.801 1 98.62 41 LEU B N 1
ATOM 2947 C CA . LEU B 1 41 ? -0.076 -11.656 3.598 1 98.62 41 LEU B CA 1
ATOM 2948 C C . LEU B 1 41 ? -1.527 -11.32 3.92 1 98.62 41 LEU B C 1
ATOM 2950 O O . LEU B 1 41 ? -2.324 -11.055 3.014 1 98.62 41 LEU B O 1
ATOM 2954 N N . GLY B 1 42 ? -1.897 -11.25 5.156 1 97.19 42 GLY B N 1
ATOM 2955 C CA . GLY B 1 42 ? -3.248 -10.906 5.57 1 97.19 42 GLY B CA 1
ATOM 2956 C C . GLY B 1 42 ? -4.023 -12.094 6.117 1 97.19 42 GLY B C 1
ATOM 2957 O O . GLY B 1 42 ? -5.254 -12.047 6.203 1 97.19 42 GLY B O 1
ATOM 2958 N N . ASP B 1 43 ? -3.332 -13.188 6.422 1 95.19 43 ASP B N 1
ATOM 2959 C CA . ASP B 1 43 ? -3.922 -14.422 6.918 1 95.19 43 ASP B CA 1
ATOM 2960 C C . ASP B 1 43 ? -4.922 -14.992 5.918 1 95.19 43 ASP B C 1
ATOM 2962 O O . ASP B 1 43 ? -5.211 -14.367 4.895 1 95.19 43 ASP B O 1
ATOM 2966 N N . PHE B 1 44 ? -5.309 -16.188 6.129 1 96.88 44 PHE B N 1
ATOM 2967 C CA . PHE B 1 44 ? -6.246 -16.922 5.293 1 96.88 44 PHE B CA 1
ATOM 2968 C C . PHE B 1 44 ? -7.438 -17.406 6.109 1 96.88 44 PHE B C 1
ATOM 2970 O O . PHE B 1 44 ? -7.367 -17.469 7.34 1 96.88 44 PHE B O 1
ATOM 2977 N N . PRO B 1 45 ? -8.531 -17.75 5.438 1 95.94 45 PRO B N 1
ATOM 2978 C CA . PRO B 1 45 ? -9.672 -18.312 6.168 1 95.94 45 PRO B CA 1
ATOM 2979 C C . PRO B 1 45 ? -9.305 -19.578 6.941 1 95.94 45 PRO B C 1
ATOM 2981 O O . PRO B 1 45 ? -8.523 -20.391 6.457 1 95.94 45 PRO B O 1
ATOM 2984 N N . THR B 1 46 ? -9.867 -19.719 8.094 1 93.81 46 THR B N 1
ATOM 2985 C CA . THR B 1 46 ? -9.617 -20.891 8.922 1 93.81 46 THR B CA 1
ATOM 2986 C C . THR B 1 46 ? -10.289 -22.141 8.328 1 93.81 46 THR B C 1
ATOM 2988 O O . THR B 1 46 ? -9.781 -23.25 8.477 1 93.81 46 THR B O 1
ATOM 2991 N N . ALA B 1 47 ? -11.453 -21.875 7.707 1 94.19 47 ALA B N 1
ATOM 2992 C CA . ALA B 1 47 ? -12.172 -22.938 7.027 1 94.19 47 ALA B CA 1
ATOM 2993 C C . ALA B 1 47 ? -12.352 -22.625 5.543 1 94.19 47 ALA B C 1
ATOM 2995 O O . ALA B 1 47 ? -12.82 -21.547 5.184 1 94.19 47 ALA B O 1
ATOM 2996 N N . ALA B 1 48 ? -11.984 -23.594 4.77 1 95.25 48 ALA B N 1
ATOM 2997 C CA . ALA B 1 48 ? -12.109 -23.406 3.326 1 95.25 48 ALA B CA 1
ATOM 2998 C C . ALA B 1 48 ? -13.562 -23.516 2.879 1 95.25 48 ALA B C 1
ATOM 3000 O O . ALA B 1 48 ? -14.297 -24.391 3.348 1 95.25 48 ALA B O 1
ATOM 3001 N N . ALA B 1 49 ? -13.992 -22.641 2.018 1 95.44 49 ALA B N 1
ATOM 3002 C CA . ALA B 1 49 ? -15.305 -22.766 1.377 1 95.44 49 ALA B CA 1
ATOM 3003 C C . ALA B 1 49 ? -15.336 -23.969 0.44 1 95.44 49 ALA B C 1
ATOM 3005 O O . ALA B 1 49 ? -14.305 -24.375 -0.102 1 95.44 49 ALA B O 1
ATOM 3006 N N . GLU B 1 50 ? -16.547 -24.531 0.291 1 97.69 50 GLU B N 1
ATOM 3007 C CA . GLU B 1 50 ? -16.672 -25.562 -0.734 1 97.69 50 GLU B CA 1
ATOM 3008 C C . GLU B 1 50 ? -16.328 -25.016 -2.117 1 97.69 50 GLU B C 1
ATOM 3010 O O . GLU B 1 50 ? -16.75 -23.906 -2.471 1 97.69 50 GLU B O 1
ATOM 3015 N N . LEU B 1 51 ? -15.633 -25.797 -2.904 1 98.25 51 LEU B N 1
ATOM 3016 C CA . LEU B 1 51 ? -15.141 -25.312 -4.191 1 98.25 51 LEU B CA 1
ATOM 3017 C C . LEU B 1 51 ? -16.297 -25.016 -5.137 1 98.25 51 LEU B C 1
ATOM 3019 O O . LEU B 1 51 ? -16.219 -24.062 -5.93 1 98.25 51 LEU B O 1
ATOM 3023 N N . ASN B 1 52 ? -17.375 -25.859 -5.133 1 98.19 52 ASN B N 1
ATOM 3024 C CA . ASN B 1 52 ? -18.516 -25.703 -6.023 1 98.19 52 ASN B CA 1
ATOM 3025 C C . ASN B 1 52 ? -18.078 -25.516 -7.473 1 98.19 52 ASN B C 1
ATOM 3027 O O . ASN B 1 52 ? -18.484 -24.547 -8.117 1 98.19 52 ASN B O 1
ATOM 3031 N N . ALA B 1 53 ? -17.328 -26.453 -8.016 1 98.56 53 ALA B N 1
ATOM 3032 C CA . ALA B 1 53 ? -16.766 -26.344 -9.352 1 98.56 53 ALA B CA 1
ATOM 3033 C C . ALA B 1 53 ? -17.844 -26.453 -10.422 1 98.56 53 ALA B C 1
ATOM 3035 O O . ALA B 1 53 ? -18.75 -27.281 -10.312 1 98.56 53 ALA B O 1
ATOM 3036 N N . VAL B 1 54 ? -17.797 -25.516 -11.398 1 98.38 54 VAL B N 1
ATOM 3037 C CA . VAL B 1 54 ? -18.734 -25.516 -12.516 1 98.38 54 VAL B CA 1
ATOM 3038 C C . VAL B 1 54 ? -17.953 -25.5 -13.836 1 98.38 54 VAL B C 1
ATOM 3040 O O . VAL B 1 54 ? -17.094 -24.641 -14.047 1 98.38 54 VAL B O 1
ATOM 3043 N N . LEU B 1 55 ? -18.203 -26.438 -14.742 1 98.31 55 LEU B N 1
ATOM 3044 C CA . LEU B 1 55 ? -17.625 -26.438 -16.078 1 98.31 55 LEU B CA 1
ATOM 3045 C C . LEU B 1 55 ? -18.312 -25.406 -16.969 1 98.31 55 LEU B C 1
ATOM 3047 O O . LEU B 1 55 ? -19.531 -25.484 -17.172 1 98.31 55 LEU B O 1
ATOM 3051 N N . LEU B 1 56 ? -17.562 -24.5 -17.484 1 97.44 56 LEU B N 1
ATOM 3052 C CA . LEU B 1 56 ? -18.125 -23.422 -18.281 1 97.44 56 LEU B CA 1
ATOM 3053 C C . LEU B 1 56 ? -18.031 -23.734 -19.766 1 97.44 56 LEU B C 1
ATOM 3055 O O . LEU B 1 56 ? -18.922 -23.406 -20.547 1 97.44 56 LEU B O 1
ATOM 3059 N N . GLU B 1 57 ? -16.906 -24.25 -20.141 1 96.69 57 GLU B N 1
ATOM 3060 C CA . GLU B 1 57 ? -16.672 -24.547 -21.547 1 96.69 57 GLU B CA 1
ATOM 3061 C C . GLU B 1 57 ? -15.648 -25.672 -21.703 1 96.69 57 GLU B C 1
ATOM 3063 O O . GLU B 1 57 ? -14.844 -25.922 -20.812 1 96.69 57 GLU B O 1
ATOM 3068 N N . ARG B 1 58 ? -15.734 -26.422 -22.797 1 97.38 58 ARG B N 1
ATOM 3069 C CA . ARG B 1 58 ? -14.781 -27.422 -23.234 1 97.38 58 ARG B CA 1
ATOM 3070 C C . ARG B 1 58 ? -14.484 -27.281 -24.719 1 97.38 58 ARG B C 1
ATOM 3072 O O . ARG B 1 58 ? -15.406 -27.281 -25.547 1 97.38 58 ARG B O 1
ATOM 3079 N N . THR B 1 59 ? -13.258 -27.094 -25.031 1 97.38 59 THR B N 1
ATOM 3080 C CA . THR B 1 59 ? -12.836 -26.875 -26.406 1 97.38 59 THR B CA 1
ATOM 3081 C C . THR B 1 59 ? -11.719 -27.828 -26.797 1 97.38 59 THR B C 1
ATOM 3083 O O . THR B 1 59 ? -10.727 -27.953 -26.078 1 97.38 59 THR B O 1
ATOM 3086 N N . SER B 1 60 ? -11.844 -28.5 -27.969 1 96.94 60 SER B N 1
ATOM 3087 C CA . SER B 1 60 ? -10.766 -29.344 -28.5 1 96.94 60 SER B CA 1
ATOM 3088 C C . SER B 1 60 ? -9.68 -28.484 -29.156 1 96.94 60 SER B C 1
ATOM 3090 O O . SER B 1 60 ? -9.969 -27.672 -30.031 1 96.94 60 SER B O 1
ATOM 3092 N N . CYS B 1 61 ? -8.531 -28.688 -28.656 1 96.69 61 CYS B N 1
ATOM 3093 C CA . CYS B 1 61 ? -7.371 -28.016 -29.219 1 96.69 61 CYS B CA 1
ATOM 3094 C C . CYS B 1 61 ? -6.402 -29 -29.844 1 96.69 61 CYS B C 1
ATOM 3096 O O . CYS B 1 61 ? -6.703 -30.188 -29.953 1 96.69 61 CYS B O 1
ATOM 3098 N N . ASP B 1 62 ? -5.352 -28.422 -30.406 1 94.38 62 ASP B N 1
ATOM 3099 C CA . ASP B 1 62 ? -4.352 -29.281 -31.047 1 94.38 62 ASP B CA 1
ATOM 3100 C C . ASP B 1 62 ? -3.539 -30.047 -30 1 94.38 62 ASP B C 1
ATOM 3102 O O . ASP B 1 62 ? -2.561 -29.516 -29.453 1 94.38 62 ASP B O 1
ATOM 31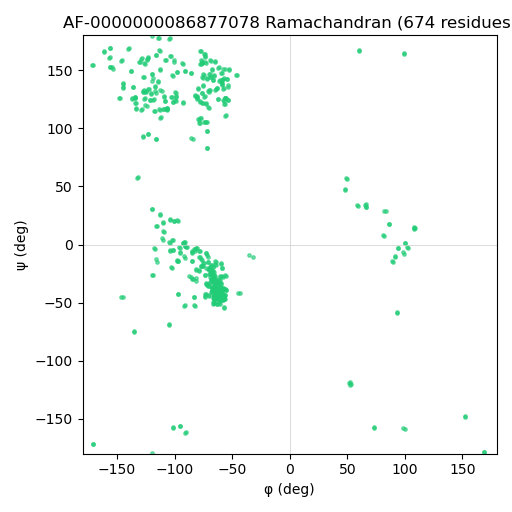06 N N . GLY B 1 63 ? -3.91 -31.312 -29.719 1 96.06 63 GLY B N 1
ATOM 3107 C CA . GLY B 1 63 ? -3.148 -32.188 -28.828 1 96.06 63 GLY B CA 1
ATOM 3108 C C . GLY B 1 63 ? -3.658 -32.156 -27.406 1 96.06 63 GLY B C 1
ATOM 3109 O O . GLY B 1 63 ? -3.148 -32.906 -26.547 1 96.06 63 GLY B O 1
ATOM 3110 N N . TYR B 1 64 ? -4.629 -31.344 -27.156 1 97.25 64 TYR B N 1
ATOM 3111 C CA . TYR B 1 64 ? -5.16 -31.281 -25.812 1 97.25 64 TYR B CA 1
ATOM 3112 C C . TYR B 1 64 ? -6.59 -30.75 -25.812 1 97.25 64 TYR B C 1
ATOM 3114 O O . TYR B 1 64 ? -7.047 -30.172 -26.797 1 97.25 64 TYR B O 1
ATOM 3122 N N . MET B 1 65 ? -7.285 -31.031 -24.719 1 97.19 65 MET B N 1
ATOM 3123 C CA . MET B 1 65 ? -8.594 -30.469 -24.422 1 97.19 65 MET B CA 1
ATOM 3124 C C . MET B 1 65 ? -8.469 -29.297 -23.453 1 97.19 65 MET B C 1
ATOM 3126 O O . MET B 1 65 ? -7.707 -29.359 -22.484 1 97.19 65 MET B O 1
ATOM 3130 N N . ARG B 1 66 ? -9.086 -28.172 -23.75 1 98.38 66 ARG B N 1
ATOM 3131 C CA . ARG B 1 66 ? -9.109 -27.016 -22.859 1 98.38 66 ARG B CA 1
ATOM 3132 C C . ARG B 1 66 ? -10.484 -26.859 -22.219 1 98.38 66 ARG B C 1
ATOM 3134 O O . ARG B 1 66 ? -11.484 -26.641 -22.922 1 98.38 66 ARG B O 1
ATOM 3141 N N . GLU B 1 67 ? -10.508 -26.984 -20.938 1 98.38 67 GLU B N 1
ATOM 3142 C CA . GLU B 1 67 ? -11.719 -26.703 -20.156 1 98.38 67 GLU B CA 1
ATOM 3143 C C . GLU B 1 67 ? -11.633 -25.344 -19.469 1 98.38 67 GLU B C 1
ATOM 3145 O O . GLU B 1 67 ? -10.547 -24.875 -19.141 1 98.38 67 GLU B O 1
ATOM 3150 N N . ARG B 1 68 ? -12.758 -24.672 -19.344 1 98.38 68 ARG B N 1
ATOM 3151 C CA . ARG B 1 68 ? -12.891 -23.547 -18.438 1 98.38 68 ARG B CA 1
ATOM 3152 C C . ARG B 1 68 ? -13.789 -23.875 -17.266 1 98.38 68 ARG B C 1
ATOM 3154 O O . ARG B 1 68 ? -14.953 -24.25 -17.453 1 98.38 68 ARG B O 1
ATOM 3161 N N . VAL B 1 69 ? -13.211 -23.844 -16.141 1 98.62 69 VAL B N 1
ATOM 3162 C CA . VAL B 1 69 ? -13.922 -24.188 -14.906 1 98.62 69 VAL B CA 1
ATOM 3163 C C . VAL B 1 69 ? -13.922 -23 -13.953 1 98.62 69 VAL B C 1
ATOM 3165 O O . VAL B 1 69 ? -13.016 -22.172 -13.984 1 98.62 69 VAL B O 1
ATOM 3168 N N . GLU B 1 70 ? -14.938 -22.844 -13.203 1 98.56 70 GLU B N 1
ATOM 3169 C CA . GLU B 1 70 ? -14.992 -21.828 -12.164 1 98.56 70 GLU B CA 1
ATOM 3170 C C . GLU B 1 70 ? -15.117 -22.469 -10.781 1 98.56 70 GLU B C 1
ATOM 3172 O O . GLU B 1 70 ? -15.891 -23.406 -10.594 1 98.56 70 GLU B O 1
ATOM 3177 N N . ILE B 1 71 ? -14.391 -21.984 -9.828 1 98.69 71 ILE B N 1
ATOM 3178 C CA . ILE B 1 71 ? -14.461 -22.516 -8.469 1 98.69 71 ILE B CA 1
ATOM 3179 C C . ILE B 1 71 ? -14.664 -21.375 -7.48 1 98.69 71 ILE B C 1
ATOM 3181 O O . ILE B 1 71 ? -14.375 -20.219 -7.789 1 98.69 71 ILE B O 1
ATOM 3185 N N . THR B 1 72 ? -15.148 -21.703 -6.293 1 98.12 72 THR B N 1
ATOM 3186 C CA . THR B 1 72 ? -15.156 -20.781 -5.172 1 98.12 72 THR B CA 1
ATOM 3187 C C . THR B 1 72 ? -13.797 -20.766 -4.469 1 98.12 72 THR B C 1
ATOM 3189 O O . THR B 1 72 ? -13.234 -21.828 -4.195 1 98.12 72 THR B O 1
ATOM 3192 N N . THR B 1 73 ? -13.258 -19.641 -4.293 1 97.75 73 THR B N 1
ATOM 3193 C CA . THR B 1 73 ? -12 -19.531 -3.572 1 97.75 73 THR B CA 1
ATOM 3194 C C . THR B 1 73 ? -12.227 -18.984 -2.162 1 97.75 73 THR B C 1
ATOM 3196 O O . THR B 1 73 ? -12.156 -19.734 -1.186 1 97.75 73 THR B O 1
ATOM 3199 N N . TYR B 1 74 ? -12.633 -17.703 -2.006 1 96.38 74 TYR B N 1
ATOM 3200 C CA . TYR B 1 74 ? -13.195 -17.141 -0.786 1 96.38 74 TYR B CA 1
ATOM 3201 C C . TYR B 1 74 ? -14.719 -17.203 -0.81 1 96.38 74 TYR B C 1
ATOM 3203 O O . TYR B 1 74 ? -15.328 -17.25 -1.881 1 96.38 74 TYR B O 1
ATOM 3211 N N . ALA B 1 75 ? -15.32 -17.188 0.394 1 92.5 75 ALA B N 1
ATOM 3212 C CA . ALA B 1 75 ? -16.781 -17.031 0.419 1 92.5 75 ALA B CA 1
ATOM 3213 C C . ALA B 1 75 ? -17.203 -15.766 -0.319 1 92.5 75 ALA B C 1
ATOM 3215 O O . ALA B 1 75 ? -16.812 -14.656 0.058 1 92.5 75 ALA B O 1
ATOM 3216 N N . GLY B 1 76 ? -17.859 -15.984 -1.487 1 91.38 76 GLY B N 1
ATOM 3217 C CA . GLY B 1 76 ? -18.359 -14.852 -2.248 1 91.38 76 GLY B CA 1
ATOM 3218 C C . GLY B 1 76 ? -17.469 -14.469 -3.414 1 91.38 76 GLY B C 1
ATOM 3219 O O . GLY B 1 76 ? -17.766 -13.531 -4.156 1 91.38 76 GLY B O 1
ATOM 3220 N N . LEU B 1 77 ? -16.406 -15.203 -3.6 1 96 77 LEU B N 1
ATOM 3221 C CA . LEU B 1 77 ? -15.508 -14.922 -4.711 1 96 77 LEU B CA 1
ATOM 3222 C C . LEU B 1 77 ? -15.312 -16.172 -5.574 1 96 77 LEU B C 1
ATOM 3224 O O . LEU B 1 77 ? -15.016 -17.25 -5.059 1 96 77 LEU B O 1
ATOM 3228 N N . ARG B 1 78 ? -15.445 -16 -6.859 1 97.06 78 ARG B N 1
ATOM 3229 C CA . ARG B 1 78 ? -15.273 -17.078 -7.828 1 97.06 78 ARG B CA 1
ATOM 3230 C C . ARG B 1 78 ? -14.047 -16.844 -8.703 1 97.06 78 ARG B C 1
ATOM 3232 O O . ARG B 1 78 ? -13.695 -15.688 -8.984 1 97.06 78 ARG B O 1
ATOM 3239 N N . MET B 1 79 ? -13.445 -17.891 -9.148 1 98.38 79 MET B N 1
ATOM 3240 C CA . MET B 1 79 ? -12.266 -17.797 -10 1 98.38 79 MET B CA 1
ATOM 3241 C C . MET B 1 79 ? -12.383 -18.719 -11.195 1 98.38 79 MET B C 1
ATOM 3243 O O . MET B 1 79 ? -12.523 -19.938 -11.039 1 98.38 79 MET B O 1
ATOM 3247 N N . PRO B 1 80 ? -12.398 -18.172 -12.359 1 98.5 80 PRO B N 1
ATOM 3248 C CA . PRO B 1 80 ? -12.266 -19.016 -13.547 1 98.5 80 PRO B CA 1
ATOM 3249 C C . PRO B 1 80 ? -10.852 -19.578 -13.719 1 98.5 80 PRO B C 1
ATOM 3251 O O . PRO B 1 80 ? -9.875 -18.875 -13.438 1 98.5 80 PRO B O 1
ATOM 3254 N N . ILE B 1 81 ? -10.781 -20.781 -14.172 1 98.81 81 ILE B N 1
ATOM 3255 C CA . ILE B 1 81 ? -9.531 -21.484 -14.43 1 98.81 81 ILE B CA 1
ATOM 3256 C C . ILE B 1 81 ? -9.594 -22.188 -15.781 1 98.81 81 ILE B C 1
ATOM 3258 O O . ILE B 1 81 ? -10.539 -22.922 -16.062 1 98.81 81 ILE B O 1
ATOM 3262 N N . TYR B 1 82 ? -8.648 -21.953 -16.656 1 98.88 82 TYR B N 1
ATOM 3263 C CA . TYR B 1 82 ? -8.477 -22.859 -17.781 1 98.88 82 TYR B CA 1
ATOM 3264 C C . TYR B 1 82 ? -7.703 -24.094 -17.375 1 98.88 82 TYR B C 1
ATOM 3266 O O . TYR B 1 82 ? -6.648 -24 -16.75 1 98.88 82 TYR B O 1
ATOM 3274 N N . VAL B 1 83 ? -8.258 -25.219 -17.672 1 98.81 83 VAL B N 1
ATOM 3275 C CA . VAL B 1 83 ? -7.609 -26.5 -17.438 1 98.81 83 VAL B CA 1
ATOM 3276 C C . VAL B 1 83 ? -7.301 -27.172 -18.781 1 98.81 83 VAL B C 1
ATOM 3278 O O . VAL B 1 83 ? -8.211 -27.469 -19.547 1 98.81 83 VAL B O 1
ATOM 3281 N N . LEU B 1 84 ? -6.031 -27.344 -19.031 1 98.75 84 LEU B N 1
ATOM 3282 C CA . LEU B 1 84 ? -5.586 -28.016 -20.234 1 98.75 84 LEU B CA 1
ATOM 3283 C C . LEU B 1 84 ? -5.238 -29.469 -19.969 1 98.75 84 LEU B C 1
ATOM 3285 O O . LEU B 1 84 ? -4.438 -29.766 -19.078 1 98.75 84 LEU B O 1
ATOM 3289 N N . ILE B 1 85 ? -5.805 -30.375 -20.719 1 97.69 85 ILE B N 1
ATOM 3290 C CA . ILE B 1 85 ? -5.641 -31.812 -20.516 1 97.69 85 ILE B CA 1
ATOM 3291 C C . ILE B 1 85 ? -5.113 -32.469 -21.781 1 97.69 85 ILE B C 1
ATOM 3293 O O . ILE B 1 85 ? -5.762 -32.406 -22.828 1 97.69 85 ILE B O 1
ATOM 3297 N N . PRO B 1 86 ? -3.924 -33.094 -21.672 1 97.06 86 PRO B N 1
ATOM 3298 C CA . PRO B 1 86 ? -3.434 -33.781 -22.875 1 97.06 86 PRO B CA 1
ATOM 3299 C C . PRO B 1 86 ? -4.445 -34.781 -23.438 1 97.06 86 PRO B C 1
ATOM 3301 O O . PRO B 1 86 ? -5.133 -35.469 -22.688 1 97.06 86 PRO B O 1
ATOM 3304 N N . ASN B 1 87 ? -4.457 -34.812 -24.719 1 93.25 87 ASN B N 1
ATOM 3305 C CA . ASN B 1 87 ? -5.316 -35.812 -25.328 1 93.25 87 ASN B CA 1
ATOM 3306 C C . ASN B 1 87 ? -4.887 -37.219 -24.938 1 93.25 87 ASN B C 1
ATOM 3308 O O . ASN B 1 87 ? -3.719 -37.469 -24.641 1 93.25 87 ASN B O 1
ATOM 3312 N N . GLY B 1 88 ? -5.762 -38.125 -24.922 1 85.5 88 GLY B N 1
ATOM 3313 C CA . GLY B 1 88 ? -5.469 -39.531 -24.656 1 85.5 88 GLY B CA 1
ATOM 3314 C C . GLY B 1 88 ? -5.523 -39.875 -23.188 1 85.5 88 GLY B C 1
ATOM 3315 O O . GLY B 1 88 ? -5.352 -41.031 -22.797 1 85.5 88 GLY B O 1
ATOM 3316 N N . ILE B 1 89 ? -5.523 -38.875 -22.453 1 75.69 89 ILE B N 1
ATOM 3317 C CA . ILE B 1 89 ? -5.691 -39.125 -21.016 1 75.69 89 ILE B CA 1
ATOM 3318 C C . ILE B 1 89 ? -7.164 -39.375 -20.703 1 75.69 89 ILE B C 1
ATOM 3320 O O . ILE B 1 89 ? -8.031 -38.562 -21.047 1 75.69 89 ILE B O 1
ATOM 3324 N N . ASN B 1 90 ? -7.469 -40.625 -20.484 1 63.97 90 ASN B N 1
ATOM 3325 C CA . ASN B 1 90 ? -8.82 -41 -20.094 1 63.97 90 ASN B CA 1
ATOM 3326 C C . ASN B 1 90 ? -8.836 -41.656 -18.719 1 63.97 90 ASN B C 1
ATOM 3328 O O . ASN B 1 90 ? -7.781 -41.938 -18.141 1 63.97 90 ASN B O 1
ATOM 3332 N N . GLY B 1 91 ? -9.891 -41.406 -17.859 1 59.41 91 GLY B N 1
ATOM 3333 C CA . GLY B 1 91 ? -10.078 -41.906 -16.516 1 59.41 91 GLY B CA 1
ATOM 3334 C C . GLY B 1 91 ? -9.555 -43.344 -16.344 1 59.41 91 GLY B C 1
ATOM 3335 O O . GLY B 1 91 ? -9.531 -43.875 -15.227 1 59.41 91 GLY B O 1
ATOM 3336 N N . LYS B 1 92 ? -9.172 -44.062 -17.344 1 62.12 92 LYS B N 1
ATOM 3337 C CA . LYS B 1 92 ? -8.734 -45.438 -17.234 1 62.12 92 LYS B CA 1
ATOM 3338 C C . LYS B 1 92 ? -7.211 -45.531 -17.125 1 62.12 92 LYS B C 1
ATOM 3340 O O . LYS B 1 92 ? -6.664 -46.594 -16.797 1 62.12 92 LYS B O 1
ATOM 3345 N N . GLN B 1 93 ? -6.551 -44.406 -17.297 1 75.38 93 GLN B N 1
ATOM 3346 C CA . GLN B 1 93 ? -5.094 -44.375 -17.219 1 75.38 93 GLN B CA 1
ATOM 3347 C C . GLN B 1 93 ? -4.621 -43.844 -15.867 1 75.38 93 GLN B C 1
ATOM 3349 O O . GLN B 1 93 ? -5.414 -43.312 -15.094 1 75.38 93 GLN B O 1
ATOM 3354 N N . GLU B 1 94 ? -3.424 -44.188 -15.57 1 88.12 94 GLU B N 1
ATOM 3355 C CA . GLU B 1 94 ? -2.756 -43.719 -14.367 1 88.12 94 GLU B CA 1
ATOM 3356 C C . GLU B 1 94 ? -2.746 -42.188 -14.32 1 88.12 94 GLU B C 1
ATOM 3358 O O . GLU B 1 94 ? -2.545 -41.531 -15.344 1 88.12 94 GLU B O 1
ATOM 3363 N N . PRO B 1 95 ? -3.236 -41.656 -13.234 1 95.12 95 PRO B N 1
ATOM 3364 C CA . PRO B 1 95 ? -3.17 -40.219 -13.094 1 95.12 95 PRO B CA 1
ATOM 3365 C C . PRO B 1 95 ? -1.803 -39.625 -13.469 1 95.12 95 PRO B C 1
ATOM 3367 O O . PRO B 1 95 ? -0.785 -40.312 -13.32 1 95.12 95 PRO B O 1
ATOM 3370 N N . ILE B 1 96 ? -1.796 -38.469 -14.023 1 96.94 96 ILE B N 1
ATOM 3371 C CA . ILE B 1 96 ? -0.557 -37.875 -14.516 1 96.94 96 ILE B CA 1
ATOM 3372 C C . ILE B 1 96 ? -0.25 -36.594 -13.719 1 96.94 96 ILE B C 1
ATOM 3374 O O . ILE B 1 96 ? -1.114 -36.094 -13.016 1 96.94 96 ILE B O 1
ATOM 3378 N N . PRO B 1 97 ? 0.999 -36.094 -13.766 1 98 97 PRO B N 1
ATOM 3379 C CA . PRO B 1 97 ? 1.37 -34.875 -13.055 1 98 97 PRO B CA 1
ATOM 3380 C C . PRO B 1 97 ? 0.64 -33.625 -13.586 1 98 97 PRO B C 1
ATOM 3382 O O . PRO B 1 97 ? 0.165 -33.625 -14.727 1 98 97 PRO B O 1
ATOM 3385 N N . ALA B 1 98 ? 0.557 -32.656 -12.773 1 98.75 98 ALA B N 1
ATOM 3386 C CA . ALA B 1 98 ? -0.084 -31.391 -13.133 1 98.75 98 ALA B CA 1
ATOM 3387 C C . ALA B 1 98 ? 0.812 -30.203 -12.789 1 98.75 98 ALA B C 1
ATOM 3389 O O . ALA B 1 98 ? 1.731 -30.312 -11.977 1 98.75 98 ALA B O 1
ATOM 3390 N N . VAL B 1 99 ? 0.589 -29.078 -13.453 1 98.94 99 VAL B N 1
ATOM 3391 C CA . VAL B 1 99 ? 1.304 -27.844 -13.172 1 98.94 99 VAL B CA 1
ATOM 3392 C C . VAL B 1 99 ? 0.317 -26.672 -13.117 1 98.94 99 VAL B C 1
ATOM 3394 O O . VAL B 1 99 ? -0.536 -26.531 -13.992 1 98.94 99 VAL B O 1
ATOM 3397 N N . ILE B 1 100 ? 0.339 -25.922 -12.047 1 99 100 ILE B N 1
ATOM 3398 C CA . ILE B 1 100 ? -0.379 -24.656 -12 1 99 100 ILE B CA 1
ATOM 3399 C C . ILE B 1 100 ? 0.441 -23.578 -12.695 1 99 100 ILE B C 1
ATOM 3401 O O . ILE B 1 100 ? 1.627 -23.391 -12.406 1 99 100 ILE B O 1
ATOM 3405 N N . ALA B 1 101 ? -0.161 -22.906 -13.656 1 98.94 101 ALA B N 1
ATOM 3406 C CA . ALA B 1 101 ? 0.48 -21.828 -14.406 1 98.94 101 ALA B CA 1
ATOM 3407 C C . ALA B 1 101 ? -0.08 -20.469 -14 1 98.94 101 ALA B C 1
ATOM 3409 O O . ALA B 1 101 ? -1.252 -20.172 -14.25 1 98.94 101 ALA B O 1
ATOM 3410 N N . CYS B 1 102 ? 0.759 -19.625 -13.438 1 98.94 102 CYS B N 1
ATOM 3411 C CA . CYS B 1 102 ? 0.327 -18.312 -12.953 1 98.94 102 CYS B CA 1
ATOM 3412 C C . CYS B 1 102 ? 0.825 -17.203 -13.875 1 98.94 102 CYS B C 1
ATOM 3414 O O . CYS B 1 102 ? 2.029 -16.953 -13.969 1 98.94 102 CYS B O 1
ATOM 3416 N N . HIS B 1 103 ? -0.103 -16.5 -14.469 1 98.75 103 HIS B N 1
ATOM 3417 C CA . HIS B 1 103 ? 0.231 -15.445 -15.414 1 98.75 103 HIS B CA 1
ATOM 3418 C C . HIS B 1 103 ? 0.683 -14.18 -14.688 1 98.75 103 HIS B C 1
ATOM 3420 O O . HIS B 1 103 ? 0.331 -13.969 -13.523 1 98.75 103 HIS B O 1
ATOM 3426 N N . GLY B 1 104 ? 1.48 -13.336 -15.367 1 97.81 104 GLY B N 1
ATOM 3427 C CA . GLY B 1 104 ? 1.834 -12.008 -14.891 1 97.81 104 GLY B CA 1
ATOM 3428 C C . GLY B 1 104 ? 0.871 -10.93 -15.359 1 97.81 104 GLY B C 1
ATOM 3429 O O . GLY B 1 104 ? -0.271 -11.227 -15.711 1 97.81 104 GLY B O 1
ATOM 3430 N N . HIS B 1 105 ? 1.323 -9.68 -15.273 1 96.31 105 HIS B N 1
ATOM 3431 C CA . HIS B 1 105 ? 0.519 -8.586 -15.812 1 96.31 105 HIS B CA 1
ATOM 3432 C C . HIS B 1 105 ? 0.281 -8.758 -17.312 1 96.31 105 HIS B C 1
ATOM 3434 O O . HIS B 1 105 ? 1.187 -9.164 -18.047 1 96.31 105 HIS B O 1
ATOM 3440 N N . GLY B 1 106 ? -0.785 -8.469 -17.75 1 96 106 GLY B N 1
ATOM 3441 C CA . GLY B 1 106 ? -1.301 -8.688 -19.094 1 96 106 GLY B CA 1
ATOM 3442 C C . GLY B 1 106 ? -2.811 -8.828 -19.141 1 96 106 GLY B C 1
ATOM 3443 O O . GLY B 1 106 ? -3.521 -8.195 -18.359 1 96 106 GLY B O 1
ATOM 3444 N N . TYR B 1 107 ? -3.203 -9.648 -20.109 1 96.38 107 TYR B N 1
ATOM 3445 C CA . TYR B 1 107 ? -4.656 -9.711 -20.219 1 96.38 107 TYR B CA 1
ATOM 3446 C C . TYR B 1 107 ? -5.195 -11.016 -19.625 1 96.38 107 TYR B C 1
ATOM 3448 O O . TYR B 1 107 ? -6.277 -11.469 -20.016 1 96.38 107 TYR B O 1
ATOM 3456 N N . GLY B 1 108 ? -4.379 -11.695 -18.703 1 97 108 GLY B N 1
ATOM 3457 C CA . GLY B 1 108 ? -4.914 -12.758 -17.875 1 97 108 GLY B CA 1
ATOM 3458 C C . GLY B 1 108 ? -4.59 -14.148 -18.406 1 97 108 GLY B C 1
ATOM 3459 O O . GLY B 1 108 ? -3.623 -14.32 -19.141 1 97 108 GLY B O 1
ATOM 3460 N N . SER B 1 109 ? -5.398 -15.156 -17.969 1 98.19 109 SER B N 1
ATOM 3461 C CA . SER B 1 109 ? -5.125 -16.562 -18.234 1 98.19 109 SER B CA 1
ATOM 3462 C C . SER B 1 109 ? -5.219 -16.875 -19.719 1 98.19 109 SER B C 1
ATOM 3464 O O . SER B 1 109 ? -4.52 -17.766 -20.219 1 98.19 109 SER B O 1
ATOM 3466 N N . ARG B 1 110 ? -6 -16.156 -20.469 1 97.81 110 ARG B N 1
ATOM 3467 C CA . ARG B 1 110 ? -6.078 -16.359 -21.922 1 97.81 110 ARG B CA 1
ATOM 3468 C C . ARG B 1 110 ? -4.715 -16.156 -22.578 1 97.81 110 ARG B C 1
ATOM 3470 O O . ARG B 1 110 ? -4.371 -16.859 -23.531 1 97.81 110 ARG B O 1
ATOM 3477 N N . GLU B 1 111 ? -3.99 -15.25 -21.984 1 97.56 111 GLU B N 1
ATOM 3478 C CA . GLU B 1 111 ? -2.713 -14.875 -22.594 1 97.56 111 GLU B CA 1
ATOM 3479 C C . GLU B 1 111 ? -1.71 -16.031 -22.516 1 97.56 111 GLU B C 1
ATOM 3481 O O . GLU B 1 111 ? -0.812 -16.125 -23.359 1 97.56 111 GLU B O 1
ATOM 3486 N N . ILE B 1 112 ? -1.878 -16.922 -21.578 1 98.5 112 ILE B N 1
ATOM 3487 C CA . ILE B 1 112 ? -0.89 -17.984 -21.406 1 98.5 112 ILE B CA 1
ATOM 3488 C C . ILE B 1 112 ? -1.438 -19.297 -21.969 1 98.5 112 ILE B C 1
ATOM 3490 O O . ILE B 1 112 ? -0.736 -20.312 -22 1 98.5 112 ILE B O 1
ATOM 3494 N N . THR B 1 113 ? -2.691 -19.328 -22.406 1 98.31 113 THR B N 1
ATOM 3495 C CA . THR B 1 113 ? -3.34 -20.547 -22.875 1 98.31 113 THR B CA 1
ATOM 3496 C C . THR B 1 113 ? -3.561 -20.484 -24.391 1 98.31 113 THR B C 1
ATOM 3498 O O . THR B 1 113 ? -4.473 -21.125 -24.922 1 98.31 113 THR B O 1
ATOM 3501 N N . GLY B 1 114 ? -2.852 -19.625 -25.062 1 96.5 114 GLY B N 1
ATOM 3502 C CA . GLY B 1 114 ? -2.828 -19.625 -26.516 1 96.5 114 GLY B CA 1
ATOM 3503 C C . GLY B 1 114 ? -4 -18.875 -27.125 1 96.5 114 GLY B C 1
ATOM 3504 O O . GLY B 1 114 ? -4.453 -19.219 -28.219 1 96.5 114 GLY B O 1
ATOM 3505 N N . MET B 1 115 ? -4.5 -17.906 -26.422 1 97.56 115 MET B N 1
ATOM 3506 C CA . MET B 1 115 ? -5.68 -17.219 -26.922 1 97.56 115 MET B CA 1
ATOM 3507 C C . MET B 1 115 ? -5.441 -15.711 -26.984 1 97.56 115 MET B C 1
ATOM 3509 O O . MET B 1 115 ? -4.586 -15.18 -26.266 1 97.56 115 MET B O 1
ATOM 3513 N N . GLU B 1 116 ? -6.188 -15.047 -27.844 1 96.56 116 GLU B N 1
ATOM 3514 C CA . GLU B 1 116 ? -6.289 -13.594 -27.875 1 96.56 116 GLU B CA 1
ATOM 3515 C C . GLU B 1 116 ? -7.211 -13.086 -26.766 1 96.56 116 GLU B C 1
ATOM 3517 O O . GLU B 1 116 ? -7.938 -13.867 -26.156 1 96.56 116 GLU B O 1
ATOM 3522 N N . PRO B 1 117 ? -7.184 -11.797 -26.5 1 94.44 117 PRO B N 1
ATOM 3523 C CA . PRO B 1 117 ? -8.023 -11.273 -25.422 1 94.44 117 PRO B CA 1
ATOM 3524 C C . PRO B 1 117 ? -9.5 -11.617 -25.609 1 94.44 117 PRO B C 1
ATOM 3526 O O . PRO B 1 117 ? -10.227 -11.789 -24.625 1 94.44 117 PRO B O 1
ATOM 3529 N N . ASP B 1 118 ? -9.969 -11.836 -26.859 1 94.19 118 ASP B N 1
ATOM 3530 C CA . ASP B 1 118 ? -11.383 -12.094 -27.109 1 94.19 118 ASP B CA 1
ATOM 3531 C C . ASP B 1 118 ? -11.688 -13.594 -27.047 1 94.19 118 ASP B C 1
ATOM 3533 O O . ASP B 1 118 ? -12.836 -14.008 -27.25 1 94.19 118 ASP B O 1
ATOM 3537 N N . GLY B 1 119 ? -10.695 -14.406 -26.828 1 95.12 119 GLY B N 1
ATOM 3538 C CA . GLY B 1 119 ? -10.898 -15.836 -26.688 1 95.12 119 GLY B CA 1
ATOM 3539 C C . GLY B 1 119 ? -10.609 -16.609 -27.953 1 95.12 119 GLY B C 1
ATOM 3540 O O . GLY B 1 119 ? -10.594 -17.844 -27.938 1 95.12 119 GLY B O 1
ATOM 3541 N N . SER B 1 120 ? -10.352 -15.891 -29.031 1 96.06 120 SER B N 1
ATOM 3542 C CA . SER B 1 120 ? -9.969 -16.578 -30.25 1 96.06 120 SER B CA 1
ATOM 3543 C C . SER B 1 120 ? -8.539 -17.109 -30.172 1 96.06 120 SER B C 1
ATOM 3545 O O . SER B 1 120 ? -7.758 -16.672 -29.328 1 96.06 120 SER B O 1
ATOM 3547 N N . PRO B 1 121 ? -8.219 -18.109 -30.953 1 94.94 121 PRO B N 1
ATOM 3548 C CA . PRO B 1 121 ? -6.867 -18.656 -30.922 1 94.94 121 PRO B CA 1
ATOM 3549 C C . PRO B 1 121 ? -5.793 -17.609 -31.234 1 94.94 121 PRO B C 1
ATOM 3551 O O . PRO B 1 121 ? -6.023 -16.688 -32.031 1 94.94 121 PRO B O 1
ATOM 3554 N N . ARG B 1 122 ? -4.652 -17.781 -30.719 1 93.88 122 ARG B N 1
ATOM 3555 C CA . ARG B 1 122 ? -3.512 -16.891 -30.875 1 93.88 122 ARG B CA 1
ATOM 3556 C C . ARG B 1 122 ? -3.164 -16.703 -32.344 1 93.88 122 ARG B C 1
ATOM 3558 O O . ARG B 1 122 ? -2.932 -17.688 -33.062 1 93.88 122 ARG B O 1
ATOM 3565 N N . ALA B 1 123 ? -3.148 -15.477 -32.781 1 90.81 123 ALA B N 1
ATOM 3566 C CA . ALA B 1 123 ? -2.75 -15.141 -34.156 1 90.81 123 ALA B CA 1
ATOM 3567 C C . ALA B 1 123 ? -1.518 -14.234 -34.156 1 90.81 123 ALA B C 1
ATOM 3569 O O . ALA B 1 123 ? -0.719 -14.273 -35.094 1 90.81 123 ALA B O 1
ATOM 3570 N N . GLY B 1 124 ? -1.373 -13.508 -33.062 1 89.06 124 GLY B N 1
ATOM 3571 C CA . GLY B 1 124 ? -0.302 -12.531 -32.969 1 89.06 124 GLY B CA 1
ATOM 3572 C C . GLY B 1 124 ? 0.882 -13.016 -32.156 1 89.06 124 GLY B C 1
ATOM 3573 O O . GLY B 1 124 ? 1.139 -14.219 -32.062 1 89.06 124 GLY B O 1
ATOM 3574 N N . GLU B 1 125 ? 1.656 -12.172 -31.641 1 91.75 125 GLU B N 1
ATOM 3575 C CA . GLU B 1 125 ? 2.852 -12.461 -30.859 1 91.75 125 GLU B CA 1
ATOM 3576 C C . GLU B 1 125 ? 2.488 -13.062 -29.5 1 91.75 125 GLU B C 1
ATOM 3578 O O . GLU B 1 125 ? 1.472 -12.703 -28.906 1 91.75 125 GLU B O 1
ATOM 3583 N N . LYS B 1 126 ? 3.291 -13.945 -28.984 1 92.88 126 LYS B N 1
ATOM 3584 C CA . LYS B 1 126 ? 3.045 -14.648 -27.734 1 92.88 126 LYS B CA 1
ATOM 3585 C C . LYS B 1 126 ? 3.33 -13.75 -26.531 1 92.88 126 LYS B C 1
ATOM 3587 O O . LYS B 1 126 ? 2.895 -14.039 -25.422 1 92.88 126 LYS B O 1
ATOM 3592 N N . GLY B 1 127 ? 4.113 -12.648 -26.766 1 92.88 127 GLY B N 1
ATOM 3593 C CA . GLY B 1 127 ? 4.418 -11.727 -25.688 1 92.88 127 GLY B CA 1
ATOM 3594 C C . GLY B 1 127 ? 5.41 -12.289 -24.688 1 92.88 127 GLY B C 1
ATOM 3595 O O . GLY B 1 127 ? 6.16 -13.219 -25 1 92.88 127 GLY B O 1
ATOM 3596 N N . LEU B 1 128 ? 5.406 -11.75 -23.453 1 95.06 128 LEU B N 1
ATOM 3597 C CA . LEU B 1 128 ? 6.383 -12.133 -22.453 1 95.06 128 LEU B CA 1
ATOM 3598 C C . LEU B 1 128 ? 6.059 -13.5 -21.859 1 95.06 128 LEU B C 1
ATOM 3600 O O . LEU B 1 128 ? 6.941 -14.188 -21.344 1 95.06 128 LEU B O 1
ATOM 3604 N N . HIS B 1 129 ? 4.805 -13.969 -22.016 1 97.5 129 HIS B N 1
ATOM 3605 C CA . HIS B 1 129 ? 4.348 -15.203 -21.391 1 97.5 129 HIS B CA 1
ATOM 3606 C C . HIS B 1 129 ? 4.68 -16.422 -22.234 1 97.5 129 HIS B C 1
ATOM 3608 O O . HIS B 1 129 ? 4.742 -17.547 -21.734 1 97.5 129 HIS B O 1
ATOM 3614 N N . LYS B 1 130 ? 4.781 -16.266 -23.531 1 97.38 130 LYS B N 1
ATOM 3615 C CA . LYS B 1 130 ? 5.191 -17.281 -24.5 1 97.38 130 LYS B CA 1
ATOM 3616 C C . LYS B 1 130 ? 4.266 -18.5 -24.438 1 97.38 130 LYS B C 1
ATOM 3618 O O . LYS B 1 130 ? 4.723 -19.641 -24.531 1 97.38 130 LYS B O 1
ATOM 3623 N N . ASP B 1 131 ? 2.996 -18.312 -24.156 1 98 131 ASP B N 1
ATOM 3624 C CA . ASP B 1 131 ? 2.006 -19.375 -24.094 1 98 131 ASP B CA 1
ATOM 3625 C C . ASP B 1 131 ? 2.514 -20.547 -23.25 1 98 131 ASP B C 1
ATOM 3627 O O . ASP B 1 131 ? 2.41 -21.703 -23.656 1 98 131 ASP B O 1
ATOM 3631 N N . PHE B 1 132 ? 3.049 -20.25 -22.078 1 98.69 132 PHE B N 1
ATOM 3632 C CA . PHE B 1 132 ? 3.779 -21.281 -21.375 1 98.69 132 PHE B CA 1
ATOM 3633 C C . PHE B 1 132 ? 2.824 -22.328 -20.812 1 98.69 132 PHE B C 1
ATOM 3635 O O . PHE B 1 132 ? 3.229 -23.469 -20.547 1 98.69 132 PHE B O 1
ATOM 3642 N N . ALA B 1 133 ? 1.509 -22.047 -20.625 1 98.81 133 ALA B N 1
ATOM 3643 C CA . ALA B 1 133 ? 0.556 -23.094 -20.25 1 98.81 133 ALA B CA 1
ATOM 3644 C C . ALA B 1 133 ? 0.392 -24.125 -21.375 1 98.81 133 ALA B C 1
ATOM 3646 O O . ALA B 1 133 ? 0.285 -25.312 -21.109 1 98.81 133 ALA B O 1
ATOM 3647 N N . VAL B 1 134 ? 0.368 -23.656 -22.578 1 98.62 134 VAL B N 1
ATOM 3648 C CA . VAL B 1 134 ? 0.273 -24.531 -23.75 1 98.62 134 VAL B CA 1
ATOM 3649 C C . VAL B 1 134 ? 1.542 -25.375 -23.859 1 98.62 134 VAL B C 1
ATOM 3651 O O . VAL B 1 134 ? 1.475 -26.578 -24.109 1 98.62 134 VAL B O 1
ATOM 3654 N N . ALA B 1 135 ? 2.688 -24.75 -23.672 1 98.44 135 ALA B N 1
ATOM 3655 C CA . ALA B 1 135 ? 3.947 -25.484 -23.719 1 98.44 135 ALA B CA 1
ATOM 3656 C C . ALA B 1 135 ? 3.961 -26.609 -22.688 1 98.44 135 ALA B C 1
ATOM 3658 O O . ALA B 1 135 ? 4.438 -27.719 -22.969 1 98.44 135 ALA B O 1
ATOM 3659 N N . LEU B 1 136 ? 3.414 -26.359 -21.531 1 98.75 136 LEU B N 1
ATOM 3660 C CA . LEU B 1 136 ? 3.406 -27.328 -20.453 1 98.75 136 LEU B CA 1
ATOM 3661 C C . LEU B 1 136 ? 2.482 -28.5 -20.766 1 98.75 136 LEU B C 1
ATOM 3663 O O . LEU B 1 136 ? 2.834 -29.656 -20.531 1 98.75 136 LEU B O 1
ATOM 3667 N N . VAL B 1 137 ? 1.312 -28.219 -21.297 1 98.5 137 VAL B N 1
ATOM 3668 C CA . VAL B 1 137 ? 0.406 -29.312 -21.609 1 98.5 137 VAL B CA 1
ATOM 3669 C C . VAL B 1 137 ? 0.993 -30.156 -22.734 1 98.5 137 VAL B C 1
ATOM 3671 O O . VAL B 1 137 ? 0.824 -31.391 -22.75 1 98.5 137 VAL B O 1
ATOM 3674 N N . GLN B 1 138 ? 1.699 -29.562 -23.594 1 97.25 138 GLN B N 1
ATOM 3675 C CA . GLN B 1 138 ? 2.338 -30.281 -24.703 1 97.25 138 GLN B CA 1
ATOM 3676 C C . GLN B 1 138 ? 3.469 -31.172 -24.188 1 97.25 138 GLN B C 1
ATOM 3678 O O . GLN B 1 138 ? 3.879 -32.125 -24.875 1 97.25 138 GLN B O 1
ATOM 3683 N N . GLN B 1 139 ? 3.938 -30.875 -23 1 96.62 139 GLN B N 1
ATOM 3684 C CA . GLN B 1 139 ? 4.941 -31.719 -22.359 1 96.62 139 GLN B CA 1
ATOM 3685 C C . GLN B 1 139 ? 4.289 -32.875 -21.625 1 96.62 139 GLN B C 1
ATOM 3687 O O . GLN B 1 139 ? 4.98 -33.75 -21.078 1 96.62 139 GLN B O 1
ATOM 3692 N N . GLY B 1 140 ? 2.936 -32.906 -21.516 1 95.88 140 GLY B N 1
ATOM 3693 C CA . GLY B 1 140 ? 2.242 -34.094 -20.969 1 95.88 140 GLY B CA 1
ATOM 3694 C C . GLY B 1 140 ? 1.653 -33.844 -19.594 1 95.88 140 GLY B C 1
ATOM 3695 O O . GLY B 1 140 ? 1.25 -34.781 -18.906 1 95.88 140 GLY B O 1
ATOM 3696 N N . TYR B 1 141 ? 1.565 -32.594 -19.188 1 98.12 141 TYR B N 1
ATOM 3697 C CA . TYR B 1 141 ? 0.983 -32.281 -17.891 1 98.12 141 TYR B CA 1
ATOM 3698 C C . TYR B 1 141 ? -0.476 -31.859 -18.031 1 98.12 141 TYR B C 1
ATOM 3700 O O . TYR B 1 141 ? -0.864 -31.281 -19.047 1 98.12 141 TYR B O 1
ATOM 3708 N N . VAL B 1 142 ? -1.29 -32.156 -17.016 1 98.31 142 VAL B N 1
ATOM 3709 C CA . VAL B 1 142 ? -2.48 -31.328 -16.828 1 98.31 142 VAL B CA 1
ATOM 3710 C C . VAL B 1 142 ? -2.076 -29.938 -16.344 1 98.31 142 VAL B C 1
ATOM 3712 O O . VAL B 1 142 ? -1.231 -29.812 -15.461 1 98.31 142 VAL B O 1
ATOM 3715 N N . VAL B 1 143 ? -2.623 -28.906 -16.984 1 98.88 143 VAL B N 1
ATOM 3716 C CA . VAL B 1 143 ? -2.221 -27.547 -16.609 1 98.88 143 VAL B CA 1
ATOM 3717 C C . VAL B 1 143 ? -3.439 -26.75 -16.156 1 98.88 143 VAL B C 1
ATOM 3719 O O . VAL B 1 143 ? -4.469 -26.734 -16.828 1 98.88 143 VAL B O 1
ATOM 3722 N N . ALA B 1 144 ? -3.391 -26.203 -14.961 1 98.94 144 ALA B N 1
ATOM 3723 C CA . ALA B 1 144 ? -4.395 -25.25 -14.492 1 98.94 144 ALA B CA 1
ATOM 3724 C C . ALA B 1 144 ? -3.875 -23.828 -14.586 1 98.94 144 ALA B C 1
ATOM 3726 O O . ALA B 1 144 ? -2.826 -23.5 -14.023 1 98.94 144 ALA B O 1
ATOM 3727 N N . ALA B 1 145 ? -4.586 -22.984 -15.312 1 98.94 145 ALA B N 1
ATOM 3728 C CA . ALA B 1 145 ? -4.266 -21.578 -15.477 1 98.94 145 ALA B CA 1
ATOM 3729 C C . ALA B 1 145 ? -5.359 -20.688 -14.875 1 98.94 145 ALA B C 1
ATOM 3731 O O . ALA B 1 145 ? -6.266 -20.25 -15.586 1 98.94 145 ALA B O 1
ATOM 3732 N N . PRO B 1 146 ? -5.211 -20.344 -13.609 1 98.88 146 PRO B N 1
ATOM 3733 C CA . PRO B 1 146 ? -6.242 -19.516 -12.969 1 98.88 146 PRO B CA 1
ATOM 3734 C C . PRO B 1 146 ? -6.188 -18.062 -13.414 1 98.88 146 PRO B C 1
ATOM 3736 O O . PRO B 1 146 ? -5.113 -17.547 -13.734 1 98.88 146 PRO B O 1
ATOM 3739 N N . GLU B 1 147 ? -7.305 -17.453 -13.492 1 98.56 147 GLU B N 1
ATOM 3740 C CA . GLU B 1 147 ? -7.367 -16 -13.672 1 98.56 147 GLU B CA 1
ATOM 3741 C C . GLU B 1 147 ? -7.086 -15.266 -12.367 1 98.56 147 GLU B C 1
ATOM 3743 O O . GLU B 1 147 ? -7.969 -15.148 -11.516 1 98.56 147 GLU B O 1
ATOM 3748 N N . LEU B 1 148 ? -5.965 -14.664 -12.297 1 98.69 148 LEU B N 1
ATOM 3749 C CA . LEU B 1 148 ? -5.598 -13.984 -11.062 1 98.69 148 LEU B CA 1
ATOM 3750 C C . LEU B 1 148 ? -6.48 -12.766 -10.828 1 98.69 148 LEU B C 1
ATOM 3752 O O . LEU B 1 148 ? -6.848 -12.062 -11.773 1 98.69 148 LEU B O 1
ATOM 3756 N N . LEU B 1 149 ? -6.801 -12.516 -9.57 1 98.5 149 LEU B N 1
ATOM 3757 C CA . LEU B 1 149 ? -7.684 -11.43 -9.172 1 98.5 149 LEU B CA 1
ATOM 3758 C C . LEU B 1 149 ? -7.168 -10.094 -9.688 1 98.5 149 LEU B C 1
ATOM 3760 O O . LEU B 1 149 ? -6 -9.75 -9.484 1 98.5 149 LEU B O 1
ATOM 3764 N N . GLY B 1 150 ? -8.039 -9.359 -10.406 1 97.94 150 GLY B N 1
ATOM 3765 C CA . GLY B 1 150 ? -7.688 -8.039 -10.914 1 97.94 150 GLY B CA 1
ATOM 3766 C C . GLY B 1 150 ? -7.328 -8.039 -12.383 1 97.94 150 GLY B C 1
ATOM 3767 O O . GLY B 1 150 ? -7.102 -6.98 -12.969 1 97.94 150 GLY B O 1
ATOM 3768 N N . PHE B 1 151 ? -7.312 -9.219 -13.062 1 97.69 151 PHE B N 1
ATOM 3769 C CA . PHE B 1 151 ? -6.93 -9.328 -14.461 1 97.69 151 PHE B CA 1
ATOM 3770 C C . PHE B 1 151 ? -8.039 -9.977 -15.273 1 97.69 151 PHE B C 1
ATOM 3772 O O . PHE B 1 151 ? -8.914 -10.641 -14.719 1 97.69 151 PHE B O 1
ATOM 3779 N N . GLY B 1 152 ? -7.949 -9.727 -16.578 1 95.94 152 GLY B N 1
ATOM 3780 C CA . GLY B 1 152 ? -8.836 -10.422 -17.5 1 95.94 152 GLY B CA 1
ATOM 3781 C C . GLY B 1 152 ? -10.297 -10.328 -17.094 1 95.94 152 GLY B C 1
ATOM 3782 O O . GLY B 1 152 ? -10.82 -9.234 -16.891 1 95.94 152 GLY B O 1
ATOM 3783 N N . ASP B 1 153 ? -10.867 -11.477 -16.844 1 95.06 153 ASP B N 1
ATOM 3784 C CA . ASP B 1 153 ? -12.297 -11.539 -16.547 1 95.06 153 ASP B CA 1
ATOM 3785 C C . ASP B 1 153 ? -12.57 -11.18 -15.086 1 95.06 153 ASP B C 1
ATOM 3787 O O . ASP B 1 153 ? -13.727 -11.039 -14.68 1 95.06 153 ASP B O 1
ATOM 3791 N N . ARG B 1 154 ? -11.555 -10.945 -14.367 1 97 154 ARG B N 1
ATOM 3792 C CA . ARG B 1 154 ? -11.727 -10.625 -12.953 1 97 154 ARG B CA 1
ATOM 3793 C C . ARG B 1 154 ? -11.328 -9.18 -12.672 1 97 154 ARG B C 1
ATOM 3795 O O . ARG B 1 154 ? -10.875 -8.852 -11.57 1 97 154 ARG B O 1
ATOM 3802 N N . ARG B 1 155 ? -11.414 -8.367 -13.656 1 96.69 155 ARG B N 1
ATOM 3803 C CA . ARG B 1 155 ? -11.32 -6.918 -13.492 1 96.69 155 ARG B CA 1
ATOM 3804 C C . ARG B 1 155 ? -12.617 -6.344 -12.922 1 96.69 155 ARG B C 1
ATOM 3806 O O . ARG B 1 155 ? -13.664 -6.977 -13.008 1 96.69 155 ARG B O 1
ATOM 3813 N N . LEU B 1 156 ? -12.484 -5.223 -12.359 1 96.69 156 LEU B N 1
ATOM 3814 C CA . LEU B 1 156 ? -13.672 -4.516 -11.891 1 96.69 156 LEU B CA 1
ATOM 3815 C C . LEU B 1 156 ? -14.523 -4.043 -13.062 1 96.69 156 LEU B C 1
ATOM 3817 O O . LEU B 1 156 ? -14.023 -3.893 -14.18 1 96.69 156 LEU B O 1
ATOM 3821 N N . GLU B 1 157 ? -15.781 -3.805 -12.805 1 95.19 157 GLU B N 1
ATOM 3822 C CA . GLU B 1 157 ? -16.719 -3.381 -13.836 1 95.19 157 GLU B CA 1
ATOM 3823 C C . GLU B 1 157 ? -16.234 -2.127 -14.547 1 95.19 157 GLU B C 1
ATOM 3825 O O . GLU B 1 157 ? -16.344 -2.02 -15.773 1 95.19 157 GLU B O 1
ATOM 3830 N N . GLU B 1 158 ? -15.656 -1.209 -13.844 1 93.81 158 GLU B N 1
ATOM 3831 C CA . GLU B 1 158 ? -15.234 0.073 -14.406 1 93.81 158 GLU B CA 1
ATOM 3832 C C . GLU B 1 158 ? -14.086 -0.105 -15.391 1 93.81 158 GLU B C 1
ATOM 3834 O O . GLU B 1 158 ? -13.828 0.773 -16.219 1 93.81 158 GLU B O 1
ATOM 3839 N N . ASP B 1 159 ? -13.422 -1.278 -15.312 1 94.69 159 ASP B N 1
ATOM 3840 C CA . ASP B 1 159 ? -12.258 -1.508 -16.172 1 94.69 159 ASP B CA 1
ATOM 3841 C C . ASP B 1 159 ? -12.602 -2.447 -17.328 1 94.69 159 ASP B C 1
ATOM 3843 O O . ASP B 1 159 ? -11.742 -2.771 -18.141 1 94.69 159 ASP B O 1
ATOM 3847 N N . ARG B 1 160 ? -13.773 -2.896 -17.469 1 90.69 160 ARG B N 1
ATOM 3848 C CA . ARG B 1 160 ? -14.164 -3.924 -18.422 1 90.69 160 ARG B CA 1
ATOM 3849 C C . ARG B 1 160 ? -14.047 -3.404 -19.859 1 90.69 160 ARG B C 1
ATOM 3851 O O . ARG B 1 160 ? -13.75 -4.168 -20.781 1 90.69 160 ARG B O 1
ATOM 3858 N N . ASP B 1 161 ? -14.25 -2.1 -20.016 1 92.75 161 ASP B N 1
ATOM 3859 C CA . ASP B 1 161 ? -14.219 -1.538 -21.359 1 92.75 161 ASP B CA 1
ATOM 3860 C C . ASP B 1 161 ? -12.844 -0.979 -21.688 1 92.75 161 ASP B C 1
ATOM 3862 O O . ASP B 1 161 ? -12.602 -0.509 -22.797 1 92.75 161 ASP B O 1
ATOM 3866 N N . ALA B 1 162 ? -11.945 -1.03 -20.719 1 94.38 162 ALA B N 1
ATOM 3867 C CA . ALA B 1 162 ? -10.57 -0.597 -20.969 1 94.38 162 ALA B CA 1
ATOM 3868 C C . ALA B 1 162 ? -9.82 -1.616 -21.828 1 94.38 162 ALA B C 1
ATOM 3870 O O . ALA B 1 162 ? -10.273 -2.75 -21.984 1 94.38 162 ALA B O 1
ATOM 3871 N N . PRO B 1 163 ? -8.75 -1.203 -22.406 1 94.5 163 PRO B N 1
ATOM 3872 C CA . PRO B 1 163 ? -7.953 -2.164 -23.172 1 94.5 163 PRO B CA 1
ATOM 3873 C C . PRO B 1 163 ? -7.598 -3.412 -22.375 1 94.5 163 PRO B C 1
ATOM 3875 O O . PRO B 1 163 ? -7.457 -3.344 -21.156 1 94.5 163 PRO B O 1
ATOM 3878 N N . PRO B 1 164 ? -7.426 -4.535 -22.969 1 89.12 164 PRO B N 1
ATOM 3879 C CA . PRO B 1 164 ? -7.273 -5.828 -22.312 1 89.12 164 PRO B CA 1
ATOM 3880 C C . PRO B 1 164 ? -6.086 -5.859 -21.344 1 89.12 164 PRO B C 1
ATOM 3882 O O . PRO B 1 164 ? -6.102 -6.613 -20.359 1 89.12 164 PRO B O 1
ATOM 3885 N N . GLY B 1 165 ? -5.137 -5.129 -21.547 1 90.81 165 GLY B N 1
ATOM 3886 C CA . GLY B 1 165 ? -3.963 -5.133 -20.688 1 90.81 165 GLY B CA 1
ATOM 3887 C C . GLY B 1 165 ? -4.133 -4.285 -19.453 1 90.81 165 GLY B C 1
ATOM 3888 O O . GLY B 1 165 ? -3.312 -4.352 -18.531 1 90.81 165 GLY B O 1
ATOM 3889 N N . THR B 1 166 ? -5.258 -3.594 -19.328 1 94.81 166 THR B N 1
ATOM 3890 C CA . THR B 1 166 ? -5.543 -2.789 -18.141 1 94.81 166 THR B CA 1
ATOM 3891 C C . THR B 1 166 ? -5.957 -3.676 -16.969 1 94.81 166 THR B C 1
ATOM 3893 O O . THR B 1 166 ? -6.797 -4.566 -17.125 1 94.81 166 THR B O 1
ATOM 3896 N N . SER B 1 167 ? -5.352 -3.488 -15.82 1 96.5 167 SER B N 1
ATOM 3897 C CA . SER B 1 167 ? -5.676 -4.277 -14.633 1 96.5 167 SER B CA 1
ATOM 3898 C C . SER B 1 167 ? -6.445 -3.447 -13.609 1 96.5 167 SER B C 1
ATOM 3900 O O . SER B 1 167 ? -6.43 -2.215 -13.664 1 96.5 167 SER B O 1
ATOM 3902 N N . SER B 1 168 ? -7.172 -4.09 -12.695 1 97.25 168 SER B N 1
ATOM 3903 C CA . SER B 1 168 ? -7.848 -3.463 -11.562 1 97.25 168 SER B CA 1
ATOM 3904 C C . SER B 1 168 ? -7.051 -3.639 -10.273 1 97.25 168 SER B C 1
ATOM 3906 O O . SER B 1 168 ? -7.602 -3.518 -9.18 1 97.25 168 SER B O 1
ATOM 3908 N N . CYS B 1 169 ? -5.809 -3.906 -10.359 1 97.12 169 CYS B N 1
ATOM 3909 C CA . CYS B 1 169 ? -4.973 -4.328 -9.242 1 97.12 169 CYS B CA 1
ATOM 3910 C C . CYS B 1 169 ? -4.887 -3.238 -8.18 1 97.12 169 CYS B C 1
ATOM 3912 O O . CYS B 1 169 ? -5.008 -3.518 -6.988 1 97.12 169 CYS B O 1
ATOM 3914 N N . THR B 1 170 ? -4.715 -2.021 -8.641 1 95.81 170 THR B N 1
ATOM 3915 C CA . THR B 1 170 ? -4.473 -0.94 -7.695 1 95.81 170 THR B CA 1
ATOM 3916 C C . THR B 1 170 ? -5.672 -0.749 -6.77 1 95.81 170 THR B C 1
ATOM 3918 O O . THR B 1 170 ? -5.527 -0.759 -5.547 1 95.81 170 THR B O 1
ATOM 3921 N N . LYS B 1 171 ? -6.828 -0.623 -7.348 1 96.25 171 LYS B N 1
ATOM 3922 C CA . LYS B 1 171 ? -8.031 -0.386 -6.555 1 96.25 171 LYS B CA 1
ATOM 3923 C C . LYS B 1 171 ? -8.336 -1.578 -5.648 1 96.25 171 LYS B C 1
ATOM 3925 O O . LYS B 1 171 ? -8.664 -1.404 -4.477 1 96.25 171 LYS B O 1
ATOM 3930 N N . ILE B 1 172 ? -8.211 -2.762 -6.164 1 97.81 172 ILE B N 1
ATOM 3931 C CA . ILE B 1 172 ? -8.477 -3.957 -5.367 1 97.81 172 ILE B CA 1
ATOM 3932 C C . ILE B 1 172 ? -7.469 -4.047 -4.223 1 97.81 172 ILE B C 1
ATOM 3934 O O . ILE B 1 172 ? -7.844 -4.305 -3.076 1 97.81 172 ILE B O 1
ATOM 3938 N N . ALA B 1 173 ? -6.191 -3.807 -4.555 1 98 173 ALA B N 1
ATOM 3939 C CA . ALA B 1 173 ? -5.141 -3.857 -3.541 1 98 173 ALA B CA 1
ATOM 3940 C C . ALA B 1 173 ? -5.387 -2.818 -2.449 1 98 173 ALA B C 1
ATOM 3942 O O . ALA B 1 173 ? -5.168 -3.088 -1.267 1 98 173 ALA B O 1
ATOM 3943 N N . ALA B 1 174 ? -5.801 -1.636 -2.859 1 97.19 174 ALA B N 1
ATOM 3944 C CA . ALA B 1 174 ? -6.078 -0.577 -1.892 1 97.19 174 ALA B CA 1
ATOM 3945 C C . ALA B 1 174 ? -7.18 -0.995 -0.923 1 97.19 174 ALA B C 1
ATOM 3947 O O . ALA B 1 174 ? -7.047 -0.829 0.292 1 97.19 174 ALA B O 1
ATOM 3948 N N . HIS B 1 175 ? -8.281 -1.555 -1.435 1 97.56 175 HIS B N 1
ATOM 3949 C CA . HIS B 1 175 ? -9.383 -2.02 -0.603 1 97.56 175 HIS B CA 1
ATOM 3950 C C . HIS B 1 175 ? -8.914 -3.076 0.393 1 97.56 175 HIS B C 1
ATOM 3952 O O . HIS B 1 175 ? -9.203 -2.979 1.589 1 97.56 175 HIS B O 1
ATOM 3958 N N . LEU B 1 176 ? -8.203 -4 -0.136 1 97.88 176 LEU B N 1
ATOM 3959 C CA . LEU B 1 176 ? -7.75 -5.098 0.709 1 97.88 176 LEU B CA 1
ATOM 3960 C C . LEU B 1 176 ? -6.746 -4.605 1.749 1 97.88 176 LEU B C 1
ATOM 3962 O O . LEU B 1 176 ? -6.801 -5.016 2.91 1 97.88 176 LEU B O 1
ATOM 3966 N N . LEU B 1 177 ? -5.867 -3.707 1.357 1 98 177 LEU B N 1
ATOM 3967 C CA . LEU B 1 177 ? -4.863 -3.152 2.262 1 98 177 LEU B CA 1
ATOM 3968 C C . LEU B 1 177 ? -5.527 -2.436 3.434 1 98 177 LEU B C 1
ATOM 3970 O O . LEU B 1 177 ? -5.156 -2.65 4.59 1 98 177 LEU B O 1
ATOM 3974 N N . MET B 1 178 ? -6.531 -1.654 3.111 1 97.69 178 MET B N 1
ATOM 3975 C CA . MET B 1 178 ? -7.219 -0.886 4.141 1 97.69 178 MET B CA 1
ATOM 3976 C C . MET B 1 178 ? -7.996 -1.807 5.078 1 97.69 178 MET B C 1
ATOM 3978 O O . MET B 1 178 ? -8.273 -1.448 6.223 1 97.69 178 MET B O 1
ATOM 3982 N N . ALA B 1 179 ? -8.328 -3.014 4.605 1 97.25 179 ALA B N 1
ATOM 3983 C CA . ALA B 1 179 ? -9.055 -4 5.398 1 97.25 179 ALA B CA 1
ATOM 3984 C C . ALA B 1 179 ? -8.086 -4.93 6.133 1 97.25 179 ALA B C 1
ATOM 3986 O O . ALA B 1 179 ? -8.516 -5.871 6.805 1 97.25 179 ALA B O 1
ATOM 3987 N N . GLY B 1 180 ? -6.77 -4.719 6.016 1 96.88 180 GLY B N 1
ATOM 3988 C CA . GLY B 1 180 ? -5.777 -5.523 6.715 1 96.88 180 GLY B CA 1
ATOM 3989 C C . GLY B 1 180 ? -5.395 -6.785 5.965 1 96.88 180 GLY B C 1
ATOM 3990 O O . GLY B 1 180 ? -4.902 -7.742 6.562 1 96.88 180 GLY B O 1
ATOM 3991 N N . GLN B 1 181 ? -5.695 -6.793 4.73 1 97.69 181 GLN B N 1
ATOM 3992 C CA . GLN B 1 181 ? -5.352 -7.895 3.836 1 97.69 181 GLN B CA 1
ATOM 3993 C C . GLN B 1 181 ? -4.453 -7.418 2.697 1 97.69 181 GLN B C 1
ATOM 3995 O O . GLN B 1 181 ? -3.943 -6.297 2.727 1 97.69 181 GLN B O 1
ATOM 4000 N N . THR B 1 182 ? -4.035 -8.273 1.774 1 98.56 182 THR B N 1
ATOM 4001 C CA . THR B 1 182 ? -3.234 -7.906 0.612 1 98.56 182 THR B CA 1
ATOM 4002 C C . THR B 1 182 ? -3.727 -8.633 -0.636 1 98.56 182 THR B C 1
ATOM 4004 O O . THR B 1 182 ? -4.277 -9.734 -0.543 1 98.56 182 THR B O 1
ATOM 4007 N N . LEU B 1 183 ? -3.574 -8 -1.753 1 98.62 183 LEU B N 1
ATOM 4008 C CA . LEU B 1 183 ? -3.902 -8.664 -3.008 1 98.62 183 LEU B CA 1
ATOM 4009 C C . LEU B 1 183 ? -2.994 -9.875 -3.236 1 98.62 183 LEU B C 1
ATOM 4011 O O . LEU B 1 183 ? -3.445 -10.914 -3.723 1 98.62 183 LEU B O 1
ATOM 4015 N N . ALA B 1 184 ? -1.719 -9.758 -2.857 1 98.69 184 ALA B N 1
ATOM 4016 C CA . ALA B 1 184 ? -0.799 -10.883 -2.92 1 98.69 184 ALA B CA 1
ATOM 4017 C C . ALA B 1 184 ? -1.331 -12.07 -2.115 1 98.69 184 ALA B C 1
ATOM 4019 O O . ALA B 1 184 ? -1.366 -13.195 -2.611 1 98.69 184 ALA B O 1
ATOM 4020 N N . GLY B 1 185 ? -1.776 -11.781 -0.924 1 98.81 185 GLY B N 1
ATOM 4021 C CA . GLY B 1 185 ? -2.33 -12.828 -0.085 1 98.81 185 GLY B CA 1
ATOM 4022 C C . GLY B 1 185 ? -3.555 -13.492 -0.69 1 98.81 185 GLY B C 1
ATOM 4023 O O . GLY B 1 185 ? -3.699 -14.719 -0.625 1 98.81 185 GLY B O 1
ATOM 4024 N N . HIS B 1 186 ? -4.41 -12.711 -1.229 1 98.75 186 HIS B N 1
ATOM 4025 C CA . HIS B 1 186 ? -5.605 -13.242 -1.868 1 98.75 186 HIS B CA 1
ATOM 4026 C C . HIS B 1 186 ? -5.242 -14.164 -3.029 1 98.75 186 HIS B C 1
ATOM 4028 O O . HIS B 1 186 ? -5.789 -15.266 -3.146 1 98.75 186 HIS B O 1
ATOM 4034 N N . ARG B 1 187 ? -4.316 -13.758 -3.838 1 98.88 187 ARG B N 1
ATOM 4035 C CA . ARG B 1 187 ? -3.922 -14.555 -4.996 1 98.88 187 ARG B CA 1
ATOM 4036 C C . ARG B 1 187 ? -3.244 -15.852 -4.562 1 98.88 187 ARG B C 1
ATOM 4038 O O . ARG B 1 187 ? -3.457 -16.891 -5.172 1 98.88 187 ARG B O 1
ATOM 4045 N N . VAL B 1 188 ? -2.453 -15.789 -3.512 1 98.88 188 VAL B N 1
ATOM 4046 C CA . VAL B 1 188 ? -1.766 -16.969 -2.99 1 98.88 188 VAL B CA 1
ATOM 4047 C C . VAL B 1 188 ? -2.787 -17.969 -2.449 1 98.88 188 VAL B C 1
ATOM 4049 O O . VAL B 1 188 ? -2.76 -19.141 -2.805 1 98.88 188 VAL B O 1
ATOM 4052 N N . TYR B 1 189 ? -3.711 -17.484 -1.673 1 98.88 189 TYR B N 1
ATOM 4053 C CA . TYR B 1 189 ? -4.723 -18.375 -1.122 1 98.88 189 TYR B CA 1
ATOM 4054 C C . TYR B 1 189 ? -5.582 -18.969 -2.23 1 98.88 189 TYR B C 1
ATOM 4056 O O . TYR B 1 189 ? -5.902 -20.156 -2.197 1 98.88 189 TYR B O 1
ATOM 4064 N N . GLU B 1 190 ? -5.961 -18.141 -3.123 1 98.81 190 GLU B N 1
ATOM 4065 C CA . GLU B 1 190 ? -6.754 -18.641 -4.242 1 98.81 190 GLU B CA 1
ATOM 4066 C C . GLU B 1 190 ? -6.004 -19.734 -5.004 1 98.81 190 GLU B C 1
ATOM 4068 O O . GLU B 1 190 ? -6.613 -20.688 -5.484 1 98.81 190 GLU B O 1
ATOM 4073 N N . THR B 1 191 ? -4.73 -19.578 -5.141 1 98.88 191 THR B N 1
ATOM 4074 C CA . THR B 1 191 ? -3.93 -20.578 -5.828 1 98.88 191 THR B CA 1
ATOM 4075 C C . THR B 1 191 ? -3.84 -21.859 -5 1 98.88 191 THR B C 1
ATOM 4077 O O . THR B 1 191 ? -3.814 -22.969 -5.551 1 98.88 191 THR B O 1
ATOM 4080 N N . ILE B 1 192 ? -3.824 -21.75 -3.674 1 98.88 192 ILE B N 1
ATOM 4081 C CA . ILE B 1 192 ? -3.91 -22.922 -2.801 1 98.88 192 ILE B CA 1
ATOM 4082 C C . ILE B 1 192 ? -5.223 -23.656 -3.055 1 98.88 192 ILE B C 1
ATOM 4084 O O . ILE B 1 192 ? -5.254 -24.891 -3.076 1 98.88 192 ILE B O 1
ATOM 4088 N N . ARG B 1 193 ? -6.289 -22.891 -3.322 1 98.88 193 ARG B N 1
ATOM 4089 C CA . ARG B 1 193 ? -7.574 -23.516 -3.645 1 98.88 193 ARG B CA 1
ATOM 4090 C C . ARG B 1 193 ? -7.52 -24.219 -4.992 1 98.88 193 ARG B C 1
ATOM 4092 O O . ARG B 1 193 ? -8.211 -25.219 -5.195 1 98.88 193 ARG B O 1
ATOM 4099 N N . VAL B 1 194 ? -6.719 -23.719 -5.898 1 98.94 194 VAL B N 1
ATOM 4100 C CA . VAL B 1 194 ? -6.504 -24.406 -7.168 1 98.94 194 VAL B CA 1
ATOM 4101 C C . VAL B 1 194 ? -5.84 -25.766 -6.918 1 98.94 194 VAL B C 1
ATOM 4103 O O . VAL B 1 194 ? -6.172 -26.75 -7.566 1 98.94 194 VAL B O 1
ATOM 4106 N N . LEU B 1 195 ? -4.859 -25.812 -5.992 1 98.81 195 LEU B N 1
ATOM 4107 C CA . LEU B 1 195 ? -4.254 -27.078 -5.59 1 98.81 195 LEU B CA 1
ATOM 4108 C C . LEU B 1 195 ? -5.312 -28.062 -5.086 1 98.81 195 LEU B C 1
ATOM 4110 O O . LEU B 1 195 ? -5.293 -29.234 -5.441 1 98.81 195 LEU B O 1
ATOM 4114 N N . ASP B 1 196 ? -6.262 -27.531 -4.258 1 98.75 196 ASP B N 1
ATOM 4115 C CA . ASP B 1 196 ? -7.367 -28.359 -3.783 1 98.75 196 ASP B CA 1
ATOM 4116 C C . ASP B 1 196 ? -8.156 -28.953 -4.949 1 98.75 196 ASP B C 1
ATOM 4118 O O . ASP B 1 196 ? -8.461 -30.141 -4.965 1 98.75 196 ASP B O 1
ATOM 4122 N N . TYR B 1 197 ? -8.43 -28.156 -5.879 1 98.88 197 TYR B N 1
ATOM 4123 C CA . TYR B 1 197 ? -9.234 -28.547 -7.027 1 98.88 197 TYR B CA 1
ATOM 4124 C C . TYR B 1 197 ? -8.516 -29.594 -7.863 1 98.88 197 TYR B C 1
ATOM 4126 O O . TYR B 1 197 ? -9.086 -30.641 -8.195 1 98.88 197 TYR B O 1
ATOM 4134 N N . LEU B 1 198 ? -7.254 -29.312 -8.203 1 98.69 198 LEU B N 1
ATOM 4135 C CA . LEU B 1 198 ? -6.469 -30.25 -8.992 1 98.69 198 LEU B CA 1
ATOM 4136 C C . LEU B 1 198 ? -6.363 -31.594 -8.289 1 98.69 198 LEU B C 1
ATOM 4138 O O . LEU B 1 198 ? -6.426 -32.656 -8.93 1 98.69 198 LEU B O 1
ATOM 4142 N N . SER B 1 199 ? -6.211 -31.578 -6.996 1 98 199 SER B N 1
ATOM 4143 C CA . SER B 1 199 ? -6.059 -32.781 -6.207 1 98 199 SER B CA 1
ATOM 4144 C C . SER B 1 199 ? -7.332 -33.625 -6.223 1 98 199 SER B C 1
ATOM 4146 O O . SER B 1 199 ? -7.301 -34.812 -5.922 1 98 199 SER B O 1
ATOM 4148 N N . SER B 1 200 ? -8.461 -32.969 -6.59 1 96.94 200 SER B N 1
ATOM 4149 C CA . SER B 1 200 ? -9.734 -33.688 -6.617 1 96.94 200 SER B CA 1
ATOM 4150 C C . SER B 1 200 ? -10 -34.281 -7.988 1 96.94 200 SER B C 1
ATOM 4152 O O . SER B 1 200 ? -10.906 -35.125 -8.141 1 96.94 200 SER B O 1
ATOM 4154 N N . ARG B 1 201 ? -9.234 -33.938 -8.984 1 96.06 201 ARG B N 1
ATOM 4155 C CA . ARG B 1 201 ? -9.438 -34.438 -10.344 1 96.06 201 ARG B CA 1
ATOM 4156 C C . ARG B 1 201 ? -8.867 -35.844 -10.508 1 96.06 201 ARG B C 1
ATOM 4158 O O . ARG B 1 201 ? -7.719 -36.094 -10.125 1 96.06 201 ARG B O 1
ATOM 4165 N N . PRO B 1 202 ? -9.617 -36.688 -11.109 1 94.5 202 PRO B N 1
ATOM 4166 C CA . PRO B 1 202 ? -9.164 -38.094 -11.188 1 94.5 202 PRO B CA 1
ATOM 4167 C C . PRO B 1 202 ? -7.961 -38.25 -12.102 1 94.5 202 PRO B C 1
ATOM 4169 O O . PRO B 1 202 ? -7.168 -39.188 -11.922 1 94.5 202 PRO B O 1
ATOM 4172 N N . GLU B 1 203 ? -7.781 -37.406 -13.086 1 95.56 203 GLU B N 1
ATOM 4173 C CA . GLU B 1 203 ? -6.684 -37.562 -14.039 1 95.56 203 GLU B CA 1
ATOM 4174 C C . GLU B 1 203 ? -5.383 -37 -13.492 1 95.56 203 GLU B C 1
ATOM 4176 O O . GLU B 1 203 ? -4.324 -37.156 -14.094 1 95.56 203 GLU B O 1
ATOM 4181 N N . VAL B 1 204 ? -5.438 -36.344 -12.289 1 97.56 204 VAL B N 1
ATOM 4182 C CA . VAL B 1 204 ? -4.258 -35.688 -11.734 1 97.56 204 VAL B CA 1
ATOM 4183 C C . VAL B 1 204 ? -3.664 -36.531 -10.617 1 97.56 204 VAL B C 1
ATOM 4185 O O . VAL B 1 204 ? -4.391 -37.031 -9.742 1 97.56 204 VAL B O 1
ATOM 4188 N N . ASN B 1 205 ? -2.4 -36.844 -10.672 1 97.69 205 ASN B N 1
ATOM 4189 C CA . ASN B 1 205 ? -1.667 -37.375 -9.539 1 97.69 205 ASN B CA 1
ATOM 4190 C C . ASN B 1 205 ? -1.382 -36.312 -8.484 1 97.69 205 ASN B C 1
ATOM 4192 O O . ASN B 1 205 ? -0.488 -35.5 -8.664 1 97.69 205 ASN B O 1
ATOM 4196 N N . ALA B 1 206 ? -2.061 -36.312 -7.398 1 97.62 206 ALA B N 1
ATOM 4197 C CA . ALA B 1 206 ? -2.021 -35.281 -6.383 1 97.62 206 ALA B CA 1
ATOM 4198 C C . ALA B 1 206 ? -0.645 -35.188 -5.727 1 97.62 206 ALA B C 1
ATOM 4200 O O . ALA B 1 206 ? -0.315 -34.188 -5.074 1 97.62 206 ALA B O 1
ATOM 4201 N N . GLU B 1 207 ? 0.172 -36.188 -5.867 1 97.75 207 GLU B N 1
ATOM 4202 C CA . GLU B 1 207 ? 1.505 -36.188 -5.273 1 97.75 207 GLU B CA 1
ATOM 4203 C C . GLU B 1 207 ? 2.545 -35.625 -6.234 1 97.75 207 GLU B C 1
ATOM 4205 O O . GLU B 1 207 ? 3.723 -35.531 -5.887 1 97.75 207 GLU B O 1
ATOM 4210 N N . ARG B 1 208 ? 2.096 -35.25 -7.461 1 98.38 208 ARG B N 1
ATOM 4211 C CA . ARG B 1 208 ? 2.996 -34.75 -8.492 1 98.38 208 ARG B CA 1
ATOM 4212 C C . ARG B 1 208 ? 2.447 -33.469 -9.117 1 98.38 208 ARG B C 1
ATOM 4214 O O . ARG B 1 208 ? 2.342 -33.375 -10.344 1 98.38 208 ARG B O 1
ATOM 4221 N N . ILE B 1 209 ? 2.219 -32.469 -8.305 1 98.88 209 ILE B N 1
ATOM 4222 C CA . ILE B 1 209 ? 1.747 -31.156 -8.781 1 98.88 209 ILE B CA 1
ATOM 4223 C C . ILE B 1 209 ? 2.869 -30.125 -8.664 1 98.88 209 ILE B C 1
ATOM 4225 O O . ILE B 1 209 ? 3.496 -30 -7.609 1 98.88 209 ILE B O 1
ATOM 4229 N N . GLY B 1 210 ? 3.23 -29.484 -9.758 1 98.88 210 GLY B N 1
ATOM 4230 C CA . GLY B 1 210 ? 4.164 -28.375 -9.766 1 98.88 210 GLY B CA 1
ATOM 4231 C C . GLY B 1 210 ? 3.484 -27.031 -9.945 1 98.88 210 GLY B C 1
ATOM 4232 O O . GLY B 1 210 ? 2.26 -26.953 -10.062 1 98.88 210 GLY B O 1
ATOM 4233 N N . ILE B 1 211 ? 4.258 -26 -9.922 1 98.94 211 ILE B N 1
ATOM 4234 C CA . ILE B 1 211 ? 3.756 -24.656 -10.141 1 98.94 211 ILE B CA 1
ATOM 4235 C C . ILE B 1 211 ? 4.805 -23.828 -10.891 1 98.94 211 ILE B C 1
ATOM 4237 O O . ILE B 1 211 ? 6.004 -23.969 -10.648 1 98.94 211 ILE B O 1
ATOM 4241 N N . MET B 1 212 ? 4.367 -23.047 -11.828 1 98.94 212 MET B N 1
ATOM 4242 C CA . MET B 1 212 ? 5.207 -22.125 -12.602 1 98.94 212 MET B CA 1
ATOM 4243 C C . MET B 1 212 ? 4.531 -20.766 -12.758 1 98.94 212 MET B C 1
ATOM 4245 O O . MET B 1 212 ? 3.318 -20.703 -12.969 1 98.94 212 MET B O 1
ATOM 4249 N N . GLY B 1 213 ? 5.25 -19.734 -12.57 1 98.88 213 GLY B N 1
ATOM 4250 C CA . GLY B 1 213 ? 4.711 -18.391 -12.742 1 98.88 213 GLY B CA 1
ATOM 4251 C C . GLY B 1 213 ? 5.727 -17.406 -13.281 1 98.88 213 GLY B C 1
ATOM 4252 O O . GLY B 1 213 ? 6.934 -17.625 -13.156 1 98.88 213 GLY B O 1
ATOM 4253 N N . ILE B 1 214 ? 5.242 -16.344 -13.859 1 98.69 214 ILE B N 1
ATOM 4254 C CA . ILE B 1 214 ? 6.102 -15.297 -14.406 1 98.69 214 ILE B CA 1
ATOM 4255 C C . ILE B 1 214 ? 5.68 -13.938 -13.844 1 98.69 214 ILE B C 1
ATOM 4257 O O . ILE B 1 214 ? 4.492 -13.68 -13.648 1 98.69 214 ILE B O 1
ATOM 4261 N N . SER B 1 215 ? 6.672 -13.008 -13.586 1 97.94 215 SER B N 1
ATOM 4262 C CA . SER B 1 215 ? 6.391 -11.656 -13.117 1 97.94 215 SER B CA 1
ATOM 4263 C C . SER B 1 215 ? 5.5 -11.672 -11.883 1 97.94 215 SER B C 1
ATOM 4265 O O . SER B 1 215 ? 5.801 -12.359 -10.898 1 97.94 215 SER B O 1
ATOM 4267 N N . GLY B 1 216 ? 4.359 -11.07 -11.922 1 97.56 216 GLY B N 1
ATOM 4268 C CA . GLY B 1 216 ? 3.414 -11.156 -10.82 1 97.56 216 GLY B CA 1
ATOM 4269 C C . GLY B 1 216 ? 2.951 -12.57 -10.539 1 97.56 216 GLY B C 1
ATOM 4270 O O . GLY B 1 216 ? 2.674 -12.922 -9.391 1 97.56 216 GLY B O 1
ATOM 4271 N N . GLY B 1 217 ? 2.852 -13.352 -11.523 1 98.62 217 GLY B N 1
ATOM 4272 C CA . GLY B 1 217 ? 2.578 -14.766 -11.336 1 98.62 217 GLY B CA 1
ATOM 4273 C C . GLY B 1 217 ? 3.711 -15.508 -10.664 1 98.62 217 GLY B C 1
ATOM 4274 O O . GLY B 1 217 ? 3.496 -16.562 -10.055 1 98.62 217 GLY B O 1
ATOM 4275 N N . GLY B 1 218 ? 4.914 -14.961 -10.867 1 98.69 218 GLY B N 1
ATOM 4276 C CA . GLY B 1 218 ? 6.047 -15.484 -10.125 1 98.69 218 GLY B CA 1
ATOM 4277 C C . GLY B 1 218 ? 5.93 -15.281 -8.625 1 98.69 218 GLY B C 1
ATOM 4278 O O . GLY B 1 218 ? 6.293 -16.156 -7.84 1 98.69 218 GLY B O 1
ATOM 4279 N N . LEU B 1 219 ? 5.441 -14.109 -8.242 1 98.69 219 LEU B N 1
ATOM 4280 C CA . LEU B 1 219 ? 5.133 -13.875 -6.836 1 98.69 219 LEU B CA 1
ATOM 4281 C C . LEU B 1 219 ? 4.145 -14.914 -6.316 1 98.69 219 LEU B C 1
ATOM 4283 O O . LEU B 1 219 ? 4.387 -15.539 -5.281 1 98.69 219 LEU B O 1
ATOM 4287 N N . VAL B 1 220 ? 3.109 -15.156 -7.043 1 98.88 220 VAL B N 1
ATOM 4288 C CA . VAL B 1 220 ? 2.041 -16.062 -6.629 1 98.88 220 VAL B CA 1
ATOM 4289 C C . VAL B 1 220 ? 2.578 -17.484 -6.523 1 98.88 220 VAL B C 1
ATOM 4291 O O . VAL B 1 220 ? 2.359 -18.156 -5.52 1 98.88 220 VAL B O 1
ATOM 4294 N N . ALA B 1 221 ? 3.314 -17.875 -7.508 1 98.94 221 ALA B N 1
ATOM 4295 C CA . ALA B 1 221 ? 3.895 -19.219 -7.516 1 98.94 221 ALA B CA 1
ATOM 4296 C C . ALA B 1 221 ? 4.867 -19.391 -6.355 1 98.94 221 ALA B C 1
ATOM 4298 O O . ALA B 1 221 ? 4.812 -20.406 -5.641 1 98.94 221 ALA B 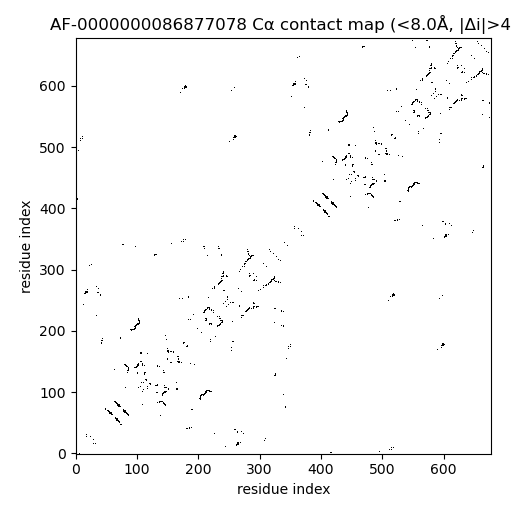O 1
ATOM 4299 N N . ALA B 1 222 ? 5.723 -18.422 -6.148 1 98.81 222 ALA B N 1
ATOM 4300 C CA . ALA B 1 222 ? 6.754 -18.469 -5.113 1 98.81 222 ALA B CA 1
ATOM 4301 C C . ALA B 1 222 ? 6.129 -18.594 -3.725 1 98.81 222 ALA B C 1
ATOM 4303 O O . ALA B 1 222 ? 6.48 -19.484 -2.951 1 98.81 222 ALA B O 1
ATOM 4304 N N . PHE B 1 223 ? 5.207 -17.703 -3.479 1 98.94 223 PHE B N 1
ATOM 4305 C CA . PHE B 1 223 ? 4.629 -17.656 -2.141 1 98.94 223 PHE B CA 1
ATOM 4306 C C . PHE B 1 223 ? 3.703 -18.844 -1.911 1 98.94 223 PHE B C 1
ATOM 4308 O O . PHE B 1 223 ? 3.615 -19.359 -0.797 1 98.94 223 PHE B O 1
ATOM 4315 N N . THR B 1 224 ? 3.014 -19.312 -2.938 1 98.94 224 THR B N 1
ATOM 4316 C CA . THR B 1 224 ? 2.199 -20.516 -2.807 1 98.94 224 THR B CA 1
ATOM 4317 C C . THR B 1 224 ? 3.068 -21.734 -2.477 1 98.94 224 THR B C 1
ATOM 4319 O O . THR B 1 224 ? 2.771 -22.469 -1.541 1 98.94 224 THR B O 1
ATOM 4322 N N . ALA B 1 225 ? 4.152 -21.875 -3.215 1 98.94 225 ALA B N 1
ATOM 4323 C CA . ALA B 1 225 ? 5.051 -23 -2.992 1 98.94 225 ALA B CA 1
ATOM 4324 C C . ALA B 1 225 ? 5.711 -22.922 -1.618 1 98.94 225 ALA B C 1
ATOM 4326 O O . ALA B 1 225 ? 5.965 -23.938 -0.979 1 98.94 225 ALA B O 1
ATOM 4327 N N . ALA B 1 226 ? 6.012 -21.703 -1.176 1 98.75 226 ALA B N 1
ATOM 4328 C CA . ALA B 1 226 ? 6.602 -21.484 0.143 1 98.75 226 ALA B CA 1
ATOM 4329 C C . ALA B 1 226 ? 5.641 -21.922 1.249 1 98.75 226 ALA B C 1
ATOM 4331 O O . ALA B 1 226 ? 6.066 -22.453 2.277 1 98.75 226 ALA B O 1
ATOM 4332 N N . LEU B 1 227 ? 4.336 -21.781 1.008 1 98.62 227 LEU B N 1
ATOM 4333 C CA . LEU B 1 227 ? 3.371 -21.953 2.092 1 98.62 227 LEU B CA 1
ATOM 4334 C C . LEU B 1 227 ? 2.684 -23.312 2.008 1 98.62 227 LEU B C 1
ATOM 4336 O O . LEU B 1 227 ? 2.084 -23.766 2.982 1 98.62 227 LEU B O 1
ATOM 4340 N N . ASP B 1 228 ? 2.713 -23.938 0.841 1 98.5 228 ASP B N 1
ATOM 4341 C CA . ASP B 1 228 ? 2 -25.203 0.653 1 98.5 228 ASP B CA 1
ATOM 4342 C C . ASP B 1 228 ? 2.92 -26.266 0.074 1 98.5 228 ASP B C 1
ATOM 4344 O O . ASP B 1 228 ? 3.301 -26.203 -1.097 1 98.5 228 ASP B O 1
ATOM 4348 N N . VAL B 1 229 ? 3.182 -27.312 0.757 1 97.19 229 VAL B N 1
ATOM 4349 C CA . VAL B 1 229 ? 4.203 -28.312 0.441 1 97.19 229 VAL B CA 1
ATOM 4350 C C . VAL B 1 229 ? 3.689 -29.234 -0.651 1 97.19 229 VAL B C 1
ATOM 4352 O O . VAL B 1 229 ? 4.457 -30.031 -1.216 1 97.19 229 VAL B O 1
ATOM 4355 N N . ARG B 1 230 ? 2.461 -29.125 -1.066 1 98 230 ARG B N 1
ATOM 4356 C CA . ARG B 1 230 ? 1.929 -29.953 -2.156 1 98 230 ARG B CA 1
ATOM 4357 C C . ARG B 1 230 ? 2.559 -29.562 -3.488 1 98 230 ARG B C 1
ATOM 4359 O O . ARG B 1 230 ? 2.502 -30.312 -4.453 1 98 230 ARG B O 1
ATOM 4366 N N . CYS B 1 231 ? 3.113 -28.328 -3.518 1 98.62 231 CYS B N 1
ATOM 4367 C CA . CYS B 1 231 ? 3.877 -27.953 -4.699 1 98.62 231 CYS B CA 1
ATOM 4368 C C . CYS B 1 231 ? 5.211 -28.688 -4.75 1 98.62 231 CYS B C 1
ATOM 4370 O O . CYS B 1 231 ? 6.18 -28.281 -4.113 1 98.62 231 CYS B O 1
ATOM 4372 N N . ARG B 1 232 ? 5.32 -29.641 -5.59 1 98.5 232 ARG B N 1
ATOM 4373 C CA . ARG B 1 232 ? 6.445 -30.562 -5.566 1 98.5 232 ARG B CA 1
ATOM 4374 C C . ARG B 1 232 ? 7.645 -30 -6.32 1 98.5 232 ARG B C 1
ATOM 4376 O O . ARG B 1 232 ? 8.789 -30.328 -6.008 1 98.5 232 ARG B O 1
ATOM 4383 N N . ALA B 1 233 ? 7.402 -29.203 -7.301 1 98.75 233 ALA B N 1
ATOM 4384 C CA . ALA B 1 233 ? 8.422 -28.531 -8.102 1 98.75 233 ALA B CA 1
ATOM 4385 C C . ALA B 1 233 ? 7.969 -27.141 -8.516 1 98.75 233 ALA B C 1
ATOM 4387 O O . ALA B 1 233 ? 6.812 -26.938 -8.891 1 98.75 233 ALA B O 1
ATOM 4388 N N . THR B 1 234 ? 8.875 -26.156 -8.375 1 98.94 234 THR B N 1
ATOM 4389 C CA . THR B 1 234 ? 8.5 -24.766 -8.586 1 98.94 234 THR B CA 1
ATOM 4390 C C . THR B 1 234 ? 9.43 -24.109 -9.602 1 98.94 234 THR B C 1
ATOM 4392 O O . THR B 1 234 ? 10.648 -24.25 -9.531 1 98.94 234 THR B O 1
ATOM 4395 N N . VAL B 1 235 ? 8.836 -23.406 -10.562 1 98.94 235 VAL B N 1
ATOM 4396 C CA . VAL B 1 235 ? 9.578 -22.562 -11.5 1 98.94 235 VAL B CA 1
ATOM 4397 C C . VAL B 1 235 ? 9.133 -21.109 -11.344 1 98.94 235 VAL B C 1
ATOM 4399 O O . VAL B 1 235 ? 7.938 -20.812 -11.422 1 98.94 235 VAL B O 1
ATOM 4402 N N . ILE B 1 236 ? 10.055 -20.266 -11.102 1 98.88 236 ILE B N 1
ATOM 4403 C CA . ILE B 1 236 ? 9.789 -18.828 -10.969 1 98.88 236 ILE B CA 1
ATOM 4404 C C . ILE B 1 236 ? 10.531 -18.062 -12.062 1 98.88 236 ILE B C 1
ATOM 4406 O O . ILE B 1 236 ? 11.758 -18.016 -12.078 1 98.88 236 ILE B O 1
ATOM 4410 N N . SER B 1 237 ? 9.766 -17.438 -12.938 1 98.75 237 SER B N 1
ATOM 4411 C CA . SER B 1 237 ? 10.352 -16.672 -14.031 1 98.75 237 SER B CA 1
ATOM 4412 C C . SER B 1 237 ? 10.156 -15.18 -13.828 1 98.75 237 SER B C 1
ATOM 4414 O O . SER B 1 237 ? 9.031 -14.719 -13.609 1 98.75 237 SER B O 1
ATOM 4416 N N . GLY B 1 238 ? 11.25 -14.445 -13.891 1 98.12 238 GLY B N 1
ATOM 4417 C CA . GLY B 1 238 ? 11.18 -12.992 -13.875 1 98.12 238 GLY B CA 1
ATOM 4418 C C . GLY B 1 238 ? 10.664 -12.43 -12.57 1 98.12 238 GLY B C 1
ATOM 4419 O O . GLY B 1 238 ? 9.914 -11.453 -12.555 1 98.12 238 GLY B O 1
ATOM 4420 N N . TYR B 1 239 ? 10.977 -13.055 -11.461 1 98.5 239 TYR B N 1
ATOM 4421 C CA . TYR B 1 239 ? 10.508 -12.516 -10.188 1 98.5 239 TYR B CA 1
ATOM 4422 C C . TYR B 1 239 ? 11.523 -12.766 -9.086 1 98.5 239 TYR B C 1
ATOM 4424 O O . TYR B 1 239 ? 11.789 -11.883 -8.266 1 98.5 239 TYR B O 1
ATOM 4432 N N . ALA B 1 240 ? 12.094 -13.961 -8.969 1 98.44 240 ALA B N 1
ATOM 4433 C CA . ALA B 1 240 ? 13.055 -14.258 -7.906 1 98.44 240 ALA B CA 1
ATOM 4434 C C . ALA B 1 240 ? 14.188 -13.242 -7.883 1 98.44 240 ALA B C 1
ATOM 4436 O O . ALA B 1 240 ? 14.883 -13.047 -8.891 1 98.44 240 ALA B O 1
ATOM 4437 N N . ASN B 1 241 ? 14.352 -12.648 -6.77 1 98.12 241 ASN B N 1
ATOM 4438 C CA . ASN B 1 241 ? 15.25 -11.516 -6.586 1 98.12 241 ASN B CA 1
ATOM 4439 C C . ASN B 1 241 ? 15.414 -11.164 -5.109 1 98.12 241 ASN B C 1
ATOM 4441 O O . ASN B 1 241 ? 15.031 -11.945 -4.234 1 98.12 241 ASN B O 1
ATOM 4445 N N . THR B 1 242 ? 16.047 -10.086 -4.797 1 96.81 242 THR B N 1
ATOM 4446 C CA . THR B 1 242 ? 15.844 -9.398 -3.523 1 96.81 242 THR B CA 1
ATOM 4447 C C . THR B 1 242 ? 14.75 -8.344 -3.646 1 96.81 242 THR B C 1
ATOM 4449 O O . THR B 1 242 ? 14.547 -7.77 -4.719 1 96.81 242 THR B O 1
ATOM 4452 N N . PHE B 1 243 ? 14.039 -8.109 -2.531 1 97.44 243 PHE B N 1
ATOM 4453 C CA . PHE B 1 243 ? 13.109 -6.992 -2.555 1 97.44 243 PHE B CA 1
ATOM 4454 C C . PHE B 1 243 ? 13.836 -5.684 -2.842 1 97.44 243 PHE B C 1
ATOM 4456 O O . PHE B 1 243 ? 13.383 -4.887 -3.664 1 97.44 243 PHE B O 1
ATOM 4463 N N . GLN B 1 244 ? 14.984 -5.484 -2.248 1 94.25 244 GLN B N 1
ATOM 4464 C CA . GLN B 1 244 ? 15.766 -4.254 -2.357 1 94.25 244 GLN B CA 1
ATOM 4465 C C . GLN B 1 244 ? 16.156 -3.98 -3.807 1 94.25 244 GLN B C 1
ATOM 4467 O O . GLN B 1 244 ? 16.094 -2.84 -4.27 1 94.25 244 GLN B O 1
ATOM 4472 N N . GLY B 1 245 ? 16.5 -5.004 -4.441 1 94.38 245 GLY B N 1
ATOM 4473 C CA . GLY B 1 245 ? 17.047 -4.836 -5.781 1 94.38 245 GLY B CA 1
ATOM 4474 C C . GLY B 1 245 ? 15.992 -4.93 -6.867 1 94.38 245 GLY B C 1
ATOM 4475 O O . GLY B 1 245 ? 16.312 -4.832 -8.055 1 94.38 245 GLY B O 1
ATOM 4476 N N . SER B 1 246 ? 14.727 -5.125 -6.508 1 95 246 SER B N 1
ATOM 4477 C CA . SER B 1 246 ? 13.672 -5.281 -7.5 1 95 246 SER B CA 1
ATOM 4478 C C . SER B 1 246 ? 12.438 -4.461 -7.125 1 95 246 SER B C 1
ATOM 4480 O O . SER B 1 246 ? 12.312 -3.303 -7.523 1 95 246 SER B O 1
ATOM 4482 N N . ILE B 1 247 ? 11.68 -4.93 -6.133 1 93.25 247 ILE B N 1
ATOM 4483 C CA . ILE B 1 247 ? 10.391 -4.359 -5.742 1 93.25 247 ILE B CA 1
ATOM 4484 C C . ILE B 1 247 ? 10.586 -2.928 -5.25 1 93.25 247 ILE B C 1
ATOM 4486 O O . ILE B 1 247 ? 9.742 -2.064 -5.484 1 93.25 247 ILE B O 1
ATOM 4490 N N . LEU B 1 248 ? 11.727 -2.664 -4.641 1 94.19 248 LEU B N 1
ATOM 4491 C CA . LEU B 1 248 ? 11.93 -1.365 -4.008 1 94.19 248 LEU B CA 1
ATOM 4492 C C . LEU B 1 248 ? 12.781 -0.456 -4.887 1 94.19 248 LEU B C 1
ATOM 4494 O O . LEU B 1 248 ? 12.961 0.725 -4.578 1 94.19 248 LEU B O 1
ATOM 4498 N N . ASP B 1 249 ? 13.266 -0.965 -5.961 1 91.5 249 ASP B N 1
ATOM 4499 C CA . ASP B 1 249 ? 14.195 -0.194 -6.781 1 91.5 249 ASP B CA 1
ATOM 4500 C C . ASP B 1 249 ? 13.445 0.718 -7.75 1 91.5 249 ASP B C 1
ATOM 4502 O O . ASP B 1 249 ? 14.023 1.647 -8.312 1 91.5 249 ASP B O 1
ATOM 4506 N N . ARG B 1 250 ? 12.156 0.439 -7.883 1 89.38 250 ARG B N 1
ATOM 4507 C CA . ARG B 1 250 ? 11.297 1.223 -8.766 1 89.38 250 ARG B CA 1
ATOM 4508 C C . ARG B 1 250 ? 9.836 1.13 -8.336 1 89.38 250 ARG B C 1
ATOM 4510 O O . ARG B 1 250 ? 9.492 0.346 -7.449 1 89.38 250 ARG B O 1
ATOM 4517 N N . ASN B 1 251 ? 9.117 1.976 -8.953 1 89 251 ASN B N 1
ATOM 4518 C CA . ASN B 1 251 ? 7.688 1.92 -8.648 1 89 251 ASN B CA 1
ATOM 4519 C C . ASN B 1 251 ? 7.027 0.694 -9.273 1 89 251 ASN B C 1
ATOM 4521 O O . ASN B 1 251 ? 7.109 0.494 -10.484 1 89 251 ASN B O 1
ATOM 4525 N N . HIS B 1 252 ? 6.449 -0.131 -8.43 1 92.5 252 HIS B N 1
ATOM 4526 C CA . HIS B 1 252 ? 5.672 -1.279 -8.883 1 92.5 252 HIS B CA 1
ATOM 4527 C C . HIS B 1 252 ? 4.195 -1.11 -8.547 1 92.5 252 HIS B C 1
ATOM 4529 O O . HIS B 1 252 ? 3.816 -0.167 -7.852 1 92.5 252 HIS B O 1
ATOM 4535 N N . CYS B 1 253 ? 3.443 -1.959 -9.156 1 93.25 253 CYS B N 1
ATOM 4536 C CA . CYS B 1 253 ? 2.023 -2.016 -8.82 1 93.25 253 CYS B CA 1
ATOM 4537 C C . CYS B 1 253 ? 1.824 -2.332 -7.344 1 93.25 253 CYS B C 1
ATOM 4539 O O . CYS B 1 253 ? 2.584 -3.109 -6.762 1 93.25 253 CYS B O 1
ATOM 4541 N N . LEU B 1 254 ? 0.785 -1.807 -6.781 1 94.5 254 LEU B N 1
ATOM 4542 C CA . LEU B 1 254 ? 0.474 -1.938 -5.363 1 94.5 254 LEU B CA 1
ATOM 4543 C C . LEU B 1 254 ? 0.328 -3.406 -4.973 1 94.5 254 LEU B C 1
ATOM 4545 O O . LEU B 1 254 ? 0.546 -3.77 -3.814 1 94.5 254 LEU B O 1
ATOM 4549 N N . ASP B 1 255 ? 0.095 -4.262 -5.883 1 94.06 255 ASP B N 1
ATOM 4550 C CA . ASP B 1 255 ? -0.148 -5.676 -5.621 1 94.06 255 ASP B CA 1
ATOM 4551 C C . ASP B 1 255 ? 1.139 -6.387 -5.215 1 94.06 255 ASP B C 1
ATOM 4553 O O . ASP B 1 255 ? 1.1 -7.516 -4.715 1 94.06 255 ASP B O 1
ATOM 4557 N N . ASN B 1 256 ? 2.264 -5.684 -5.305 1 94.25 256 ASN B N 1
ATOM 4558 C CA . ASN B 1 256 ? 3.547 -6.297 -4.977 1 94.25 256 ASN B CA 1
ATOM 4559 C C . ASN B 1 256 ? 3.967 -5.977 -3.543 1 94.25 256 ASN B C 1
ATOM 4561 O O . ASN B 1 256 ? 4.93 -6.555 -3.031 1 94.25 256 ASN B O 1
ATOM 4565 N N . TYR B 1 257 ? 3.332 -5.062 -2.99 1 97 257 TYR B N 1
ATOM 4566 C CA . TYR B 1 257 ? 3.783 -4.602 -1.681 1 97 257 TYR B CA 1
ATOM 4567 C C . TYR B 1 257 ? 3.064 -5.352 -0.563 1 97 257 TYR B C 1
ATOM 4569 O O . TYR B 1 257 ? 1.834 -5.359 -0.503 1 97 257 TYR B O 1
ATOM 4577 N N . ILE B 1 258 ? 3.816 -5.992 0.291 1 98.5 258 ILE B N 1
ATOM 4578 C CA . ILE B 1 258 ? 3.332 -6.746 1.443 1 98.5 258 ILE B CA 1
ATOM 4579 C C . ILE B 1 258 ? 3.77 -6.055 2.732 1 98.5 258 ILE B C 1
ATOM 4581 O O . ILE B 1 258 ? 4.945 -6.109 3.107 1 98.5 258 ILE B O 1
ATOM 4585 N N . PRO B 1 259 ? 2.863 -5.473 3.422 1 98.25 259 PRO B N 1
ATOM 4586 C CA . PRO B 1 259 ? 3.217 -4.652 4.582 1 98.25 259 PRO B CA 1
ATOM 4587 C C . PRO B 1 259 ? 4.031 -5.422 5.621 1 98.25 259 PRO B C 1
ATOM 4589 O O . PRO B 1 259 ? 3.58 -6.449 6.129 1 98.25 259 PRO B O 1
ATOM 4592 N N . GLY B 1 260 ? 5.234 -4.922 5.902 1 97.94 260 GLY B N 1
ATOM 4593 C CA . GLY B 1 260 ? 6.043 -5.418 7.004 1 97.94 260 GLY B CA 1
ATOM 4594 C C . GLY B 1 260 ? 6.809 -6.684 6.66 1 97.94 260 GLY B C 1
ATOM 4595 O O . GLY B 1 260 ? 7.438 -7.289 7.531 1 97.94 260 GLY B O 1
ATOM 4596 N N . ILE B 1 261 ? 6.777 -7.07 5.449 1 98.5 261 ILE B N 1
ATOM 4597 C CA . ILE B 1 261 ? 7.371 -8.352 5.078 1 98.5 261 ILE B CA 1
ATOM 4598 C C . ILE B 1 261 ? 8.875 -8.312 5.332 1 98.5 261 ILE B C 1
ATOM 4600 O O . ILE B 1 261 ? 9.477 -9.328 5.699 1 98.5 261 ILE B O 1
ATOM 4604 N N . LEU B 1 262 ? 9.508 -7.145 5.215 1 98.06 262 LEU B N 1
ATOM 4605 C CA . LEU B 1 262 ? 10.953 -7.031 5.367 1 98.06 262 LEU B CA 1
ATOM 4606 C C . LEU B 1 262 ? 11.352 -7.137 6.832 1 98.06 262 LEU B C 1
ATOM 4608 O O . LEU B 1 262 ? 12.531 -7.344 7.145 1 98.06 262 LEU B O 1
ATOM 4612 N N . ARG B 1 263 ? 10.398 -6.984 7.746 1 96.88 263 ARG B N 1
ATOM 4613 C CA . ARG B 1 263 ? 10.672 -7.266 9.148 1 96.88 263 ARG B CA 1
ATOM 4614 C C . ARG B 1 263 ? 10.891 -8.758 9.383 1 96.88 263 ARG B C 1
ATOM 4616 O O . ARG B 1 263 ? 11.578 -9.148 10.32 1 96.88 263 ARG B O 1
ATOM 4623 N N . GLU B 1 264 ? 10.312 -9.547 8.5 1 98.19 264 GLU B N 1
ATOM 4624 C CA . GLU B 1 264 ? 10.398 -11 8.648 1 98.19 264 GLU B CA 1
ATOM 4625 C C . GLU B 1 264 ? 11.602 -11.562 7.891 1 98.19 264 GLU B C 1
ATOM 4627 O O . GLU B 1 264 ? 12.43 -12.266 8.469 1 98.19 264 GLU B O 1
ATOM 4632 N N . ALA B 1 265 ? 11.68 -11.211 6.621 1 98.12 265 ALA B N 1
ATOM 4633 C CA . ALA B 1 265 ? 12.766 -11.766 5.82 1 98.12 265 ALA B CA 1
ATOM 4634 C C . ALA B 1 265 ? 12.836 -11.094 4.453 1 98.12 265 ALA B C 1
ATOM 4636 O O . ALA B 1 265 ? 11.844 -10.539 3.975 1 98.12 265 ALA B O 1
ATOM 4637 N N . GLU B 1 266 ? 14.047 -11.117 3.883 1 97.75 266 GLU B N 1
ATOM 4638 C CA . GLU B 1 266 ? 14.203 -10.797 2.467 1 97.75 266 GLU B CA 1
ATOM 4639 C C . GLU B 1 266 ? 13.711 -11.945 1.588 1 97.75 266 GLU B C 1
ATOM 4641 O O . GLU B 1 266 ? 13.516 -13.062 2.066 1 97.75 266 GLU B O 1
ATOM 4646 N N . LEU B 1 267 ? 13.484 -11.664 0.319 1 98.19 267 LEU B N 1
ATOM 4647 C CA . LEU B 1 267 ? 12.789 -12.562 -0.595 1 98.19 267 LEU B CA 1
ATOM 4648 C C . LEU B 1 267 ? 13.516 -13.898 -0.711 1 98.19 267 LEU B C 1
ATOM 4650 O O . LEU B 1 267 ? 12.883 -14.961 -0.674 1 98.19 267 LEU B O 1
ATOM 4654 N N . PRO B 1 268 ? 14.844 -13.953 -0.799 1 98.12 268 PRO B N 1
ATOM 4655 C CA . PRO B 1 268 ? 15.492 -15.258 -0.944 1 98.12 268 PRO B CA 1
ATOM 4656 C C . PRO B 1 268 ? 15.25 -16.172 0.257 1 98.12 268 PRO B C 1
ATOM 4658 O O . PRO B 1 268 ? 15.172 -17.391 0.103 1 98.12 268 PRO B O 1
ATOM 4661 N N . ASP B 1 269 ? 15.148 -15.602 1.424 1 98.25 269 ASP B N 1
ATOM 4662 C CA . ASP B 1 269 ? 14.844 -16.422 2.6 1 98.25 269 ASP B CA 1
ATOM 4663 C C . ASP B 1 269 ? 13.406 -16.922 2.555 1 98.25 269 ASP B C 1
ATOM 4665 O O . ASP B 1 269 ? 13.133 -18.047 2.971 1 98.25 269 ASP B O 1
ATOM 4669 N N . ILE B 1 270 ? 12.523 -16.141 2.057 1 98.62 270 ILE B N 1
ATOM 4670 C CA . ILE B 1 270 ? 11.141 -16.578 1.905 1 98.62 270 ILE B CA 1
ATOM 4671 C C . ILE B 1 270 ? 11.062 -17.703 0.878 1 98.62 270 ILE B C 1
ATOM 4673 O O . ILE B 1 270 ? 10.414 -18.734 1.113 1 98.62 270 ILE B O 1
ATOM 4677 N N . LEU B 1 271 ? 11.758 -17.531 -0.245 1 98.62 271 LEU B N 1
ATOM 4678 C CA . LEU B 1 271 ? 11.836 -18.594 -1.241 1 98.62 271 LEU B CA 1
ATOM 4679 C C . LEU B 1 271 ? 12.484 -19.844 -0.654 1 98.62 271 LEU B C 1
ATOM 4681 O O . LEU B 1 271 ? 12.156 -20.969 -1.053 1 98.62 271 LEU B O 1
ATOM 4685 N N . GLY B 1 272 ? 13.367 -19.594 0.277 1 98.25 272 GLY B N 1
ATOM 4686 C CA . GLY B 1 272 ? 14.055 -20.688 0.947 1 98.25 272 GLY B CA 1
ATOM 4687 C C . GLY B 1 272 ? 13.117 -21.641 1.673 1 98.25 272 GLY B C 1
ATOM 4688 O O . GLY B 1 272 ? 13.484 -22.766 1.994 1 98.25 272 GLY B O 1
ATOM 4689 N N . LEU B 1 273 ? 11.906 -21.25 1.909 1 98.44 273 LEU B N 1
ATOM 4690 C CA . LEU B 1 273 ? 10.891 -22.094 2.541 1 98.44 273 LEU B CA 1
ATOM 4691 C C . LEU B 1 273 ? 10.555 -23.281 1.66 1 98.44 273 LEU B C 1
ATOM 4693 O O . LEU B 1 273 ? 9.953 -24.25 2.125 1 98.44 273 LEU B O 1
ATOM 4697 N N . ILE B 1 274 ? 10.945 -23.25 0.431 1 98.69 274 ILE B N 1
ATOM 4698 C CA . ILE B 1 274 ? 10.656 -24.312 -0.523 1 98.69 274 ILE B CA 1
ATOM 4699 C C . ILE B 1 274 ? 11.617 -25.484 -0.307 1 98.69 274 ILE B C 1
ATOM 4701 O O . ILE B 1 274 ? 11.281 -26.625 -0.591 1 98.69 274 ILE B O 1
ATOM 4705 N N . VAL B 1 275 ? 12.766 -25.234 0.29 1 97 275 VAL B N 1
ATOM 4706 C CA . VAL B 1 275 ? 13.75 -26.281 0.547 1 97 275 VAL B CA 1
ATOM 4707 C C . VAL B 1 275 ? 13.133 -27.375 1.408 1 97 275 VAL B C 1
ATOM 4709 O O . VAL B 1 275 ? 12.375 -27.094 2.334 1 97 275 VAL B O 1
ATOM 4712 N N . PRO B 1 276 ? 13.344 -28.703 1.139 1 97.31 276 PRO B N 1
ATOM 4713 C CA . PRO B 1 276 ? 14.297 -29.25 0.175 1 97.31 276 PRO B CA 1
ATOM 4714 C C . PRO B 1 276 ? 13.641 -29.609 -1.161 1 97.31 276 PRO B C 1
ATOM 4716 O O . PRO B 1 276 ? 14.18 -30.422 -1.919 1 97.31 276 PRO B O 1
ATOM 4719 N N . ARG B 1 277 ? 12.484 -29.047 -1.5 1 98.44 277 ARG B N 1
ATOM 4720 C CA . ARG B 1 277 ? 11.789 -29.328 -2.752 1 98.44 277 ARG B CA 1
ATOM 4721 C C . ARG B 1 277 ? 12.453 -28.609 -3.922 1 98.44 277 ARG B C 1
ATOM 4723 O O . ARG B 1 277 ? 13.133 -27.594 -3.73 1 98.44 277 ARG B O 1
ATOM 4730 N N . PRO B 1 278 ? 12.289 -29.094 -5.145 1 98.81 278 PRO B N 1
ATOM 4731 C CA . PRO B 1 278 ? 12.914 -28.516 -6.336 1 98.81 278 PRO B CA 1
ATOM 4732 C C . PRO B 1 278 ? 12.445 -27.094 -6.621 1 98.81 278 PRO B C 1
ATOM 4734 O O . PRO B 1 278 ? 11.25 -26.812 -6.578 1 98.81 278 PRO B O 1
ATOM 4737 N N . LEU B 1 279 ? 13.398 -26.203 -6.926 1 98.88 279 LEU B N 1
ATOM 4738 C CA . LEU B 1 279 ? 13.164 -24.797 -7.289 1 98.88 279 LEU B CA 1
ATOM 4739 C C . LEU B 1 279 ? 14.039 -24.391 -8.469 1 98.88 279 LEU B C 1
ATOM 4741 O O . LEU B 1 279 ? 15.258 -24.609 -8.453 1 98.88 279 LEU B O 1
ATOM 4745 N N . PHE B 1 280 ? 13.438 -23.859 -9.508 1 98.94 280 PHE B N 1
ATOM 4746 C CA . PHE B 1 280 ? 14.141 -23.391 -10.695 1 98.94 280 PHE B CA 1
ATOM 4747 C C . PHE B 1 280 ? 13.836 -21.922 -10.961 1 98.94 280 PHE B C 1
ATOM 4749 O O . PHE B 1 280 ? 12.672 -21.516 -10.961 1 98.94 280 PHE B O 1
ATOM 4756 N N . ILE B 1 281 ? 14.883 -21.125 -11.25 1 98.81 281 ILE B N 1
ATOM 4757 C CA . ILE B 1 281 ? 14.727 -19.688 -11.453 1 98.81 281 ILE B CA 1
ATOM 4758 C C . ILE B 1 281 ? 15.117 -19.328 -12.883 1 98.81 281 ILE B C 1
ATOM 4760 O O . ILE B 1 281 ? 16.125 -19.797 -13.398 1 98.81 281 ILE B O 1
ATOM 4764 N N . GLU B 1 282 ? 14.242 -18.531 -13.539 1 98.81 282 GLU B N 1
ATOM 4765 C CA . GLU B 1 282 ? 14.578 -17.922 -14.82 1 98.81 282 GLU B CA 1
ATOM 4766 C C . GLU B 1 282 ? 14.695 -16.406 -14.695 1 98.81 282 GLU B C 1
ATOM 4768 O O . GLU B 1 282 ? 13.828 -15.758 -14.117 1 98.81 282 GLU B O 1
ATOM 4773 N N . ALA B 1 283 ? 15.773 -15.844 -15.25 1 98.75 283 ALA B N 1
ATOM 4774 C CA . ALA B 1 283 ? 15.977 -14.398 -15.227 1 98.75 283 ALA B CA 1
ATOM 4775 C C . ALA B 1 283 ? 16.719 -13.938 -16.469 1 98.75 283 ALA B C 1
ATOM 4777 O O . ALA B 1 283 ? 17.812 -14.43 -16.766 1 98.75 283 ALA B O 1
ATOM 4778 N N . GLY B 1 284 ? 16.141 -12.984 -17.172 1 98.69 284 GLY B N 1
ATOM 4779 C CA . GLY B 1 284 ? 16.734 -12.469 -18.391 1 98.69 284 GLY B CA 1
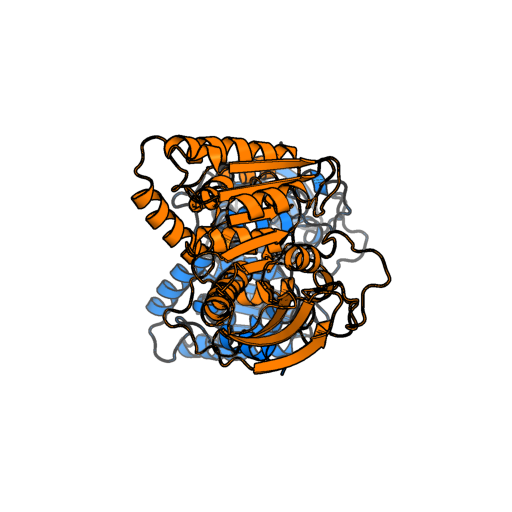ATOM 4780 C C . GLY B 1 284 ? 17.734 -11.359 -18.141 1 98.69 284 GLY B C 1
ATOM 4781 O O . GLY B 1 284 ? 17.547 -10.539 -17.25 1 98.69 284 GLY B O 1
ATOM 4782 N N . SER B 1 285 ? 18.719 -11.289 -18.953 1 98.44 285 SER B N 1
ATOM 4783 C CA . SER B 1 285 ? 19.812 -10.336 -18.797 1 98.44 285 SER B CA 1
ATOM 4784 C C . SER B 1 285 ? 19.359 -8.906 -19.047 1 98.44 285 SER B C 1
ATOM 4786 O O . SER B 1 285 ? 19.953 -7.957 -18.531 1 98.44 285 SER B O 1
ATOM 4788 N N . GLU B 1 286 ? 18.281 -8.773 -19.766 1 98.06 286 GLU B N 1
ATOM 4789 C CA . GLU B 1 286 ? 17.812 -7.441 -20.141 1 98.06 286 GLU B CA 1
ATOM 4790 C C . GLU B 1 286 ? 16.516 -7.094 -19.391 1 98.06 286 GLU B C 1
ATOM 4792 O O . GLU B 1 286 ? 15.836 -6.133 -19.75 1 98.06 286 GLU B O 1
ATOM 4797 N N . ASP B 1 287 ? 16.234 -7.906 -18.438 1 97.69 287 ASP B N 1
ATOM 4798 C CA . ASP B 1 287 ? 15.062 -7.625 -17.625 1 97.69 287 ASP B CA 1
ATOM 4799 C C . ASP B 1 287 ? 15.297 -6.41 -16.734 1 97.69 287 ASP B C 1
ATOM 4801 O O . ASP B 1 287 ? 16.125 -6.457 -15.812 1 97.69 287 ASP B O 1
ATOM 4805 N N . ARG B 1 288 ? 14.531 -5.332 -16.875 1 92.69 288 ARG B N 1
ATOM 4806 C CA . ARG B 1 288 ? 14.695 -4.109 -16.109 1 92.69 288 ARG B CA 1
ATOM 4807 C C . ARG B 1 288 ? 13.719 -4.07 -14.93 1 92.69 288 ARG B C 1
ATOM 4809 O O . ARG B 1 288 ? 13.883 -3.268 -14.008 1 92.69 288 ARG B O 1
ATOM 4816 N N . VAL B 1 289 ? 12.734 -4.953 -14.953 1 94.56 289 VAL B N 1
ATOM 4817 C CA . VAL B 1 289 ? 11.734 -5.004 -13.891 1 94.56 289 VAL B CA 1
ATOM 4818 C C . VAL B 1 289 ? 12.273 -5.82 -12.719 1 94.56 289 VAL B C 1
ATOM 4820 O O . VAL B 1 289 ? 12.148 -5.414 -11.562 1 94.56 289 VAL B O 1
ATOM 4823 N N . PHE B 1 290 ? 12.859 -6.926 -13.031 1 97.44 290 PHE B N 1
ATOM 4824 C CA . PHE B 1 290 ? 13.562 -7.797 -12.094 1 97.44 290 PHE B CA 1
ATOM 4825 C C . PHE B 1 290 ? 14.969 -8.102 -12.594 1 97.44 290 PHE B C 1
ATOM 4827 O O . PHE B 1 290 ? 15.188 -9.117 -13.25 1 97.44 290 PHE B O 1
ATOM 4834 N N . PRO B 1 291 ? 15.875 -7.332 -12.172 1 97.69 291 PRO B N 1
ATOM 4835 C CA . PRO B 1 291 ? 17.219 -7.379 -12.758 1 97.69 291 PRO B CA 1
ATOM 4836 C C . PRO B 1 291 ? 17.953 -8.688 -12.469 1 97.69 291 PRO B C 1
ATOM 4838 O O . PRO B 1 291 ? 17.844 -9.219 -11.359 1 97.69 291 PRO B O 1
ATOM 4841 N N . GLN B 1 292 ? 18.672 -9.141 -13.469 1 98.25 292 GLN B N 1
ATOM 4842 C CA . GLN B 1 292 ? 19.359 -10.422 -13.352 1 98.25 292 GLN B CA 1
ATOM 4843 C C . GLN B 1 292 ? 20.438 -10.367 -12.273 1 98.25 292 GLN B C 1
ATOM 4845 O O . GLN B 1 292 ? 20.688 -11.367 -11.586 1 98.25 292 GLN B O 1
ATOM 4850 N N . VAL B 1 293 ? 21.078 -9.219 -12.086 1 98 293 VAL B N 1
ATOM 4851 C CA . VAL B 1 293 ? 22.156 -9.078 -11.117 1 98 293 VAL B CA 1
ATOM 4852 C C . VAL B 1 293 ? 21.656 -9.43 -9.719 1 98 293 VAL B C 1
ATOM 4854 O O . VAL B 1 293 ? 22.297 -10.203 -9 1 98 293 VAL B O 1
ATOM 4857 N N . THR B 1 294 ? 20.516 -8.891 -9.367 1 97.69 294 THR B N 1
ATOM 4858 C CA . THR B 1 294 ? 19.984 -9.141 -8.031 1 97.69 294 THR B CA 1
ATOM 4859 C C . THR B 1 294 ? 19.281 -10.492 -7.98 1 97.69 294 THR B C 1
ATOM 4861 O O . THR B 1 294 ? 19.109 -11.07 -6.906 1 97.69 294 THR B O 1
ATOM 4864 N N . ALA B 1 295 ? 18.844 -11.039 -9.109 1 98.62 295 ALA B N 1
ATOM 4865 C CA . ALA B 1 295 ? 18.391 -12.43 -9.156 1 98.62 295 ALA B CA 1
ATOM 4866 C C . ALA B 1 295 ? 19.531 -13.391 -8.828 1 98.62 295 ALA B C 1
ATOM 4868 O O . ALA B 1 295 ? 19.328 -14.375 -8.117 1 98.62 295 ALA B O 1
ATOM 4869 N N . ARG B 1 296 ? 20.688 -13.133 -9.344 1 98.69 296 ARG B N 1
ATOM 4870 C CA . ARG B 1 296 ? 21.859 -13.945 -9.047 1 98.69 296 ARG B CA 1
ATOM 4871 C C . ARG B 1 296 ? 22.234 -13.867 -7.574 1 98.69 296 ARG B C 1
ATOM 4873 O O . ARG B 1 296 ? 22.625 -14.867 -6.973 1 98.69 296 ARG B O 1
ATOM 4880 N N . GLU B 1 297 ? 22.078 -12.664 -7.02 1 97.94 297 GLU B N 1
ATOM 4881 C CA . GLU B 1 297 ? 22.297 -12.516 -5.582 1 97.94 297 GLU B CA 1
ATOM 4882 C C . GLU B 1 297 ? 21.328 -13.406 -4.793 1 97.94 297 GLU B C 1
ATOM 4884 O O . GLU B 1 297 ? 21.734 -14.062 -3.828 1 97.94 297 GLU B O 1
ATOM 4889 N N . ALA B 1 298 ? 20.125 -13.391 -5.176 1 98.25 298 ALA B N 1
ATOM 4890 C CA . ALA B 1 298 ? 19.109 -14.219 -4.527 1 98.25 298 ALA B CA 1
ATOM 4891 C C . ALA B 1 298 ? 19.453 -15.703 -4.676 1 98.25 298 ALA B C 1
ATOM 4893 O O . ALA B 1 298 ? 19.297 -16.484 -3.729 1 98.25 298 ALA B O 1
ATOM 4894 N N . TYR B 1 299 ? 19.906 -16.094 -5.852 1 98.75 299 TYR B N 1
ATOM 4895 C CA . TYR B 1 299 ? 20.266 -17.484 -6.113 1 98.75 299 TYR B CA 1
ATOM 4896 C C . TYR B 1 299 ? 21.406 -17.938 -5.223 1 98.75 299 TYR B C 1
ATOM 4898 O O . TYR B 1 299 ? 21.422 -19.078 -4.73 1 98.75 299 TYR B O 1
ATOM 4906 N N . VAL B 1 300 ? 22.375 -17.094 -5.051 1 98.31 300 VAL B N 1
ATOM 4907 C CA . VAL B 1 300 ? 23.5 -17.406 -4.172 1 98.31 300 VAL B CA 1
ATOM 4908 C C . VAL B 1 300 ? 22.984 -17.641 -2.752 1 98.31 300 VAL B C 1
ATOM 4910 O O . VAL B 1 300 ? 23.375 -18.625 -2.113 1 98.31 300 VAL B O 1
ATOM 4913 N N . ARG B 1 301 ? 22.141 -16.797 -2.285 1 97.31 301 ARG B N 1
ATOM 4914 C CA . ARG B 1 301 ? 21.562 -16.938 -0.951 1 97.31 301 ARG B CA 1
ATOM 4915 C C . ARG B 1 301 ? 20.75 -18.234 -0.844 1 97.31 301 ARG B C 1
ATOM 4917 O O . ARG B 1 301 ? 20.844 -18.953 0.153 1 97.31 301 ARG B O 1
ATOM 4924 N N . LEU B 1 302 ? 19.984 -18.531 -1.817 1 98.25 302 LEU B N 1
ATOM 4925 C CA . LEU B 1 302 ? 19.219 -19.781 -1.855 1 98.25 302 LEU B CA 1
ATOM 4926 C C . LEU B 1 302 ? 20.156 -20.984 -1.81 1 98.25 302 LEU B C 1
ATOM 4928 O O . LEU B 1 302 ? 19.859 -21.969 -1.119 1 98.25 302 LEU B O 1
ATOM 4932 N N . GLY B 1 303 ? 21.25 -20.875 -2.559 1 98.12 303 GLY B N 1
ATOM 4933 C CA . GLY B 1 303 ? 22.234 -21.938 -2.533 1 98.12 303 GLY B CA 1
ATOM 4934 C C . GLY B 1 303 ? 22.75 -22.25 -1.139 1 98.12 303 GLY B C 1
ATOM 4935 O O . GLY B 1 303 ? 22.938 -23.422 -0.785 1 98.12 303 GLY B O 1
ATOM 4936 N N . GLU B 1 304 ? 22.922 -21.234 -0.358 1 96.75 304 GLU B N 1
ATOM 4937 C CA . GLU B 1 304 ? 23.359 -21.406 1.022 1 96.75 304 GLU B CA 1
ATOM 4938 C C . GLU B 1 304 ? 22.328 -22.203 1.831 1 96.75 304 GLU B C 1
ATOM 4940 O O . GLU B 1 304 ? 22.688 -23.062 2.631 1 96.75 304 GLU B O 1
ATOM 4945 N N . ILE B 1 305 ? 21.094 -21.922 1.606 1 96.88 305 ILE B N 1
ATOM 4946 C CA . ILE B 1 305 ? 20.031 -22.562 2.35 1 96.88 305 ILE B CA 1
ATOM 4947 C C . ILE B 1 305 ? 19.875 -24.016 1.885 1 96.88 305 ILE B C 1
ATOM 4949 O O . ILE B 1 305 ? 19.797 -24.938 2.705 1 96.88 305 ILE B O 1
ATOM 4953 N N . TYR B 1 306 ? 19.891 -24.25 0.612 1 97.69 306 TYR B N 1
ATOM 4954 C CA . TYR B 1 306 ? 19.734 -25.578 0.059 1 97.69 306 TYR B CA 1
ATOM 4955 C C . TYR B 1 306 ? 20.922 -26.453 0.44 1 97.69 306 TYR B C 1
ATOM 4957 O O . TYR B 1 306 ? 20.766 -27.656 0.697 1 97.69 306 TYR B O 1
ATOM 4965 N N . GLU B 1 307 ? 22.062 -25.859 0.47 1 96.62 307 GLU B N 1
ATOM 4966 C CA . GLU B 1 307 ? 23.281 -26.578 0.836 1 96.62 307 GLU B CA 1
ATOM 4967 C C . GLU B 1 307 ? 23.188 -27.109 2.264 1 96.62 307 GLU B C 1
ATOM 4969 O O . GLU B 1 307 ? 23.625 -28.234 2.543 1 96.62 307 GLU B O 1
ATOM 4974 N N . GLN B 1 308 ? 22.672 -26.375 3.061 1 93.25 308 GLN B N 1
ATOM 4975 C CA . GLN B 1 308 ? 22.547 -26.766 4.461 1 93.25 308 GLN B CA 1
ATOM 4976 C C . GLN B 1 308 ? 21.703 -28.031 4.602 1 93.25 308 GLN B C 1
ATOM 4978 O O . GLN B 1 308 ? 21.906 -28.828 5.523 1 93.25 308 GLN B O 1
ATOM 4983 N N . GLU B 1 309 ? 20.812 -28.25 3.697 1 92.62 309 GLU B N 1
ATOM 4984 C CA . GLU B 1 309 ? 19.922 -29.406 3.748 1 92.62 309 GLU B CA 1
ATOM 4985 C C . GLU B 1 309 ? 20.406 -30.5 2.795 1 92.62 309 GLU B C 1
ATOM 4987 O O . GLU B 1 309 ? 19.688 -31.484 2.561 1 92.62 309 GLU B O 1
ATOM 4992 N N . GLY B 1 310 ? 21.5 -30.297 2.178 1 95.38 310 GLY B N 1
ATOM 4993 C CA . GLY B 1 310 ? 22.031 -31.266 1.234 1 95.38 310 GLY B CA 1
ATOM 4994 C C . GLY B 1 310 ? 21.172 -31.422 -0.003 1 95.38 310 GLY B C 1
ATOM 4995 O O . GLY B 1 310 ? 21.047 -32.531 -0.542 1 95.38 310 GLY B O 1
ATOM 4996 N N . ALA B 1 311 ? 20.531 -30.375 -0.422 1 96.81 311 ALA B N 1
ATOM 4997 C CA . ALA B 1 311 ? 19.547 -30.453 -1.499 1 96.81 311 ALA B CA 1
ATOM 4998 C C . ALA B 1 311 ? 19.969 -29.578 -2.682 1 96.81 311 ALA B C 1
ATOM 5000 O O . ALA B 1 311 ? 19.109 -29.016 -3.369 1 96.81 311 ALA B O 1
ATOM 5001 N N . MET B 1 312 ? 21.219 -29.391 -2.924 1 97 312 MET B N 1
ATOM 5002 C CA . MET B 1 312 ? 21.703 -28.516 -4 1 97 312 MET B CA 1
ATOM 5003 C C . MET B 1 312 ? 21.328 -29.094 -5.363 1 97 312 MET B C 1
ATOM 5005 O O . MET B 1 312 ? 21.188 -28.359 -6.336 1 97 312 MET B O 1
ATOM 5009 N N . ASP B 1 313 ? 21.094 -30.359 -5.418 1 97.31 313 ASP B N 1
ATOM 5010 C CA . ASP B 1 313 ? 20.828 -31.047 -6.68 1 97.31 313 ASP B CA 1
ATOM 5011 C C . ASP B 1 313 ? 19.453 -30.672 -7.223 1 97.31 313 ASP B C 1
ATOM 5013 O O . ASP B 1 313 ? 19.156 -30.906 -8.398 1 97.31 313 ASP B O 1
ATOM 5017 N N . VAL B 1 314 ? 18.625 -30.078 -6.379 1 98.25 314 VAL B N 1
ATOM 5018 C CA . VAL B 1 314 ? 17.25 -29.797 -6.828 1 98.25 314 VAL B CA 1
ATOM 5019 C C . VAL B 1 314 ? 17.062 -28.297 -7.004 1 98.25 314 VAL B C 1
ATOM 5021 O O . VAL B 1 314 ? 15.969 -27.828 -7.301 1 98.25 314 VAL B O 1
ATOM 5024 N N . LEU B 1 315 ? 18.109 -27.484 -6.82 1 98.62 315 LEU B N 1
ATOM 5025 C CA . LEU B 1 315 ? 18.125 -26.047 -7.105 1 98.62 315 LEU B CA 1
ATOM 5026 C C . LEU B 1 315 ? 18.766 -25.766 -8.461 1 98.62 315 LEU B C 1
ATOM 5028 O O . LEU B 1 315 ? 19.875 -26.234 -8.734 1 98.62 315 LEU B O 1
ATOM 5032 N N . GLY B 1 316 ? 18.016 -25.094 -9.328 1 98.56 316 GLY B N 1
ATOM 5033 C CA . GLY B 1 316 ? 18.547 -24.766 -10.641 1 98.56 316 GLY B CA 1
ATOM 5034 C C . GLY B 1 316 ? 18.172 -23.375 -11.109 1 98.56 316 GLY B C 1
ATOM 5035 O O . GLY B 1 316 ? 17.375 -22.688 -10.461 1 98.56 316 GLY B O 1
ATOM 5036 N N . ALA B 1 317 ? 18.812 -22.922 -12.195 1 98.75 317 ALA B N 1
ATOM 5037 C CA . ALA B 1 317 ? 18.5 -21.609 -12.758 1 98.75 317 ALA B CA 1
ATOM 5038 C C . ALA B 1 317 ? 18.859 -21.531 -14.234 1 98.75 317 ALA B C 1
ATOM 5040 O O . ALA B 1 317 ? 19.672 -22.328 -14.711 1 98.75 317 ALA B O 1
ATOM 5041 N N . ASP B 1 318 ? 18.188 -20.719 -14.891 1 98.81 318 ASP B N 1
ATOM 5042 C CA . ASP B 1 318 ? 18.516 -20.266 -16.234 1 98.81 318 ASP B CA 1
ATOM 5043 C C . ASP B 1 318 ? 18.641 -18.75 -16.297 1 98.81 318 ASP B C 1
ATOM 5045 O O . ASP B 1 318 ? 17.641 -18.047 -16.438 1 98.81 318 ASP B O 1
ATOM 5049 N N . PHE B 1 319 ? 19.844 -18.25 -16.172 1 98.69 319 PHE B N 1
ATOM 5050 C CA . PHE B 1 319 ? 20.141 -16.844 -16.438 1 98.69 319 PHE B CA 1
ATOM 5051 C C . PHE B 1 319 ? 20.391 -16.609 -17.922 1 98.69 319 PHE B C 1
ATOM 5053 O O . PHE B 1 319 ? 21.531 -16.641 -18.375 1 98.69 319 PHE B O 1
ATOM 5060 N N . PHE B 1 320 ? 19.359 -16.297 -18.656 1 98.62 320 PHE B N 1
ATOM 5061 C CA . PHE B 1 320 ? 19.375 -16.359 -20.109 1 98.62 320 PHE B CA 1
ATOM 5062 C C . PHE B 1 320 ? 19.516 -14.969 -20.719 1 98.62 320 PHE B C 1
ATOM 5064 O O . PHE B 1 320 ? 19.344 -13.961 -20.016 1 98.62 320 PHE B O 1
ATOM 5071 N N . ALA B 1 321 ? 19.906 -14.938 -22 1 98.19 321 ALA B N 1
ATOM 5072 C CA . ALA B 1 321 ? 19.922 -13.695 -22.766 1 98.19 321 ALA B CA 1
ATOM 5073 C C . ALA B 1 321 ? 18.531 -13.32 -23.25 1 98.19 321 ALA B C 1
ATOM 5075 O O . ALA B 1 321 ? 17.969 -13.992 -24.125 1 98.19 321 ALA B O 1
ATOM 5076 N N . GLY B 1 322 ? 17.969 -12.344 -22.672 1 97.88 322 GLY B N 1
ATOM 5077 C CA . GLY B 1 322 ? 16.625 -11.922 -23.016 1 97.88 322 GLY B CA 1
ATOM 5078 C C . GLY B 1 322 ? 16.047 -10.922 -22.031 1 97.88 322 GLY B C 1
ATOM 5079 O O . GLY B 1 322 ? 16.75 -10.453 -21.125 1 97.88 322 GLY B O 1
ATOM 5080 N N . GLY B 1 323 ? 14.797 -10.508 -22.266 1 97.75 323 GLY B N 1
ATOM 5081 C CA . GLY B 1 323 ? 14.141 -9.508 -21.438 1 97.75 323 GLY B CA 1
ATOM 5082 C C . GLY B 1 323 ? 13.273 -10.109 -20.344 1 97.75 323 GLY B C 1
ATOM 5083 O O . GLY B 1 323 ? 13.609 -11.156 -19.781 1 97.75 323 GLY B O 1
ATOM 5084 N N . HIS B 1 324 ? 12.297 -9.352 -19.875 1 97.75 324 HIS B N 1
ATOM 5085 C CA . HIS B 1 324 ? 11.281 -9.805 -18.922 1 97.75 324 HIS B CA 1
ATOM 5086 C C . HIS B 1 324 ? 10.297 -10.758 -19.594 1 97.75 324 HIS B C 1
ATOM 5088 O O . HIS B 1 324 ? 9.203 -10.344 -19.984 1 97.75 324 HIS B O 1
ATOM 5094 N N . GLU B 1 325 ? 10.695 -12.07 -19.672 1 98.31 325 GLU B N 1
ATOM 5095 C CA . GLU B 1 325 ? 9.93 -13.047 -20.438 1 98.31 325 GLU B CA 1
ATOM 5096 C C . GLU B 1 325 ? 10.273 -14.477 -20.016 1 98.31 325 GLU B C 1
ATOM 5098 O O . GLU B 1 325 ? 11.297 -14.703 -19.375 1 98.31 325 GLU B O 1
ATOM 5103 N N . ILE B 1 326 ? 9.445 -15.414 -20.438 1 98.31 326 ILE B N 1
ATOM 5104 C CA . ILE B 1 326 ? 9.688 -16.828 -20.234 1 98.31 326 ILE B CA 1
ATOM 5105 C C . ILE B 1 326 ? 10.789 -17.312 -21.188 1 98.31 326 ILE B C 1
ATOM 5107 O O . ILE B 1 326 ? 10.742 -17.047 -22.391 1 98.31 326 ILE B O 1
ATOM 5111 N N . SER B 1 327 ? 11.797 -17.953 -20.609 1 97.81 327 SER B N 1
ATOM 5112 C CA . SER B 1 327 ? 12.766 -18.688 -21.422 1 97.81 327 SER B CA 1
ATOM 5113 C C . SER B 1 327 ? 12.25 -20.078 -21.781 1 97.81 327 SER B C 1
ATOM 5115 O O . SER B 1 327 ? 12.258 -20.469 -22.953 1 97.81 327 SER B O 1
ATOM 5117 N N . GLY B 1 328 ? 11.852 -20.812 -20.875 1 97.38 328 GLY B N 1
ATOM 5118 C CA . GLY B 1 328 ? 11.016 -22 -21.047 1 97.38 328 GLY B CA 1
ATOM 5119 C C . GLY B 1 328 ? 11.82 -23.281 -21.172 1 97.38 328 GLY B C 1
ATOM 5120 O O . GLY B 1 328 ? 11.781 -24.125 -20.281 1 97.38 328 GLY B O 1
ATOM 5121 N N . ASP B 1 329 ? 12.695 -23.5 -22.062 1 96.12 329 ASP B N 1
ATOM 5122 C CA . ASP B 1 329 ? 13.289 -24.766 -22.453 1 96.12 329 ASP B CA 1
ATOM 5123 C C . ASP B 1 329 ? 13.961 -25.453 -21.25 1 96.12 329 ASP B C 1
ATOM 5125 O O . ASP B 1 329 ? 13.633 -26.594 -20.922 1 96.12 329 ASP B O 1
ATOM 5129 N N . GLU B 1 330 ? 14.812 -24.797 -20.609 1 98 330 GLU B N 1
ATOM 5130 C CA . GLU B 1 330 ? 15.508 -25.391 -19.484 1 98 330 GLU B CA 1
ATOM 5131 C C . GLU B 1 330 ? 14.547 -25.656 -18.312 1 98 330 GLU B C 1
ATOM 5133 O O . GLU B 1 330 ? 14.68 -26.656 -17.609 1 98 330 GLU B O 1
ATOM 5138 N N . ALA B 1 331 ? 13.633 -24.781 -18.125 1 98.5 331 ALA B N 1
ATOM 5139 C CA . ALA B 1 331 ? 12.648 -24.938 -17.047 1 98.5 331 ALA B CA 1
ATOM 5140 C C . ALA B 1 331 ? 11.766 -26.156 -17.297 1 98.5 331 ALA B C 1
ATOM 5142 O O . ALA B 1 331 ? 11.438 -26.891 -16.359 1 98.5 331 ALA B O 1
ATOM 5143 N N . TYR B 1 332 ? 11.359 -26.375 -18.531 1 98.44 332 TYR B N 1
ATOM 5144 C CA . TYR B 1 332 ? 10.516 -27.531 -18.875 1 98.44 332 TYR B CA 1
ATOM 5145 C C . TYR B 1 332 ? 11.266 -28.828 -18.656 1 98.44 332 TYR B C 1
ATOM 5147 O O . TYR B 1 332 ? 10.695 -29.797 -18.125 1 98.44 332 TYR B O 1
ATOM 5155 N N . ARG B 1 333 ? 12.508 -28.859 -19.016 1 97.69 333 ARG B N 1
ATOM 5156 C CA . ARG B 1 333 ? 13.32 -30.047 -18.781 1 97.69 333 ARG B CA 1
ATOM 5157 C C . ARG B 1 333 ? 13.477 -30.312 -17.281 1 97.69 333 ARG B C 1
ATOM 5159 O O . ARG B 1 333 ? 13.445 -31.453 -16.844 1 97.69 333 ARG B O 1
ATOM 5166 N N . TRP B 1 334 ? 13.68 -29.234 -16.625 1 97.94 334 TRP B N 1
ATOM 5167 C CA . TRP B 1 334 ? 13.812 -29.328 -15.172 1 97.94 334 TRP B CA 1
ATOM 5168 C C . TRP B 1 334 ? 12.555 -29.891 -14.539 1 97.94 334 TRP B C 1
ATOM 5170 O O . TRP B 1 334 ? 12.625 -30.781 -13.672 1 97.94 334 TRP B O 1
ATOM 5180 N N . LEU B 1 335 ? 11.375 -29.422 -14.922 1 98.38 335 LEU B N 1
ATOM 5181 C CA . LEU B 1 335 ? 10.109 -29.922 -14.406 1 98.38 335 LEU B CA 1
ATOM 5182 C C . LEU B 1 335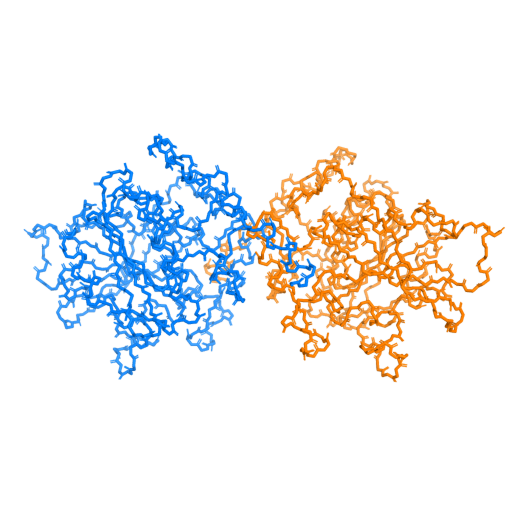 ? 9.945 -31.406 -14.711 1 98.38 335 LEU B C 1
ATOM 5184 O O . LEU B 1 335 ? 9.461 -32.156 -13.867 1 98.38 335 LEU B O 1
ATOM 5188 N N . LYS B 1 336 ? 10.336 -31.797 -15.852 1 97.5 336 LYS B N 1
ATOM 5189 C CA . LYS B 1 336 ? 10.227 -33.188 -16.25 1 97.5 336 LYS B CA 1
ATOM 5190 C C . LYS B 1 336 ? 11.055 -34.094 -15.352 1 97.5 336 LYS B C 1
ATOM 5192 O O . LYS B 1 336 ? 10.648 -35.219 -15.039 1 97.5 336 LYS B O 1
ATOM 5197 N N . LYS B 1 337 ? 12.164 -33.594 -14.961 1 97.69 337 LYS B N 1
ATOM 5198 C CA . LYS B 1 337 ? 13.07 -34.375 -14.109 1 97.69 337 LYS B CA 1
ATOM 5199 C C . LYS B 1 337 ? 12.453 -34.594 -12.734 1 97.69 337 LYS B C 1
ATOM 5201 O O . LYS B 1 337 ? 12.68 -35.656 -12.125 1 97.69 337 LYS B O 1
ATOM 5206 N N . PHE B 1 338 ? 11.648 -33.719 -12.273 1 97.88 338 PHE B N 1
ATOM 5207 C CA . PHE B 1 338 ? 11.297 -33.781 -10.859 1 97.88 338 PHE B CA 1
ATOM 5208 C C . PHE B 1 338 ? 9.82 -34.062 -10.68 1 97.88 338 PHE B C 1
ATOM 5210 O O . PHE B 1 338 ? 9.367 -34.344 -9.562 1 97.88 338 PHE B O 1
ATOM 5217 N N . LEU B 1 339 ? 9.078 -33.938 -11.773 1 97.06 339 LEU B N 1
ATOM 5218 C CA . LEU B 1 339 ? 7.66 -34.281 -11.688 1 97.06 339 LEU B CA 1
ATOM 5219 C C . LEU B 1 339 ? 7.367 -35.594 -12.406 1 97.06 339 LEU B C 1
ATOM 5221 O O . LEU B 1 339 ? 6.527 -36.375 -11.953 1 97.06 339 LEU B O 1
#

pLDDT: mean 96.2, std 5.1, range [52.78, 99.0]

InterPro domains:
  IPR025890 Abhydrolase, bacterial [PF12715] (24-295)
  IPR029058 Alpha/Beta hydrolase fold [G3DSA:3.40.50.1820] (1-339)
  IPR029058 Alpha/Beta hydrolase fold [SSF53474] (55-337)
  IPR050261 FrsA esterase [PTHR22946] (11-303)

Foldseek 3Di:
DPPVVVVVCVVQVAQAPLFDDFPDDLVVSLVVLLVVVCLLQQHDDPDFDFFPKDWDDWDDDDQWIWTWIWTDQDVVDIKIKIKIAGPPQDLVDDADAAEEEEEAQFLFLLLLQQHDLVRHGHDDDSPQNNSLQPVLVVLPHTYIGIGQAFHHPNNDPVCPPPDSRGTNQQVVQVVQVVVRHGSLSSRLSSVVVVLVVQCPDSNHDQQRYAYEYAHSSLSSQQQNLLNDVSHQAYEHEHPQFWCVQAVVVDPDRSRPDRPCSSNHRTRLSSSLSNPPGAYEYEYECAEPRHHVVRNVVSLVSSCVSNVSVVRNVRYYYDHYHDYRHDPNDVVSVSSVVRD/DPPVVVVVCVVQVAQAPLFDDFPDDLVVSLVVLLVVVCLLQQHDDPDFDFFPKDWDDWDDDDQWIWTWIWTDQDVVDIKIKIKIAGPPQDLVDDADAAEEEEEAQFLFLLLLQQHDLVRHGHDDDSPQNNSLQPVLVVLPHTYIGIGQAFHHPNNDPVCPPPPSRGTNQQVVQVVQVVVRHGSLSSRLSSVVVVLVVQCPDSNHDQQRYAYEYAHSSLSSQQQNLLNDVSHQAYEHEHPQFWCVQAVVVDPDRSRPDRPCSSNHRTRLSSSLSNPPGAYEYEYECAEPRHHVVRNVVSLVSSCVSNVSVVRNVRYYYDHYHDYRHDPNDVVSVSSVVRD

Radius of gyration: 27.53 Å; Cα contacts (8 Å, |Δi|>4): 1569; chains: 2; bounding box: 47×89×62 Å